Protein 9GAR (pdb70)

Organism: NCBI:txid880074

Sequence (458 aa):
ATPTEVSNLTEVSKGNYVIAATVGTGNNETNVLLTADRLDDPNYKVTPTVQGTQNDGATYWVFYNQRSLFALNYNQTASYSLNPAFEMTKDPRTYKLSRFTTYGFYNDYIMTTSSGSGTIDAQSYTYTDKSGQSLTETYYPRHFLPAYIDARNQTAKDGTGAGDIRLRAENFLGNGEYVTLAGLEQVGNYLYSAAVPMGLSQWGYIQTVDGREHGYVREGYEDLVKTESGGSGSGSYKANELQWTQYPDECWVAIFKDETLTEHKVIKSDRISYACGRRNRSQYYQMVWQADDGYLYVFSPSYAKTMSDARQQTRLPAGVVRIDTRASWEALDFDPSYYQALKNPDGSEAAFLRSWYTSGNYFLLLAYDAQGFKGTANRLLIFDTQGDGTLREVSGLPTDISALSNTPYIDDEGHAYVVVSTSTGYPTVYKIDPAAATASKGLTIVATSVAGVGKLQAN

Nearest PDB structures (foldseek):
  8gex-assembly4_D  TM=8.924E-01  e=1.253E-24  Bacteroides thetaiotaomicron
  8gex-assembly1_A  TM=8.827E-01  e=2.272E-24  Bacteroides thetaiotaomicron
  8gex-assembly2_B  TM=8.797E-01  e=2.509E-24  Bacteroides thetaiotaomicron
  8gex-assembly6_F  TM=8.845E-01  e=5.829E-24  Bacteroides thetaiotaomicron
  8gex-assembly3_C  TM=8.751E-01  e=1.111E-23  Bacteroides thetaiotaomicron

Radius of gyration: 23.17 Å; Cα contacts (8 Å, |Δi|>4): 1253; chains: 1; bounding box: 42×76×50 Å

B-factor: mean 64.54, std 16.54, range [29.3, 122.21]

Structure (mmCIF, N/CA/C/O backbone):
data_9GAR
#
_entry.id   9GAR
#
_cell.length_a   184.869
_cell.length_b   184.869
_cell.length_c   82.309
_cell.angle_alpha   90.000
_cell.angle_beta   90.000
_cell.angle_gamma   90.000
#
_symmetry.space_group_name_H-M   'I 41 2 2'
#
loop_
_entity.id
_entity.type
_entity.pdbx_description
1 polymer 'DUF4374 domain-containing protein'
2 non-polymer 'SULFATE ION'
3 non-polymer 'ACETATE ION'
#
loop_
_atom_site.group_PDB
_atom_site.id
_atom_site.type_symbol
_atom_site.label_atom_id
_atom_site.label_alt_id
_atom_site.label_comp_id
_atom_site.label_asym_id
_atom_site.label_entity_id
_atom_site.label_seq_id
_atom_site.pdbx_PDB_ins_code
_atom_site.Cartn_x
_atom_site.Cartn_y
_atom_site.Cartn_z
_atom_site.occupancy
_atom_site.B_iso_or_equiv
_atom_site.auth_seq_id
_atom_site.auth_comp_id
_atom_site.auth_asym_id
_atom_site.auth_atom_id
_atom_site.pdbx_PDB_model_num
ATOM 1 N N . ALA A 1 2 ? -5.60934 14.02871 -11.41512 1.000 97.25392 29 ALA A N 1
ATOM 2 C CA . ALA A 1 2 ? -6.23834 15.27807 -11.00410 1.000 91.85351 29 ALA A CA 1
ATOM 3 C C . ALA A 1 2 ? -5.85317 15.63763 -9.57335 1.000 109.37538 29 ALA A C 1
ATOM 4 O O . ALA A 1 2 ? -4.76477 15.29703 -9.10993 1.000 114.00756 29 ALA A O 1
ATOM 6 N N . THR A 1 3 ? -6.75497 16.32697 -8.87645 1.000 106.53367 30 THR A N 1
ATOM 7 C CA . THR A 1 3 ? -6.51316 16.75153 -7.50468 1.000 93.80929 30 THR A CA 1
ATOM 8 C C . THR A 1 3 ? -7.85484 16.94140 -6.81545 1.000 98.83270 30 THR A C 1
ATOM 9 O O . THR A 1 3 ? -8.83137 17.32640 -7.46897 1.000 103.11655 30 THR A O 1
ATOM 13 N N . PRO A 1 4 ? -7.94295 16.66813 -5.51035 1.000 103.29773 31 PRO A N 1
ATOM 14 C CA . PRO A 1 4 ? -9.22574 16.84684 -4.80801 1.000 106.02906 31 PRO A CA 1
ATOM 15 C C . PRO A 1 4 ? -9.71598 18.28459 -4.77410 1.000 95.70736 31 PRO A C 1
ATOM 16 O O . PRO A 1 4 ? -10.89822 18.51028 -4.48677 1.000 91.54576 31 PRO A O 1
ATOM 20 N N . THR A 1 5 ? -8.85543 19.26176 -5.04814 1.000 95.50655 32 THR A N 1
ATOM 21 C CA . THR A 1 5 ? -9.26172 20.65984 -5.08732 1.000 92.48618 32 THR A CA 1
ATOM 22 C C . THR A 1 5 ? -9.66610 21.11960 -6.48215 1.000 92.40725 32 THR A C 1
ATOM 23 O O . THR A 1 5 ? -9.97770 22.30147 -6.66257 1.000 97.72737 32 THR A O 1
ATOM 27 N N . GLU A 1 6 ? -9.66752 20.21956 -7.46907 1.000 86.94368 33 GLU A N 1
ATOM 28 C CA . GLU A 1 6 ? -10.07568 20.59918 -8.81734 1.000 87.75230 33 GLU A CA 1
ATOM 29 C C . GLU A 1 6 ? -11.58138 20.80769 -8.91197 1.000 86.01191 33 GLU A C 1
ATOM 30 O O . GLU A 1 6 ? -12.04069 21.66811 -9.67203 1.000 75.59284 33 GLU A O 1
ATOM 36 N N . VAL A 1 7 ? -12.36060 20.04529 -8.14599 1.000 85.48257 34 VAL A N 1
ATOM 37 C CA . VAL A 1 7 ? -13.81639 20.08951 -8.23047 1.000 76.03681 34 VAL A CA 1
ATOM 38 C C . VAL A 1 7 ? -14.35904 21.24241 -7.39586 1.000 77.90143 34 VAL A C 1
ATOM 39 O O . VAL A 1 7 ? -15.57007 21.33934 -7.16733 1.000 77.77194 34 VAL A O 1
ATOM 43 N N . SER A 1 8 ? -13.46922 22.12571 -6.93627 1.000 81.31975 35 SER A N 1
ATOM 44 C CA . SER A 1 8 ? -13.90066 23.27734 -6.15312 1.000 75.30104 35 SER A CA 1
ATOM 45 C C . SER A 1 8 ? -14.72666 24.25935 -6.97345 1.000 79.65906 35 SER A C 1
ATOM 46 O O . SER A 1 8 ? -15.50335 25.02813 -6.39695 1.000 80.78482 35 SER A O 1
ATOM 49 N N . ASN A 1 9 ? -14.57964 24.25183 -8.29771 1.000 81.83915 36 ASN A N 1
ATOM 50 C CA . ASN A 1 9 ? -15.35039 25.12980 -9.16688 1.000 79.02530 36 ASN A CA 1
ATOM 51 C C . ASN A 1 9 ? -16.65430 24.50388 -9.64186 1.000 73.58096 36 ASN A C 1
ATOM 52 O O . ASN A 1 9 ? -17.47592 25.20403 -10.24329 1.000 79.97502 36 ASN A O 1
ATOM 57 N N . LEU A 1 10 ? -16.86326 23.21543 -9.39131 1.000 75.54886 37 LEU A N 1
ATOM 58 C CA . LEU A 1 10 ? -18.08925 22.55497 -9.80438 1.000 66.96650 37 LEU A CA 1
ATOM 59 C C . LEU A 1 10 ? -19.19745 22.79261 -8.78156 1.000 69.12999 37 LEU A C 1
ATOM 60 O O . LEU A 1 10 ? -18.95258 23.16789 -7.63163 1.000 72.56085 37 LEU A O 1
ATOM 65 N N . THR A 1 11 ? -20.43212 22.56640 -9.21872 1.000 64.60215 38 THR A N 1
ATOM 66 C CA . THR A 1 11 ? -21.61151 22.75927 -8.38607 1.000 67.95241 38 THR A CA 1
ATOM 67 C C . THR A 1 11 ? -22.03245 21.42655 -7.78108 1.000 67.74690 38 THR A C 1
ATOM 68 O O . THR A 1 11 ? -22.06562 20.40726 -8.47721 1.000 70.12636 38 THR A O 1
ATOM 72 N N . GLU A 1 12 ? -22.34216 21.43463 -6.48694 1.000 70.42995 39 GLU A N 1
ATOM 73 C CA . GLU A 1 12 ? -22.82772 20.22996 -5.82677 1.000 67.19728 39 GLU A CA 1
ATOM 74 C C . GLU A 1 12 ? -24.23700 19.91791 -6.31547 1.000 72.51141 39 GLU A C 1
ATOM 75 O O . GLU A 1 12 ? -25.15209 20.73343 -6.16064 1.000 70.53590 39 GLU A O 1
ATOM 81 N N . VAL A 1 13 ? -24.40777 18.73869 -6.91602 1.000 75.99470 40 VAL A N 1
ATOM 82 C CA . VAL A 1 13 ? -25.70104 18.37019 -7.48122 1.000 69.12476 40 VAL A CA 1
ATOM 83 C C . VAL A 1 13 ? -26.71262 18.12423 -6.36358 1.000 75.43571 40 VAL A C 1
ATOM 84 O O . VAL A 1 13 ? -26.36595 17.80086 -5.22000 1.000 82.57471 40 VAL A O 1
ATOM 88 N N . SER A 1 14 ? -27.98627 18.29578 -6.70173 1.000 71.81694 41 SER A N 1
ATOM 89 C CA . SER A 1 14 ? -29.07008 18.07758 -5.75765 1.000 71.37755 41 SER A CA 1
ATOM 90 C C . SER A 1 14 ? -29.59192 16.64742 -5.86050 1.000 70.26720 41 SER A C 1
ATOM 91 O O . SER A 1 14 ? -29.39236 15.95490 -6.86152 1.000 72.87849 41 SER A O 1
ATOM 94 N N . LYS A 1 15 ? -30.26925 16.21192 -4.80040 1.000 69.28938 42 LYS A N 1
ATOM 95 C CA . LYS A 1 15 ? -30.82962 14.86776 -4.76328 1.000 67.07331 42 LYS A CA 1
ATOM 96 C C . LYS A 1 15 ? -31.91969 14.72110 -5.81789 1.000 72.38988 42 LYS A C 1
ATOM 97 O O . LYS A 1 15 ? -32.80332 15.57550 -5.93660 1.000 71.38868 42 LYS A O 1
ATOM 103 N N . GLY A 1 16 ? -31.85624 13.63540 -6.58452 1.000 72.57621 43 GLY A N 1
ATOM 104 C CA . GLY A 1 16 ? -32.82504 13.40400 -7.63713 1.000 66.31747 43 GLY A CA 1
ATOM 105 C C . GLY A 1 16 ? -33.24154 11.95485 -7.77705 1.000 62.90363 43 GLY A C 1
ATOM 106 O O . GLY A 1 16 ? -33.28297 11.21350 -6.79064 1.000 63.63652 43 GLY A O 1
ATOM 107 N N . ASN A 1 17 ? -33.54948 11.53952 -9.00409 1.000 58.88941 44 ASN A N 1
ATOM 108 C CA . ASN A 1 17 ? -34.03141 10.19385 -9.28141 1.000 53.15446 44 ASN A CA 1
ATOM 109 C C . ASN A 1 17 ? -32.95265 9.27071 -9.83201 1.000 55.21838 44 ASN A C 1
ATOM 110 O O . ASN A 1 17 ? -33.23218 8.09273 -10.07504 1.000 55.99748 44 ASN A O 1
ATOM 115 N N . TYR A 1 18 ? -31.73689 9.76847 -10.03664 1.000 54.63354 45 TYR A N 1
ATOM 116 C CA . TYR A 1 18 ? -30.63518 8.96254 -10.54548 1.000 56.81488 45 TYR A CA 1
ATOM 117 C C . TYR A 1 18 ? -29.80487 8.44096 -9.38048 1.000 62.02326 45 TYR A C 1
ATOM 118 O O . TYR A 1 18 ? -29.39170 9.21443 -8.51126 1.000 61.52978 45 TYR A O 1
ATOM 127 N N . VAL A 1 19 ? -29.56008 7.13336 -9.37408 1.000 62.99976 46 VAL A N 1
ATOM 128 C CA . VAL A 1 19 ? -28.85985 6.44981 -8.29366 1.000 49.76340 46 VAL A CA 1
ATOM 129 C C . VAL A 1 19 ? -27.48599 6.01925 -8.78733 1.000 48.75153 46 VAL A C 1
ATOM 130 O O . VAL A 1 19 ? -27.34328 5.51965 -9.91098 1.000 56.18273 46 VAL A O 1
ATOM 134 N N . ILE A 1 20 ? -26.47722 6.21122 -7.93885 1.000 49.31279 47 ILE A N 1
ATOM 135 C CA . ILE A 1 20 ? -25.09123 5.87660 -8.24313 1.000 53.79936 47 ILE A CA 1
ATOM 136 C C . ILE A 1 20 ? -24.52857 5.07156 -7.08067 1.000 51.88530 47 ILE A C 1
ATOM 137 O O . ILE A 1 20 ? -24.59125 5.51447 -5.92880 1.000 59.84307 47 ILE A O 1
ATOM 142 N N . ALA A 1 21 ? -23.97822 3.89551 -7.37715 1.000 53.94006 48 ALA A N 1
ATOM 143 C CA . ALA A 1 21 ? -23.38393 3.02949 -6.36043 1.000 60.40031 48 ALA A CA 1
ATOM 144 C C . ALA A 1 21 ? -21.86942 3.18597 -6.43618 1.000 63.07754 48 ALA A C 1
ATOM 145 O O . ALA A 1 21 ? -21.21500 2.58535 -7.29230 1.000 58.20427 48 ALA A O 1
ATOM 147 N N . ALA A 1 22 ? -21.31234 3.99204 -5.53710 1.000 71.28467 49 ALA A N 1
ATOM 148 C CA . ALA A 1 22 ? -19.89125 4.30220 -5.54157 1.000 70.89657 49 ALA A CA 1
ATOM 149 C C . ALA A 1 22 ? -19.20039 3.64999 -4.35082 1.000 71.31488 49 ALA A C 1
ATOM 150 O O . ALA A 1 22 ? -19.83813 3.16979 -3.41097 1.000 65.54568 49 ALA A O 1
ATOM 152 N N . THR A 1 23 ? -17.87010 3.63521 -4.40791 1.000 75.50924 50 THR A N 1
ATOM 153 C CA . THR A 1 23 ? -17.03454 3.10508 -3.33668 1.000 75.96876 50 THR A CA 1
ATOM 154 C C . THR A 1 23 ? -15.97420 4.14164 -2.99967 1.000 76.50828 50 THR A C 1
ATOM 155 O O . THR A 1 23 ? -15.23480 4.58321 -3.88488 1.000 72.32648 50 THR A O 1
ATOM 159 N N . VAL A 1 24 ? -15.90644 4.53283 -1.73039 1.000 81.68363 51 VAL A N 1
ATOM 160 C CA . VAL A 1 24 ? -14.91319 5.47769 -1.23334 1.000 83.90080 51 VAL A CA 1
ATOM 161 C C . VAL A 1 24 ? -13.90205 4.68150 -0.41936 1.000 84.87774 51 VAL A C 1
ATOM 162 O O . VAL A 1 24 ? -14.23298 4.14746 0.64619 1.000 92.44451 51 VAL A O 1
ATOM 166 N N . GLY A 1 25 ? -12.67628 4.59975 -0.91265 1.000 79.00365 52 GLY A N 1
ATOM 167 C CA . GLY A 1 25 ? -11.64076 3.80264 -0.29225 1.000 83.56355 52 GLY A CA 1
ATOM 168 C C . GLY A 1 25 ? -11.36500 2.52616 -1.07511 1.000 93.31514 52 GLY A C 1
ATOM 169 O O . GLY A 1 25 ? -12.21515 2.00395 -1.80543 1.000 92.83467 52 GLY A O 1
ATOM 170 N N . THR A 1 26 ? -10.14267 2.01704 -0.90839 1.000 102.83380 53 THR A N 1
ATOM 171 C CA . THR A 1 26 ? -9.68759 0.81492 -1.60341 1.000 107.07017 53 THR A CA 1
ATOM 172 C C . THR A 1 26 ? -9.03052 -0.12311 -0.59681 1.000 102.04693 53 THR A C 1
ATOM 173 O O . THR A 1 26 ? -7.95096 0.17276 -0.07456 1.000 105.71783 53 THR A O 1
ATOM 177 N N . GLY A 1 27 ? -9.67891 -1.25274 -0.32381 1.000 100.10216 54 GLY A N 1
ATOM 178 C CA . GLY A 1 27 ? -9.14244 -2.22036 0.61507 1.000 101.26462 54 GLY A CA 1
ATOM 179 C C . GLY A 1 27 ? -9.94103 -2.31951 1.89874 1.000 96.50017 54 GLY A C 1
ATOM 180 O O . GLY A 1 27 ? -11.10958 -2.71567 1.87661 1.000 95.66070 54 GLY A O 1
ATOM 181 N N . ASN A 1 28 ? -9.32192 -1.97228 3.02850 1.000 99.16236 55 ASN A N 1
ATOM 182 C CA . ASN A 1 28 ? -10.02426 -1.96306 4.30581 1.000 108.95747 55 ASN A CA 1
ATOM 183 C C . ASN A 1 28 ? -10.73372 -0.64522 4.57998 1.000 112.90871 55 ASN A C 1
ATOM 184 O O . ASN A 1 28 ? -11.60826 -0.59664 5.45311 1.000 115.26193 55 ASN A O 1
ATOM 189 N N . ASN A 1 29 ? -10.37291 0.42015 3.86760 1.000 111.62680 56 ASN A N 1
ATOM 190 C CA . ASN A 1 29 ? -11.12169 1.66766 3.91874 1.000 117.19315 56 ASN A CA 1
ATOM 191 C C . ASN A 1 29 ? -12.28444 1.67357 2.93799 1.000 107.21276 56 ASN A C 1
ATOM 192 O O . ASN A 1 29 ? -12.96997 2.69424 2.81134 1.000 110.78399 56 ASN A O 1
ATOM 197 N N . GLU A 1 30 ? -12.51447 0.55394 2.25235 1.000 97.48183 57 GLU A N 1
ATOM 198 C CA . GLU A 1 30 ? -13.58466 0.41594 1.27471 1.000 95.51201 57 GLU A CA 1
ATOM 199 C C . GLU A 1 30 ? -14.94250 0.64769 1.92284 1.000 90.62732 57 GLU A C 1
ATOM 200 O O . GLU A 1 30 ? -15.40768 -0.17656 2.71542 1.000 92.97527 57 GLU A O 1
ATOM 206 N N . THR A 1 31 ? -15.58073 1.76869 1.60102 1.000 82.90407 58 THR A N 1
ATOM 207 C CA . THR A 1 31 ? -16.90850 2.09554 2.10539 1.000 82.99939 58 THR A CA 1
ATOM 208 C C . THR A 1 31 ? -17.84131 2.27692 0.91786 1.000 82.88453 58 THR A C 1
ATOM 209 O O . THR A 1 31 ? -17.65582 3.19416 0.11204 1.000 79.24502 58 THR A O 1
ATOM 213 N N . ASN A 1 32 ? -18.83141 1.39941 0.80487 1.000 75.57916 59 ASN A N 1
ATOM 214 C CA . ASN A 1 32 ? -19.78207 1.44325 -0.29722 1.000 70.61449 59 ASN A CA 1
ATOM 215 C C . ASN A 1 32 ? -20.89751 2.42396 0.03999 1.000 66.31040 59 ASN A C 1
ATOM 216 O O . ASN A 1 32 ? -21.56556 2.28259 1.07070 1.000 66.53962 59 ASN A O 1
ATOM 221 N N . VAL A 1 33 ? -21.09687 3.41380 -0.82688 1.000 65.19956 60 VAL A N 1
ATOM 222 C CA . VAL A 1 33 ? -22.10439 4.44343 -0.62330 1.000 59.23910 60 VAL A CA 1
ATOM 223 C C . VAL A 1 33 ? -23.03165 4.48487 -1.82960 1.000 65.79835 60 VAL A C 1
ATOM 224 O O . VAL A 1 33 ? -22.66654 4.09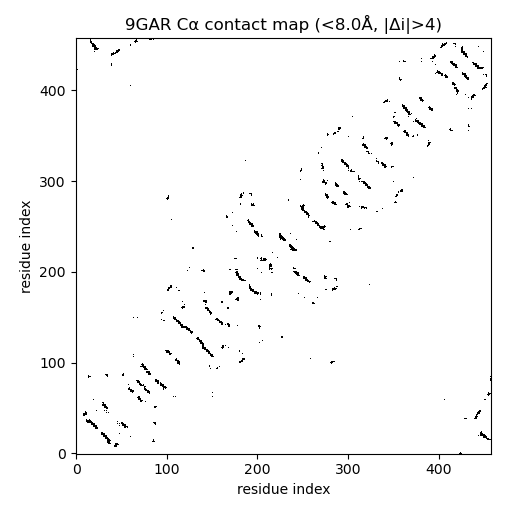714 -2.94591 1.000 64.33984 60 VAL A O 1
ATOM 228 N N . LEU A 1 34 ? -24.25306 4.94780 -1.58226 1.000 59.60009 61 LEU A N 1
ATOM 229 C CA . LEU A 1 34 ? -25.26014 5.16215 -2.61101 1.000 54.58531 61 LEU A CA 1
ATOM 230 C C . LEU A 1 34 ? -25.62218 6.63945 -2.63514 1.000 53.21536 61 LEU A C 1
ATOM 231 O O . LEU A 1 34 ? -25.95809 7.21719 -1.59497 1.000 62.45584 61 LEU A O 1
ATOM 236 N N . LEU A 1 35 ? -25.54858 7.24389 -3.81789 1.000 50.38296 62 LEU A N 1
ATOM 237 C CA . LEU A 1 35 ? -25.77349 8.66873 -3.99960 1.000 53.30041 62 LEU A CA 1
ATOM 238 C C . LEU A 1 35 ? -26.93177 8.89245 -4.96192 1.000 56.75504 62 LEU A C 1
ATOM 239 O O . LEU A 1 35 ? -27.20722 8.06019 -5.83108 1.000 54.34758 62 LEU A O 1
ATOM 244 N N . THR A 1 36 ? -27.60723 10.02746 -4.80233 1.000 62.69131 63 THR A N 1
ATOM 245 C CA . THR A 1 36 ? -28.72291 10.40448 -5.65752 1.000 57.73032 63 THR A CA 1
ATOM 246 C C . THR A 1 36 ? -28.45243 11.76093 -6.29255 1.000 62.68897 63 THR A C 1
ATOM 247 O O . THR A 1 36 ? -27.91529 12.66711 -5.64745 1.000 66.85039 63 THR A O 1
ATOM 251 N N . ALA A 1 37 ? -28.82805 11.88753 -7.56245 1.000 66.66661 64 ALA A N 1
ATOM 252 C CA . ALA A 1 37 ? -28.63146 13.11648 -8.31608 1.000 66.22900 64 ALA A CA 1
ATOM 253 C C . ALA A 1 37 ? -29.79195 13.29759 -9.28215 1.000 69.58066 64 ALA A C 1
ATOM 254 O O . ALA A 1 37 ? -30.42195 12.32505 -9.70560 1.000 72.68632 64 ALA A O 1
ATOM 256 N N . ASP A 1 38 ? -30.06893 14.55378 -9.62743 1.000 68.77496 65 ASP A N 1
ATOM 257 C CA . ASP A 1 38 ? -31.14578 14.88439 -10.55068 1.000 68.85427 65 ASP A CA 1
ATOM 258 C C . ASP A 1 38 ? -30.66930 15.04421 -11.98825 1.000 64.29928 65 ASP A C 1
ATOM 259 O O . ASP A 1 38 ? -31.49104 15.31106 -12.87030 1.000 67.86158 65 ASP A O 1
ATOM 264 N N . ARG A 1 39 ? -29.37188 14.89069 -12.24603 1.000 62.22110 66 ARG A N 1
ATOM 265 C CA . ARG A 1 39 ? -28.84099 15.01174 -13.59673 1.000 63.10633 66 ARG A CA 1
ATOM 266 C C . ARG A 1 39 ? -27.48250 14.32942 -13.65897 1.000 65.02580 66 ARG A C 1
ATOM 267 O O . ARG A 1 39 ? -26.72481 14.33558 -12.68490 1.000 72.27785 66 ARG A O 1
ATOM 275 N N . LEU A 1 40 ? -27.18690 13.73836 -14.81745 1.000 55.35145 67 LEU A N 1
ATOM 276 C CA . LEU A 1 40 ? -25.92921 13.03135 -15.02697 1.000 53.67951 67 LEU A CA 1
ATOM 277 C C . LEU A 1 40 ? -25.12175 13.52813 -16.21540 1.000 63.69749 67 LEU A C 1
ATOM 278 O O . LEU A 1 40 ? -23.94136 13.17398 -16.31754 1.000 66.84693 67 LEU A O 1
ATOM 283 N N . ASP A 1 41 ? -25.70076 14.32634 -17.11073 1.000 66.21375 68 ASP A N 1
ATOM 284 C CA . ASP A 1 41 ? -25.00381 14.74362 -18.31981 1.000 67.44787 68 ASP A CA 1
ATOM 285 C C . ASP A 1 41 ? -24.31986 16.09551 -18.18805 1.000 69.87530 68 ASP A C 1
ATOM 286 O O . ASP A 1 41 ? -23.47046 16.42477 -19.02350 1.000 70.32029 68 ASP A O 1
ATOM 291 N N . ASP A 1 42 ? -24.66724 16.88000 -17.17580 1.000 76.15893 69 ASP A N 1
ATOM 292 C CA . ASP A 1 42 ? -24.08184 18.20447 -17.01419 1.000 74.17684 69 ASP A CA 1
ATOM 293 C C . ASP A 1 42 ? -22.69521 18.08279 -16.39899 1.000 70.22405 69 ASP A C 1
ATOM 294 O O . ASP A 1 42 ? -22.57355 17.64194 -15.24944 1.000 67.53582 69 ASP A O 1
ATOM 299 N N . PRO A 1 43 ? -21.62783 18.45766 -17.11328 1.000 61.44388 70 PRO A N 1
ATOM 300 C CA . PRO A 1 43 ? -20.27982 18.35482 -16.53715 1.000 65.90906 70 PRO A CA 1
ATOM 301 C C . PRO A 1 43 ? -19.98171 19.41197 -15.48913 1.000 75.23589 70 PRO A C 1
ATOM 302 O O . PRO A 1 43 ? -18.96004 19.29986 -14.79881 1.000 71.35370 70 PRO A O 1
ATOM 306 N N . ASN A 1 44 ? -20.83205 20.42919 -15.34867 1.000 77.32905 71 ASN A N 1
ATOM 307 C CA . ASN A 1 44 ? -20.62084 21.47427 -14.35672 1.000 68.26577 71 ASN A CA 1
ATOM 308 C C . ASN A 1 44 ? -21.02589 21.05043 -12.95228 1.000 70.09124 71 ASN A C 1
ATOM 309 O O . ASN A 1 44 ? -20.77905 21.80171 -12.00278 1.000 77.08898 71 ASN A O 1
ATOM 314 N N . TYR A 1 45 ? -21.63427 19.87955 -12.79557 1.000 67.83197 72 TYR A N 1
ATOM 315 C CA . TYR A 1 45 ? -22.11904 19.41343 -11.50712 1.000 67.88627 72 TYR A CA 1
ATOM 316 C C . TYR A 1 45 ? -21.24589 18.28385 -10.97610 1.000 67.77289 72 TYR A C 1
ATOM 317 O O . TYR A 1 45 ? -20.54545 17.59743 -11.72544 1.000 66.82972 72 TYR A O 1
ATOM 326 N N . LYS A 1 46 ? -21.30206 18.10324 -9.65822 1.000 67.56289 73 LYS A N 1
ATOM 327 C CA . LYS A 1 46 ? -20.53960 17.07519 -8.96773 1.000 63.33676 73 LYS A CA 1
ATOM 328 C C . LYS A 1 46 ? -21.38929 16.50159 -7.84369 1.000 68.42813 73 LYS A C 1
ATOM 329 O O . LYS A 1 46 ? -22.38888 17.09353 -7.42971 1.000 75.78162 73 LYS A O 1
ATOM 335 N N . VAL A 1 47 ? -20.97747 15.33735 -7.34838 1.000 64.82404 74 VAL A N 1
ATOM 336 C CA . VAL A 1 47 ? -21.62681 14.68691 -6.21675 1.000 65.42335 74 VAL A CA 1
ATOM 337 C C . VAL A 1 47 ? -20.54564 14.24568 -5.23918 1.000 66.47089 74 VAL A C 1
ATOM 338 O O . VAL A 1 47 ? -19.54210 13.64707 -5.64306 1.000 70.85646 74 VAL A O 1
ATOM 342 N N . THR A 1 48 ? -20.74130 14.55598 -3.95947 1.000 58.23723 75 THR A N 1
ATOM 343 C CA . THR A 1 48 ? -19.74114 14.30468 -2.93903 1.000 59.71916 75 THR A CA 1
ATOM 344 C C . THR A 1 48 ? -20.30224 13.37874 -1.86764 1.000 66.76886 75 THR A C 1
ATOM 345 O O . THR A 1 48 ? -21.40287 13.62693 -1.35409 1.000 65.31046 75 THR A O 1
ATOM 349 N N . PRO A 1 49 ? -19.58881 12.30741 -1.50546 1.000 67.65662 76 PRO A N 1
ATOM 350 C CA . PRO A 1 49 ? -20.09383 11.39566 -0.46578 1.000 61.33604 76 PRO A CA 1
ATOM 351 C C . PRO A 1 49 ? -20.10591 11.99676 0.93036 1.000 69.90203 76 PRO A C 1
ATOM 352 O O . PRO A 1 49 ? -20.73566 11.41668 1.82442 1.000 80.18494 76 PRO A O 1
ATOM 356 N N . THR A 1 50 ? -19.42701 13.12303 1.15470 1.000 71.25704 77 THR A N 1
ATOM 357 C CA . THR A 1 50 ? -19.46870 13.77041 2.45950 1.000 68.38144 77 THR A CA 1
ATOM 358 C C . THR A 1 50 ? -20.72974 14.59963 2.65530 1.000 65.70850 77 THR A C 1
ATOM 359 O O . THR A 1 50 ? -21.13466 14.82805 3.80018 1.000 65.04310 77 THR A O 1
ATOM 363 N N . VAL A 1 51 ? -21.35553 15.05097 1.56884 1.000 63.80772 78 VAL A N 1
ATOM 364 C CA . VAL A 1 51 ? -22.58285 15.83125 1.67912 1.000 67.30357 78 VAL A CA 1
ATOM 365 C C . VAL A 1 51 ? -23.79340 14.91459 1.79377 1.000 69.84930 78 VAL A C 1
ATOM 366 O O . VAL A 1 51 ? -24.66227 15.11121 2.65102 1.000 74.42030 78 VAL A O 1
ATOM 370 N N . GLN A 1 52 ? -23.86716 13.89968 0.93426 1.000 66.56830 79 GLN A N 1
ATOM 371 C CA . GLN A 1 52 ? -24.99429 12.98015 0.89540 1.000 62.96218 79 GLN A CA 1
ATOM 372 C C . GLN A 1 52 ? -24.46681 11.55746 0.77230 1.000 63.98440 79 GLN A C 1
ATOM 373 O O . GLN A 1 52 ? -23.25703 11.32414 0.69563 1.000 67.01151 79 GLN A O 1
ATOM 379 N N . GLY A 1 53 ? -25.38807 10.59829 0.74547 1.000 64.67984 80 GLY A N 1
ATOM 380 C CA . GLY A 1 53 ? -25.01699 9.21044 0.55798 1.000 68.04346 80 GLY A CA 1
ATOM 381 C C . GLY A 1 53 ? -25.49462 8.29035 1.66047 1.000 61.56161 80 GLY A C 1
ATOM 382 O O . GLY A 1 53 ? -25.63007 8.70629 2.81516 1.000 65.59116 80 GLY A O 1
ATOM 383 N N . THR A 1 54 ? -25.75480 7.03312 1.31177 1.000 53.92763 81 THR A N 1
ATOM 384 C CA . THR A 1 54 ? -26.17225 6.01493 2.26574 1.000 53.73850 81 THR A CA 1
ATOM 385 C C . THR A 1 54 ? -25.16991 4.87179 2.23624 1.000 57.37669 81 THR A C 1
ATOM 386 O O . THR A 1 54 ? -24.87108 4.33533 1.16538 1.000 65.51065 81 THR A O 1
ATOM 390 N N . GLN A 1 55 ? -24.64536 4.51302 3.40451 1.000 61.35839 82 GLN A N 1
ATOM 391 C CA . GLN A 1 55 ? -23.68088 3.42749 3.49931 1.000 63.48350 82 GLN A CA 1
ATOM 392 C C . GLN A 1 55 ? -24.38413 2.08223 3.37297 1.000 64.31620 82 GLN A C 1
ATOM 393 O O . GLN A 1 55 ? -25.43955 1.85722 3.97233 1.000 67.99416 82 GLN A O 1
ATOM 399 N N . ASN A 1 56 ? -23.79473 1.18806 2.58258 1.000 60.20788 83 ASN A N 1
ATOM 400 C CA . ASN A 1 56 ? -24.34711 -0.13746 2.34920 1.000 60.51862 83 ASN A CA 1
ATOM 401 C C . ASN A 1 56 ? -23.24730 -1.17993 2.49837 1.000 61.89501 83 ASN A C 1
ATOM 402 O O . ASN A 1 56 ? -22.05960 -0.85804 2.58795 1.000 62.62604 83 ASN A O 1
ATOM 407 N N . ASP A 1 57 ? -23.65893 -2.44632 2.51627 1.000 70.10335 84 ASP A N 1
ATOM 408 C CA . ASP A 1 57 ? -22.74836 -3.56668 2.71791 1.000 74.71080 84 ASP A CA 1
ATOM 409 C C . ASP A 1 57 ? -22.05825 -4.01743 1.43530 1.000 77.33288 84 ASP A C 1
ATOM 410 O O . ASP A 1 57 ? -21.47664 -5.10774 1.41550 1.000 79.15732 84 ASP A O 1
ATOM 415 N N . GLY A 1 58 ? -22.10398 -3.21625 0.37400 1.000 74.96594 85 GLY A N 1
ATOM 416 C CA . GLY A 1 58 ? -21.49959 -3.60032 -0.88392 1.000 76.77420 85 GLY A CA 1
ATOM 417 C C . GLY A 1 58 ? -22.35212 -4.59306 -1.64937 1.000 71.24492 85 GLY A C 1
ATOM 418 O O . GLY A 1 58 ? -23.43045 -5.00948 -1.22152 1.000 68.70190 85 GLY A O 1
ATOM 419 N N . ALA A 1 59 ? -21.84457 -4.98204 -2.81682 1.000 64.46617 86 ALA A N 1
ATOM 420 C CA . ALA A 1 59 ? -22.56345 -5.91189 -3.67382 1.000 59.45791 86 ALA A CA 1
ATOM 421 C C . ALA A 1 59 ? -21.60236 -6.53168 -4.67405 1.000 64.38007 86 ALA A C 1
ATOM 422 O O . ALA A 1 59 ? -20.68049 -5.86635 -5.15260 1.000 74.14527 86 ALA A O 1
ATOM 424 N N . THR A 1 60 ? -21.82813 -7.80953 -4.98294 1.000 68.39062 87 THR A N 1
ATOM 425 C CA . THR A 1 60 ? -21.13072 -8.43178 -6.10021 1.000 69.30261 87 THR A CA 1
ATOM 426 C C . THR A 1 60 ? -21.72136 -7.99008 -7.43253 1.000 64.55762 87 THR A C 1
ATOM 427 O O . THR A 1 60 ? -20.98252 -7.82763 -8.41044 1.000 57.33338 87 THR A O 1
ATOM 431 N N . TYR A 1 61 ? -23.03598 -7.77437 -7.48764 1.000 70.08071 88 TYR A N 1
ATOM 432 C CA . TYR A 1 61 ? -23.67675 -7.24049 -8.68358 1.000 59.93160 88 TYR A CA 1
ATOM 433 C C . TYR A 1 61 ? -24.79961 -6.29355 -8.28848 1.000 58.80475 88 TYR A C 1
ATOM 434 O O . TYR A 1 61 ? -25.62926 -6.62818 -7.43811 1.000 65.68466 88 TYR A O 1
ATOM 443 N N . TRP A 1 62 ? -24.81938 -5.11298 -8.90228 1.000 54.38918 89 TRP A N 1
ATOM 444 C CA . TRP A 1 62 ? -25.88151 -4.13620 -8.69646 1.000 54.02597 89 TRP A CA 1
ATOM 445 C C . TRP A 1 62 ? -26.89239 -4.26483 -9.82927 1.000 55.74251 89 TRP A C 1
ATOM 446 O O . TRP A 1 62 ? -26.56095 -4.01539 -10.99352 1.000 60.39421 89 TRP A O 1
ATOM 457 N N . VAL A 1 63 ? -28.11834 -4.65194 -9.48769 1.000 56.56332 90 VAL A N 1
ATOM 458 C CA . VAL A 1 63 ? -29.18048 -4.86860 -10.46021 1.000 47.68093 90 VAL A CA 1
ATOM 459 C C . VAL A 1 63 ? -30.28666 -3.85771 -10.19478 1.000 50.88143 90 VAL A C 1
ATOM 460 O O . VAL A 1 63 ? -30.52534 -3.46511 -9.05059 1.000 55.65567 90 VAL A O 1
ATOM 464 N N . PHE A 1 64 ? -30.95432 -3.41925 -11.25733 1.000 39.51832 91 PHE A N 1
ATOM 465 C CA . PHE A 1 64 ? -32.04009 -2.44976 -11.14970 1.000 41.23168 91 PHE A CA 1
ATOM 466 C C . PHE A 1 64 ? -33.35452 -3.13263 -11.50626 1.000 39.85720 91 PHE A C 1
ATOM 467 O O . PHE A 1 64 ? -33.60121 -3.44230 -12.67667 1.000 47.50720 91 PHE A O 1
ATOM 475 N N . TYR A 1 65 ? -34.19407 -3.37052 -10.49987 1.000 39.81355 92 TYR A N 1
ATOM 476 C CA . TYR A 1 65 ? -35.54374 -3.87489 -10.73580 1.000 47.00481 92 TYR A CA 1
ATOM 477 C C . TYR A 1 65 ? -36.40343 -2.69740 -11.17203 1.000 51.45433 92 TYR A C 1
ATOM 478 O O . TYR A 1 65 ? -36.83201 -1.88222 -10.34481 1.000 52.90191 92 TYR A O 1
ATOM 487 N N . ASN A 1 66 ? -36.64543 -2.61537 -12.48467 1.000 45.96437 93 ASN A N 1
ATOM 488 C CA . ASN A 1 66 ? -37.35145 -1.50891 -13.12071 1.000 44.01584 93 ASN A CA 1
ATOM 489 C C . ASN A 1 66 ? -36.81633 -0.17243 -12.62863 1.000 47.70034 93 ASN A C 1
ATOM 490 O O . ASN A 1 66 ? -35.60690 -0.01083 -12.43569 1.000 54.06825 93 ASN A O 1
ATOM 495 N N . GLN A 1 67 ? -37.70985 0.79256 -12.43175 1.000 41.14793 94 GLN A N 1
ATOM 496 C CA . GLN A 1 67 ? -37.38253 2.03181 -11.74287 1.000 44.34944 94 GLN A CA 1
ATOM 497 C C . GLN A 1 67 ? -37.96090 2.03674 -10.33264 1.000 53.93544 94 GLN A C 1
ATOM 498 O O . GLN A 1 67 ? -38.35667 3.08358 -9.81441 1.000 57.82025 94 GLN A O 1
ATOM 504 N N . ARG A 1 68 ? -38.01096 0.86424 -9.70655 1.000 57.40317 95 ARG A N 1
ATOM 505 C CA . ARG A 1 68 ? -38.60661 0.68722 -8.38975 1.000 53.42825 95 ARG A CA 1
ATOM 506 C C . ARG A 1 68 ? -37.61379 0.25248 -7.32430 1.000 52.66630 95 ARG A C 1
ATOM 507 O O . ARG A 1 68 ? -37.68007 0.75108 -6.19777 1.000 54.17487 95 ARG A O 1
ATOM 515 N N . SER A 1 69 ? -36.69128 -0.66055 -7.63215 1.000 52.00561 96 SER A N 1
ATOM 516 C CA . SER A 1 69 ? -35.80157 -1.17529 -6.59787 1.000 45.04138 96 SER A CA 1
ATOM 517 C C . SER A 1 69 ? -34.38436 -1.33299 -7.13138 1.000 50.02764 96 SER A C 1
ATOM 518 O O . SER A 1 69 ? -34.15908 -1.45857 -8.33714 1.000 58.62397 96 SER A O 1
ATOM 521 N N . LEU A 1 70 ? -33.42553 -1.34278 -6.20340 1.000 44.83384 97 LEU A N 1
ATOM 522 C CA . LEU A 1 70 ? -32.01379 -1.55989 -6.51093 1.000 50.58764 97 LEU A CA 1
ATOM 523 C C . LEU A 1 70 ? -31.52547 -2.74921 -5.69271 1.000 52.92024 97 LEU A C 1
ATOM 524 O O . LEU A 1 70 ? -31.34619 -2.63788 -4.47654 1.000 49.93970 97 LEU A O 1
ATOM 529 N N . PHE A 1 71 ? -31.32072 -3.88349 -6.35346 1.000 56.18325 98 PHE A N 1
ATOM 530 C CA . PHE A 1 71 ? -30.91296 -5.10854 -5.68517 1.000 56.26352 98 PHE A CA 1
ATOM 531 C C . PHE A 1 71 ? -29.39739 -5.26671 -5.68986 1.000 56.35090 98 PHE A C 1
ATOM 532 O O . PHE A 1 71 ? -28.70640 -4.87649 -6.63678 1.000 51.30685 98 PHE A O 1
ATOM 540 N N . ALA A 1 72 ? -28.89357 -5.86046 -4.61244 1.000 62.05450 99 ALA A N 1
ATOM 541 C CA . ALA A 1 72 ? -27.47555 -6.13419 -4.40656 1.000 59.33844 99 ALA A CA 1
ATOM 542 C C . ALA A 1 72 ? -27.32112 -7.64802 -4.30751 1.000 59.16414 99 ALA A C 1
ATOM 543 O O . ALA A 1 72 ? -27.64392 -8.24379 -3.27255 1.000 59.01709 99 ALA A O 1
ATOM 545 N N . LEU A 1 73 ? -26.84419 -8.26448 -5.38889 1.000 60.90180 100 LEU A N 1
ATOM 546 C CA . LEU A 1 73 ? -26.67113 -9.70819 -5.45887 1.000 68.47195 100 LEU A CA 1
ATOM 547 C C . LEU A 1 73 ? -25.26893 -10.08411 -4.99988 1.000 76.68101 100 LEU A C 1
ATOM 548 O O . LEU A 1 73 ? -24.28443 -9.45696 -5.41043 1.000 75.55646 100 LEU A O 1
ATOM 553 N N . ASN A 1 74 ? -25.18721 -11.11666 -4.16100 1.000 82.12094 101 ASN A N 1
ATOM 554 C CA . ASN A 1 74 ? -23.92745 -11.60142 -3.61822 1.000 81.48222 101 ASN A CA 1
ATOM 555 C C . ASN A 1 74 ? -23.95830 -13.12182 -3.55245 1.000 91.76075 101 ASN A C 1
ATOM 556 O O . ASN A 1 74 ? -25.02043 -13.74660 -3.61273 1.000 90.98576 101 ASN A O 1
ATOM 561 N N . TYR A 1 75 ? -22.76910 -13.71326 -3.42137 1.000 93.70547 102 TYR A N 1
ATOM 562 C CA . TYR A 1 75 ? -22.62444 -15.16687 -3.33053 1.000 92.53197 102 TYR A CA 1
ATOM 563 C C . TYR A 1 75 ? -22.62500 -15.56575 -1.85732 1.000 93.19758 102 TYR A C 1
ATOM 564 O O . TYR A 1 75 ? -21.58340 -15.74375 -1.22222 1.000 96.81430 102 TYR A O 1
ATOM 573 N N . ASN A 1 76 ? -23.82705 -15.70781 -1.30839 1.000 86.92798 103 ASN A N 1
ATOM 574 C CA . ASN A 1 76 ? -23.98445 -16.09238 0.09019 1.000 87.17090 103 ASN A CA 1
ATOM 575 C C . ASN A 1 76 ? -25.14934 -17.06037 0.27082 1.000 81.53465 103 ASN A C 1
ATOM 576 O O . ASN A 1 76 ? -26.03343 -16.83619 1.09754 1.000 63.66886 103 ASN A O 1
ATOM 581 N N . GLN A 1 82 ? -27.01530 -13.14955 1.28740 1.000 83.35631 109 GLN A N 1
ATOM 582 C CA . GLN A 1 82 ? -26.93745 -11.78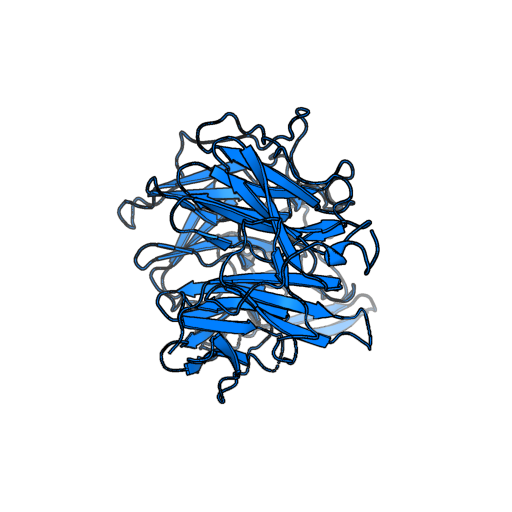355 1.79197 1.000 85.34213 109 GLN A CA 1
ATOM 583 C C . GLN A 1 82 ? -27.34955 -10.78203 0.71831 1.000 80.61312 109 GLN A C 1
ATOM 584 O O . GLN A 1 82 ? -26.89015 -9.63998 0.71034 1.000 75.44295 109 GLN A O 1
ATOM 590 N N . THR A 1 83 ? -28.21587 -11.22333 -0.19005 1.000 75.13577 110 THR A N 1
ATOM 591 C CA . THR A 1 83 ? -28.73603 -10.34109 -1.22544 1.000 67.07824 110 THR A CA 1
ATOM 592 C C . THR A 1 83 ? -29.65910 -9.29941 -0.60579 1.000 69.79260 110 THR A C 1
ATOM 593 O O . THR A 1 83 ? -30.57477 -9.63813 0.15068 1.000 67.27673 110 THR A O 1
ATOM 597 N N . ALA A 1 84 ? -29.41882 -8.03080 -0.92397 1.000 68.76488 111 ALA A N 1
ATOM 598 C CA . ALA A 1 84 ? -30.15963 -6.93063 -0.32357 1.000 58.91233 111 ALA A CA 1
ATOM 599 C C . ALA A 1 84 ? -30.96284 -6.19064 -1.38545 1.000 60.08057 111 ALA A C 1
ATOM 600 O O . ALA A 1 84 ? -30.82512 -6.43310 -2.58478 1.000 66.70537 111 ALA A O 1
ATOM 602 N N . SER A 1 85 ? -31.80488 -5.26632 -0.92840 1.000 59.33142 112 SER A N 1
ATOM 603 C CA . SER A 1 85 ? -32.58340 -4.43046 -1.83027 1.000 55.41671 112 SER A CA 1
ATOM 604 C C . SER A 1 85 ? -32.75030 -3.05172 -1.20884 1.000 59.88650 112 SER A C 1
ATOM 605 O O . SER A 1 85 ? -32.85085 -2.91269 0.01319 1.000 64.12706 112 SER A O 1
ATOM 608 N N . TYR A 1 86 ? -32.77577 -2.03358 -2.06645 1.000 56.33691 113 TYR A N 1
ATOM 609 C CA . TYR A 1 86 ? -32.84485 -0.64544 -1.64015 1.000 58.81253 113 TYR A CA 1
ATOM 610 C C . TYR A 1 86 ? -33.91067 0.09163 -2.43839 1.000 61.12528 113 TYR A C 1
ATOM 611 O O . TYR A 1 86 ? -34.17255 -0.22532 -3.60367 1.000 72.40089 113 TYR A O 1
ATOM 620 N N . SER A 1 87 ? -34.51062 1.09056 -1.79484 1.000 56.04937 114 SER A N 1
ATOM 621 C CA . SER A 1 87 ? -35.57223 1.89919 -2.37454 1.000 63.17428 114 SER A CA 1
ATOM 622 C C . SER A 1 87 ? -35.22457 3.37682 -2.23895 1.000 67.11100 114 SER A C 1
ATOM 623 O O . SER A 1 87 ? -34.23554 3.75334 -1.60318 1.000 74.73084 114 SER A O 1
ATOM 626 N N . LEU A 1 88 ? -36.06463 4.21844 -2.84128 1.000 64.52434 115 LEU A N 1
ATOM 627 C CA . LEU A 1 88 ? -35.87820 5.66673 -2.85832 1.000 61.59957 115 LEU A CA 1
ATOM 628 C C . LEU A 1 88 ? -36.99470 6.30943 -2.04208 1.000 64.50866 115 LEU A C 1
ATOM 629 O O . LEU A 1 88 ? -38.16958 6.22933 -2.41587 1.000 64.37696 115 LEU A O 1
ATOM 634 N N . ASN A 1 89 ? -36.62764 6.94684 -0.93565 1.000 70.25159 116 ASN A N 1
ATOM 635 C CA . ASN A 1 89 ? -37.59442 7.58389 -0.05352 1.000 67.31950 116 ASN A CA 1
ATOM 636 C C . ASN A 1 89 ? -38.02238 8.92870 -0.63308 1.000 68.54192 116 ASN A C 1
ATOM 637 O O . ASN A 1 89 ? -37.39759 9.44536 -1.56219 1.000 63.79839 116 ASN A O 1
ATOM 642 N N . PRO A 1 90 ? -39.10579 9.51925 -0.11453 1.000 69.88620 117 PRO A N 1
ATOM 643 C CA . PRO A 1 90 ? -39.54226 10.82984 -0.62973 1.000 60.22855 117 PRO A CA 1
ATOM 644 C C . PRO A 1 90 ? -38.49237 11.92489 -0.52294 1.000 62.43514 117 PRO A C 1
ATOM 645 O O . PRO A 1 90 ? -38.60744 12.93736 -1.22474 1.000 62.81071 117 PRO A O 1
ATOM 649 N N . ALA A 1 91 ? -37.47904 11.76390 0.32553 1.000 64.10089 118 ALA A N 1
ATOM 650 C CA . ALA A 1 91 ? -36.39413 12.73204 0.42319 1.000 65.55132 118 ALA A CA 1
ATOM 651 C C . ALA A 1 91 ? -35.30447 12.50611 -0.61768 1.000 66.25816 118 ALA A C 1
ATOM 652 O O . ALA A 1 91 ? -34.23946 13.12627 -0.51778 1.000 69.25150 118 ALA A O 1
ATOM 654 N N . PHE A 1 92 ? -35.55062 11.63747 -1.60147 1.000 61.01242 119 PHE A N 1
ATOM 655 C CA . PHE A 1 92 ? -34.58514 11.32397 -2.65647 1.000 63.87011 119 PHE A CA 1
ATOM 656 C C . PHE A 1 92 ? -33.27740 10.79259 -2.06935 1.000 68.60033 119 PHE A C 1
ATOM 657 O O . PHE A 1 92 ? -32.18011 11.19563 -2.46088 1.000 70.90801 119 PHE A O 1
ATOM 665 N N . GLU A 1 93 ? -33.40661 9.87245 -1.11590 1.000 65.93312 120 GLU A N 1
ATOM 666 C CA . GLU A 1 93 ? -32.26907 9.22229 -0.48428 1.000 63.65198 120 GLU A CA 1
ATOM 667 C C . GLU A 1 93 ? -32.46878 7.71445 -0.52119 1.000 65.94373 120 GLU A C 1
ATOM 668 O O . GLU A 1 93 ? -33.59838 7.21982 -0.47601 1.000 67.74629 120 GLU A O 1
ATOM 674 N N . MET A 1 94 ? -31.35923 6.98667 -0.60268 1.000 64.19162 121 MET A N 1
ATOM 675 C CA . MET A 1 94 ? -31.41082 5.53313 -0.66936 1.000 68.87290 121 MET A CA 1
ATOM 676 C C . MET A 1 94 ? -31.64942 4.94441 0.71523 1.000 58.55039 121 MET A C 1
ATOM 677 O O . MET A 1 94 ? -30.91073 5.23665 1.66069 1.000 54.68229 121 MET A O 1
ATOM 682 N N . THR A 1 95 ? -32.68355 4.11502 0.83087 1.000 54.42795 122 THR A N 1
ATOM 683 C CA . THR A 1 95 ? -33.00592 3.41885 2.06616 1.000 58.48554 122 THR A CA 1
ATOM 684 C C . THR A 1 95 ? -32.92691 1.91602 1.83649 1.000 58.53323 122 THR A C 1
ATOM 685 O O . THR A 1 95 ? -33.14537 1.43186 0.72342 1.000 65.52938 122 THR A O 1
ATOM 689 N N . LYS A 1 96 ? -32.61329 1.17983 2.89899 1.000 63.51736 123 LYS A N 1
ATOM 690 C CA . LYS A 1 96 ? -32.45675 -0.26656 2.81842 1.000 59.46312 123 LYS A CA 1
ATOM 691 C C . LYS A 1 96 ? -33.77720 -0.95762 3.13481 1.000 62.26837 123 LYS A C 1
ATOM 692 O O . LYS A 1 96 ? -34.40784 -0.66834 4.15678 1.000 65.32033 123 LYS A O 1
ATOM 698 N N . ASP A 1 97 ? -34.19016 -1.86729 2.25707 1.000 58.79016 124 ASP A N 1
ATOM 699 C CA . ASP A 1 97 ? -35.40411 -2.62971 2.50278 1.000 57.70386 124 ASP A CA 1
ATOM 700 C C . ASP A 1 97 ? -35.16593 -3.63424 3.62871 1.000 64.36974 124 ASP A C 1
ATOM 701 O O . ASP A 1 97 ? -34.07136 -4.19586 3.74001 1.000 63.96269 124 ASP A O 1
ATOM 706 N N . PRO A 1 98 ? -36.16727 -3.88283 4.47787 1.000 75.76359 125 PRO A N 1
ATOM 707 C CA . PRO A 1 98 ? -35.93440 -4.73784 5.65295 1.000 81.07943 125 PRO A CA 1
ATOM 708 C C . PRO A 1 98 ? -35.75453 -6.20841 5.32356 1.000 71.43531 125 PRO A C 1
ATOM 709 O O . PRO A 1 98 ? -35.23010 -6.94907 6.16417 1.000 78.86595 125 PRO A O 1
ATOM 713 N N . ARG A 1 99 ? -36.16452 -6.65723 4.14220 1.000 63.03527 126 ARG A N 1
ATOM 714 C CA . ARG A 1 99 ? -36.13082 -8.06971 3.78921 1.000 65.50486 126 ARG A CA 1
ATOM 715 C C . ARG A 1 99 ? -34.85918 -8.38879 3.01494 1.000 62.66931 126 ARG A C 1
ATOM 716 O O . ARG A 1 99 ? -34.54149 -7.71866 2.02672 1.000 64.15388 126 ARG A O 1
ATOM 724 N N . THR A 1 100 ? -34.13748 -9.40735 3.47020 1.000 57.39550 127 THR A N 1
ATOM 725 C CA . THR A 1 100 ? -32.94502 -9.90819 2.80406 1.000 61.48791 127 THR A CA 1
ATOM 726 C C . THR A 1 100 ? -33.24269 -11.25787 2.16233 1.000 63.00294 127 THR A C 1
ATOM 727 O O . THR A 1 100 ? -34.28739 -11.87051 2.39851 1.000 68.29322 127 THR A O 1
ATOM 731 N N . TYR A 1 101 ? -32.30460 -11.72219 1.33907 1.000 57.52639 128 TYR A N 1
ATOM 732 C CA . TYR A 1 101 ? -32.49275 -12.94930 0.57939 1.000 56.64192 128 TYR A CA 1
ATOM 733 C C . TYR A 1 101 ? -31.20122 -13.75195 0.56886 1.000 61.89573 128 TYR A C 1
ATOM 734 O O . TYR A 1 101 ? -30.10734 -13.18385 0.50735 1.000 70.04097 128 TYR A O 1
ATOM 743 N N . LYS A 1 102 ? -31.33681 -15.07391 0.62918 1.000 64.43772 129 LYS A N 1
ATOM 744 C CA . LYS A 1 102 ? -30.20434 -15.98904 0.56852 1.000 77.60096 129 LYS A CA 1
ATOM 745 C C . LYS A 1 102 ? -30.11427 -16.55232 -0.84459 1.000 82.01496 129 LYS A C 1
ATOM 746 O O . LYS A 1 102 ? -31.04666 -17.21460 -1.31374 1.000 68.42255 129 LYS A O 1
ATOM 752 N N . LEU A 1 103 ? -28.99541 -16.29076 -1.51640 1.000 86.52029 130 LEU A N 1
ATOM 753 C CA . LEU A 1 103 ? -28.77476 -16.72939 -2.88925 1.000 79.69264 130 LEU A CA 1
ATOM 754 C C . LEU A 1 103 ? -27.53251 -17.60371 -2.94473 1.000 75.83275 130 LEU A C 1
ATOM 755 O O . LEU A 1 103 ? -26.45089 -17.17848 -2.52463 1.000 79.51396 130 LEU A O 1
ATOM 760 N N . SER A 1 104 ? -27.68738 -18.81691 -3.46713 1.000 65.57198 131 SER A N 1
ATOM 761 C CA . SER A 1 104 ? -26.53811 -19.66845 -3.71462 1.000 61.42524 131 SER A CA 1
ATOM 762 C C . SER A 1 104 ? -25.69384 -19.08878 -4.84838 1.000 63.17986 131 SER A C 1
ATOM 763 O O . SER A 1 104 ? -26.11746 -18.19233 -5.58389 1.000 71.31140 131 SER A O 1
ATOM 766 N N . ARG A 1 105 ? -24.47870 -19.61159 -4.98352 1.000 59.74998 132 ARG A N 1
ATOM 767 C CA . ARG A 1 105 ? -23.56847 -19.12005 -6.00832 1.000 64.31703 132 ARG A CA 1
ATOM 768 C C . ARG A 1 105 ? -24.09385 -19.48021 -7.39303 1.000 64.29775 132 ARG A C 1
ATOM 769 O O . ARG A 1 105 ? -24.39984 -20.64363 -7.67176 1.000 59.74557 132 ARG A O 1
ATOM 777 N N . PHE A 1 106 ? -24.20455 -18.47528 -8.25774 1.000 62.69968 133 PHE A N 1
ATOM 778 C CA . PHE A 1 106 ? -24.77726 -18.63227 -9.58507 1.000 58.12941 133 PHE A CA 1
ATOM 779 C C . PHE A 1 106 ? -23.75821 -18.24541 -10.64776 1.000 61.37082 133 PHE A C 1
ATOM 780 O O . PHE A 1 106 ? -22.85094 -17.44483 -10.40067 1.000 59.52223 133 PHE A O 1
ATOM 788 N N . THR A 1 107 ? -23.91912 -18.82117 -11.84012 1.000 56.23991 134 THR A N 1
ATOM 789 C CA . THR A 1 107 ? -23.04813 -18.50369 -12.96276 1.000 49.75594 134 THR A CA 1
ATOM 790 C C . THR A 1 107 ? -23.61576 -17.43056 -13.88082 1.000 51.90000 134 THR A C 1
ATOM 791 O O . THR A 1 107 ? -22.84047 -16.76814 -14.57915 1.000 52.30591 134 THR A O 1
ATOM 795 N N . THR A 1 108 ? -24.93437 -17.23915 -13.90311 1.000 51.74725 135 THR A N 1
ATOM 796 C CA . THR A 1 108 ? -25.51568 -16.17269 -14.70779 1.000 53.31775 135 THR A CA 1
ATOM 797 C C . THR A 1 108 ? -26.82131 -15.71942 -14.06981 1.000 47.66858 135 THR A C 1
ATOM 798 O O . THR A 1 108 ? -27.37127 -16.38483 -13.18930 1.000 44.79353 135 THR A O 1
ATOM 802 N N . TYR A 1 109 ? -27.31512 -14.56941 -14.52647 1.000 47.05872 136 TYR A N 1
ATOM 803 C CA . TYR A 1 109 ? -28.54822 -14.00804 -13.99493 1.000 41.79168 136 TYR A CA 1
ATOM 804 C C . TYR A 1 109 ? -29.27895 -13.25129 -15.09634 1.000 39.00643 136 TYR A C 1
ATOM 805 O O . TYR A 1 109 ? -28.73690 -12.99330 -16.17384 1.000 40.10743 136 TYR A O 1
ATOM 814 N N . GLY A 1 110 ? -30.52467 -12.89946 -14.80374 1.000 35.33669 137 GLY A N 1
ATOM 815 C CA . GLY A 1 110 ? -31.34970 -12.19163 -15.76376 1.000 40.27265 137 GLY A CA 1
ATOM 816 C C . GLY A 1 110 ? -32.69325 -11.83724 -15.16421 1.000 40.93974 137 GLY A C 1
ATOM 817 O O . GLY A 1 110 ? -32.93322 -12.02928 -13.97038 1.000 42.77079 137 GLY A O 1
ATOM 818 N N . PHE A 1 111 ? -33.57338 -11.31577 -16.01528 1.000 46.22861 138 PHE A N 1
ATOM 819 C CA . PHE A 1 111 ? -34.91873 -10.92727 -15.61919 1.000 36.92248 138 PHE A CA 1
ATOM 820 C C . PHE A 1 111 ? -35.95297 -11.82981 -16.28006 1.000 44.67847 138 PHE A C 1
ATOM 821 O O . PHE A 1 111 ? -35.73327 -12.36233 -17.37200 1.000 50.81949 138 PHE A O 1
ATOM 829 N N . TYR A 1 112 ? -37.09051 -11.98893 -15.60501 1.000 38.33175 139 TYR A N 1
ATOM 830 C CA . TYR A 1 112 ? -38.24702 -12.65775 -16.19830 1.000 42.41619 139 TYR A CA 1
ATOM 831 C C . TYR A 1 112 ? -39.48545 -12.15245 -15.47239 1.000 41.42447 139 TYR A C 1
ATOM 832 O O . TYR A 1 112 ? -39.73251 -12.54994 -14.32953 1.000 45.32778 139 TYR A O 1
ATOM 841 N N . ASN A 1 113 ? -40.25505 -11.28857 -16.13680 1.000 42.61809 140 ASN A N 1
ATOM 842 C CA . ASN A 1 113 ? -41.41337 -10.61171 -15.54420 1.000 44.52882 140 ASN A CA 1
ATOM 843 C C . ASN A 1 113 ? -40.91073 -9.82229 -14.34210 1.000 41.23179 140 ASN A C 1
ATOM 844 O O . ASN A 1 113 ? -40.05680 -8.93647 -14.52456 1.000 46.09432 140 ASN A O 1
ATOM 849 N N . ASP A 1 114 ? -41.38502 -10.08615 -13.12489 1.000 36.12725 141 ASP A N 1
ATOM 850 C CA . ASP A 1 114 ? -40.89359 -9.41752 -11.92757 1.000 39.30617 141 ASP A CA 1
ATOM 851 C C . ASP A 1 114 ? -39.95681 -10.30602 -11.11809 1.000 46.35400 141 ASP A C 1
ATOM 852 O O . ASP A 1 114 ? -39.82091 -10.12518 -9.90293 1.000 49.33484 141 ASP A O 1
ATOM 857 N N . TYR A 1 115 ? -39.30726 -11.26412 -11.77161 1.000 42.28620 142 TYR A N 1
ATOM 858 C CA . TYR A 1 115 ? -38.38304 -12.18124 -11.12177 1.000 40.63554 142 TYR A CA 1
ATOM 859 C C . TYR A 1 115 ? -36.95869 -11.86405 -11.54968 1.000 38.96334 142 TYR A C 1
ATOM 860 O O . TYR A 1 115 ? -36.68353 -11.70867 -12.74430 1.000 48.30899 142 TYR A O 1
ATOM 869 N N . ILE A 1 116 ? -36.06329 -11.76453 -10.57411 1.000 38.69246 143 ILE A N 1
ATOM 870 C CA . ILE A 1 116 ? -34.62862 -11.75524 -10.83059 1.000 37.93739 143 ILE A CA 1
ATOM 871 C C . ILE A 1 116 ? -34.15240 -13.19753 -10.70817 1.000 40.93978 143 ILE A C 1
ATOM 872 O O . ILE A 1 116 ? -34.16279 -13.77282 -9.61694 1.000 42.45577 143 ILE A O 1
ATOM 877 N N . MET A 1 117 ? -33.76718 -13.79343 -11.83143 1.000 40.29201 144 MET A N 1
ATOM 878 C CA . MET A 1 117 ? -33.40542 -15.20118 -11.88352 1.000 43.15872 144 MET A CA 1
ATOM 879 C C . MET A 1 117 ? -31.89132 -15.35305 -11.89123 1.000 42.52623 144 MET A C 1
ATOM 880 O O . MET A 1 117 ? -31.18619 -14.61503 -12.58338 1.000 40.58899 144 MET A O 1
ATOM 885 N N . THR A 1 118 ? -31.39899 -16.30879 -11.10665 1.000 46.43535 145 THR A N 1
ATOM 886 C CA . THR A 1 118 ? -29.97829 -16.62957 -11.03440 1.000 50.05475 145 THR A CA 1
ATOM 887 C C . THR A 1 118 ? -29.82707 -18.12933 -11.22640 1.000 55.00121 145 THR A C 1
ATOM 888 O O . THR A 1 118 ? -30.40081 -18.91261 -10.46317 1.000 63.07389 145 THR A O 1
ATOM 892 N N . THR A 1 119 ? -29.06198 -18.52971 -12.23906 1.000 56.13314 146 THR A N 1
ATOM 893 C CA . THR A 1 119 ? -28.93415 -19.93518 -12.59045 1.000 48.05075 146 THR A CA 1
ATOM 894 C C . THR A 1 119 ? -27.46983 -20.33624 -12.70551 1.000 45.88736 146 THR A C 1
ATOM 895 O O . THR A 1 119 ? -26.58210 -19.51056 -12.95338 1.000 51.48902 146 THR A O 1
ATOM 899 N N . SER A 1 120 ? -27.24668 -21.63647 -12.52225 1.000 47.09442 147 SER A N 1
ATOM 900 C CA . SER A 1 120 ? -25.94262 -22.26725 -12.65786 1.000 47.46094 147 SER A CA 1
ATOM 901 C C . SER A 1 120 ? -26.16303 -23.75699 -12.87561 1.000 51.37095 147 SER A C 1
ATOM 902 O O . SER A 1 120 ? -27.21636 -24.30172 -12.53464 1.000 46.70078 147 SER A O 1
ATOM 905 N N . SER A 1 121 ? -25.15681 -24.40983 -13.45218 1.000 53.66624 148 SER A N 1
ATOM 906 C CA . SER A 1 121 ? -25.20680 -25.84099 -13.73560 1.000 43.47865 148 SER A CA 1
ATOM 907 C C . SER A 1 121 ? -24.40918 -26.57437 -12.66322 1.000 46.04499 148 SER A C 1
ATOM 908 O O . SER A 1 121 ? -23.17978 -26.46529 -12.61246 1.000 53.29710 148 SER A O 1
ATOM 911 N N . GLY A 1 122 ? -25.10643 -27.32389 -11.81165 1.000 50.94094 149 GLY A N 1
ATOM 912 C CA . GLY A 1 122 ? -24.45382 -28.00359 -10.70895 1.000 53.72276 149 GLY A CA 1
ATOM 913 C C . GLY A 1 122 ? -24.81281 -29.47018 -10.59103 1.000 55.23684 149 GLY A C 1
ATOM 914 O O . GLY A 1 122 ? -25.32944 -30.06676 -11.53841 1.000 55.02662 149 GLY A O 1
ATOM 915 N N . SER A 1 123 ? -24.54464 -30.06227 -9.43022 1.000 64.63848 150 SER A N 1
ATOM 916 C CA . SER A 1 123 ? -24.81399 -31.47702 -9.21731 1.000 57.18053 150 SER A CA 1
ATOM 917 C C . SER A 1 123 ? -26.29004 -31.71067 -8.92206 1.000 53.28400 150 SER A C 1
ATOM 918 O O . SER A 1 123 ? -26.91901 -30.95320 -8.17804 1.000 56.31381 150 SER A O 1
ATOM 921 N N . GLY A 1 124 ? -26.84040 -32.76988 -9.51261 1.000 57.04718 151 GLY A N 1
ATOM 922 C CA . GLY A 1 124 ? -28.20702 -33.17117 -9.26157 1.000 44.43406 151 GLY A CA 1
ATOM 923 C C . GLY A 1 124 ? -28.30856 -34.14474 -8.10338 1.000 53.38846 151 GLY A C 1
ATOM 924 O O . GLY A 1 124 ? -27.34248 -34.41936 -7.38956 1.000 54.03946 151 GLY A O 1
ATOM 925 N N . THR A 1 125 ? -29.51751 -34.67813 -7.92077 1.000 60.80055 152 THR A N 1
ATOM 926 C CA . THR A 1 125 ? -29.79111 -35.62324 -6.84782 1.000 57.77574 152 THR A CA 1
ATOM 927 C C . THR A 1 125 ? -30.31293 -36.97190 -7.32234 1.000 58.03445 152 THR A C 1
ATOM 928 O O . THR A 1 125 ? -30.13942 -37.96271 -6.60464 1.000 71.29847 152 THR A O 1
ATOM 932 N N . ILE A 1 126 ? -30.93561 -37.04426 -8.49395 1.000 58.68221 153 ILE A N 1
ATOM 933 C CA . ILE A 1 126 ? -31.48937 -38.28693 -9.00287 1.000 60.03852 153 ILE A CA 1
ATOM 934 C C . ILE A 1 126 ? -30.48163 -38.93502 -9.94206 1.000 67.32105 153 ILE A C 1
ATOM 935 O O . ILE A 1 126 ? -29.55093 -38.29552 -10.44012 1.000 66.95594 153 ILE A O 1
ATOM 940 N N . ASP A 1 127 ? -30.67457 -40.23399 -10.18369 1.000 70.59315 154 ASP A N 1
ATOM 941 C CA . ASP A 1 127 ? -29.87179 -41.00283 -11.13791 1.000 58.94788 154 ASP A CA 1
ATOM 942 C C . ASP A 1 127 ? -28.38516 -40.96746 -10.78329 1.000 64.89150 154 ASP A C 1
ATOM 943 O O . ASP A 1 127 ? -27.52927 -40.66111 -11.61589 1.000 63.09752 154 ASP A O 1
ATOM 948 N N . ALA A 1 128 ? -28.08119 -41.28889 -9.52940 1.000 72.82592 155 ALA A N 1
ATOM 949 C CA . ALA A 1 128 ? -26.69433 -41.42212 -9.11163 1.000 69.46484 155 ALA A CA 1
ATOM 950 C C . ALA A 1 128 ? -26.09597 -42.70565 -9.67514 1.000 71.00160 155 ALA A C 1
ATOM 951 O O . ALA A 1 128 ? -26.78712 -43.71165 -9.85782 1.000 64.40307 155 ALA A O 1
ATOM 953 N N . GLN A 1 129 ? -24.79535 -42.66504 -9.95919 1.000 71.33576 156 GLN A N 1
ATOM 954 C CA . GLN A 1 129 ? -24.10621 -43.82550 -10.51037 1.000 69.86895 156 GLN A CA 1
ATOM 955 C C . GLN A 1 129 ? -22.77290 -44.01288 -9.80574 1.000 63.78187 156 GLN A C 1
ATOM 956 O O . GLN A 1 129 ? -21.98174 -43.07204 -9.70904 1.000 61.43296 156 GLN A O 1
ATOM 962 N N . SER A 1 130 ? -22.52589 -45.22607 -9.32174 1.000 64.64792 157 SER A N 1
ATOM 963 C CA . SER A 1 130 ? -21.27583 -45.55038 -8.64927 1.000 66.44052 157 SER A CA 1
ATOM 964 C C . SER A 1 130 ? -20.30147 -46.16079 -9.65042 1.000 61.21701 157 SER A C 1
ATOM 965 O O . SER A 1 130 ? -20.65724 -47.08530 -10.38850 1.000 60.02541 157 SER A O 1
ATOM 968 N N . TYR A 1 131 ? -19.07499 -45.64118 -9.67236 1.000 52.28488 158 TYR A N 1
ATOM 969 C CA . TYR A 1 131 ? -18.07106 -46.02038 -10.65691 1.000 55.79082 158 TYR A CA 1
ATOM 970 C C . TYR A 1 131 ? -16.75332 -46.30513 -9.95254 1.000 61.53841 158 TYR A C 1
ATOM 971 O O . TYR A 1 131 ? -16.31841 -45.52203 -9.10135 1.000 64.55545 158 TYR A O 1
ATOM 980 N N . THR A 1 132 ? -16.12458 -47.42221 -10.31089 1.000 64.86527 159 THR A N 1
ATOM 981 C CA . THR A 1 132 ? -14.86008 -47.85290 -9.73107 1.000 69.23662 159 THR A CA 1
ATOM 982 C C . THR A 1 132 ? -13.75931 -47.77073 -10.78059 1.000 66.84881 159 THR A C 1
ATOM 983 O O . THR A 1 132 ? -13.95674 -48.17079 -11.93236 1.000 53.32262 159 THR A O 1
ATOM 987 N N . TYR A 1 133 ? -12.59980 -47.25266 -10.38029 1.000 75.31050 160 TYR A N 1
ATOM 988 C CA . TYR A 1 133 ? -11.48249 -47.08516 -11.29852 1.000 65.71058 160 TYR A CA 1
ATOM 989 C C . TYR A 1 133 ? -10.17572 -47.16235 -10.51924 1.000 69.55105 160 TYR A C 1
ATOM 990 O O . TYR A 1 133 ? -10.15783 -47.42473 -9.31268 1.000 67.73927 160 TYR A O 1
ATOM 999 N N . THR A 1 134 ? -9.07448 -46.93782 -11.23029 1.000 70.70947 161 THR A N 1
ATOM 1000 C CA . THR A 1 134 ? -7.73812 -46.92332 -10.65354 1.000 79.48182 161 THR A CA 1
ATOM 1001 C C . THR A 1 134 ? -7.18261 -45.50858 -10.73446 1.000 80.65796 161 THR A C 1
ATOM 1002 O O . THR A 1 134 ? -7.13090 -44.91955 -11.81975 1.000 83.34054 161 THR A O 1
ATOM 1006 N N . ASP A 1 135 ? -6.77044 -44.96727 -9.59110 1.000 79.19280 162 ASP A N 1
ATOM 1007 C CA . ASP A 1 135 ? -6.26015 -43.60655 -9.54196 1.000 90.56621 162 ASP A CA 1
ATOM 1008 C C . ASP A 1 135 ? -4.82373 -43.55999 -10.06158 1.000 91.09653 162 ASP A C 1
ATOM 1009 O O . ASP A 1 135 ? -4.25828 -44.56389 -10.50509 1.000 83.54058 162 ASP A O 1
ATOM 1014 N N . LYS A 1 136 ? -4.22041 -42.37082 -10.00316 1.000 93.26768 163 LYS A N 1
ATOM 1015 C CA . LYS A 1 136 ? -2.85277 -42.20397 -10.47749 1.000 96.07223 163 LYS A CA 1
ATOM 1016 C C . LYS A 1 136 ? -1.82699 -42.84494 -9.55228 1.000 95.34837 163 LYS A C 1
ATOM 1017 O O . LYS A 1 136 ? -0.67711 -43.02894 -9.96590 1.000 95.14660 163 LYS A O 1
ATOM 1023 N N . SER A 1 137 ? -2.20806 -43.18797 -8.32119 1.000 91.83034 164 SER A N 1
ATOM 1024 C CA . SER A 1 137 ? -1.30770 -43.84532 -7.38495 1.000 81.46547 164 SER A CA 1
ATOM 1025 C C . SER A 1 137 ? -1.45024 -45.36102 -7.38324 1.000 81.78160 164 SER A C 1
ATOM 1026 O O . SER A 1 137 ? -0.61821 -46.04299 -6.77628 1.000 71.97887 164 SER A O 1
ATOM 1029 N N . GLY A 1 138 ? -2.47770 -45.90097 -8.03814 1.000 97.71298 165 GLY A N 1
ATOM 1030 C CA . GLY A 1 138 ? -2.69109 -47.32983 -8.11279 1.000 94.85231 165 GLY A CA 1
ATOM 1031 C C . GLY A 1 138 ? -3.77830 -47.86381 -7.20444 1.000 88.81347 165 GLY A C 1
ATOM 1032 O O . GLY A 1 138 ? -4.11470 -49.05047 -7.30304 1.000 87.06282 165 GLY A O 1
ATOM 1033 N N . GLN A 1 139 ? -4.33915 -47.03019 -6.33240 1.000 84.37644 166 GLN A N 1
ATOM 1034 C CA . GLN A 1 139 ? -5.35217 -47.48278 -5.38935 1.000 85.50117 166 GLN A CA 1
ATOM 1035 C C . GLN A 1 139 ? -6.72045 -47.51909 -6.05918 1.000 87.89674 166 GLN A C 1
ATOM 1036 O O . GLN A 1 139 ? -7.16109 -46.52596 -6.64656 1.000 94.94773 166 GLN A O 1
ATOM 1042 N N . SER A 1 140 ? -7.39061 -48.66579 -5.97030 1.000 81.90330 167 SER A N 1
ATOM 1043 C CA . SER A 1 140 ? -8.73764 -48.79581 -6.51168 1.000 66.58536 167 SER A CA 1
ATOM 1044 C C . SER A 1 140 ? -9.68958 -47.89231 -5.73694 1.000 77.07243 167 SER A C 1
ATOM 1045 O O . SER A 1 140 ? -9.79743 -47.99840 -4.51064 1.000 83.92245 167 SER A O 1
ATOM 1048 N N . LEU A 1 141 ? -10.37532 -47.00059 -6.44887 1.000 76.27550 168 LEU A N 1
ATOM 1049 C CA . LEU A 1 141 ? -11.26051 -46.02411 -5.83189 1.000 71.18614 168 LEU A CA 1
ATOM 1050 C C . LEU A 1 141 ? -12.64176 -46.10132 -6.46406 1.000 70.22516 168 LEU A C 1
ATOM 1051 O O . LEU A 1 141 ? -12.77159 -46.17854 -7.68971 1.000 66.69917 168 LEU A O 1
ATOM 1056 N N . THR A 1 142 ? -13.66975 -46.07414 -5.61859 1.000 65.05359 169 THR A N 1
ATOM 1057 C CA . THR A 1 142 ? -15.06082 -46.09172 -6.05010 1.000 64.08950 169 THR A CA 1
ATOM 1058 C C . THR A 1 142 ? -15.72900 -44.79613 -5.61406 1.000 63.60700 169 THR A C 1
ATOM 1059 O O . THR A 1 142 ? -15.70111 -44.44910 -4.42856 1.000 72.13448 169 THR A O 1
ATOM 1063 N N . GLU A 1 143 ? -16.32797 -44.08620 -6.56885 1.000 64.58402 170 GLU A N 1
ATOM 1064 C CA . GLU A 1 143 ? -16.95376 -42.79847 -6.30467 1.000 58.91820 170 GLU A CA 1
ATOM 1065 C C . GLU A 1 143 ? -18.34773 -42.75470 -6.91359 1.000 54.76845 170 GLU A C 1
ATOM 1066 O O . GLU A 1 143 ? -18.61635 -43.38374 -7.93963 1.000 59.20511 170 GLU A O 1
ATOM 1072 N N . THR A 1 144 ? -19.23234 -41.99505 -6.27320 1.000 50.51497 171 THR A N 1
ATOM 1073 C CA . THR A 1 144 ? -20.60310 -41.82239 -6.73724 1.000 54.13278 171 THR A CA 1
ATOM 1074 C C . THR A 1 144 ? -20.72251 -40.47976 -7.44796 1.000 62.77732 171 THR A C 1
ATOM 1075 O O . THR A 1 144 ? -20.41326 -39.43459 -6.86527 1.000 62.89897 171 THR A O 1
ATOM 1079 N N . TYR A 1 145 ? -21.16843 -40.51292 -8.70045 1.000 67.08903 172 TYR A N 1
ATOM 1080 C CA . TYR A 1 145 ? -21.33605 -39.32704 -9.52327 1.000 61.32514 172 TYR A CA 1
ATOM 1081 C C . TYR A 1 145 ? -22.81696 -39.05007 -9.75143 1.000 64.33952 172 TYR A C 1
ATOM 1082 O O . TYR A 1 145 ? -23.63931 -39.97110 -9.81849 1.000 60.06558 172 TYR A O 1
ATOM 1091 N N . TYR A 1 146 ? -23.14412 -37.76456 -9.87371 1.000 59.57167 173 TYR A N 1
ATOM 1092 C CA . TYR A 1 146 ? -24.49513 -37.28528 -10.10342 1.000 62.27659 173 TYR A CA 1
ATOM 1093 C C . TYR A 1 146 ? -24.56057 -36.48037 -11.39591 1.000 61.41349 173 TYR A C 1
ATOM 1094 O O . TYR A 1 146 ? -23.60025 -35.78918 -11.75125 1.000 58.62796 173 TYR A O 1
ATOM 1103 N N . PRO A 1 147 ? -25.67563 -36.55139 -12.11883 1.000 61.66286 174 PRO A N 1
ATOM 1104 C CA . PRO A 1 147 ? -25.80272 -35.78058 -13.35937 1.000 64.70973 174 PRO A CA 1
ATOM 1105 C C . PRO A 1 147 ? -25.80058 -34.28489 -13.08737 1.000 66.61079 174 PRO A C 1
ATOM 1106 O O . PRO A 1 147 ? -26.10123 -33.81946 -11.98587 1.000 63.01536 174 PRO A O 1
ATOM 1110 N N . ARG A 1 148 ? -25.45231 -33.52702 -14.12303 1.000 68.53242 175 ARG A N 1
ATOM 1111 C CA . ARG A 1 148 ? -25.42165 -32.07333 -14.03872 1.000 60.06074 175 ARG A CA 1
ATOM 1112 C C . ARG A 1 148 ? -26.80312 -31.52684 -14.37773 1.000 57.58896 175 ARG A C 1
ATOM 1113 O O . ARG A 1 148 ? -27.35196 -31.82421 -15.44445 1.000 60.08389 175 ARG A O 1
ATOM 1121 N N . HIS A 1 149 ? -27.36021 -30.73604 -13.46685 1.000 50.65521 176 HIS A N 1
ATOM 1122 C CA . HIS A 1 149 ? -28.68458 -30.15706 -13.61885 1.000 47.49610 176 HIS A CA 1
ATOM 1123 C C . HIS A 1 149 ? -28.61840 -28.64347 -13.47121 1.000 46.45819 176 HIS A C 1
ATOM 1124 O O . HIS A 1 149 ? -27.74052 -28.10357 -12.78937 1.000 44.70912 176 HIS A O 1
ATOM 1131 N N . PHE A 1 150 ? -29.55982 -27.96398 -14.12067 1.000 49.81191 177 PHE A N 1
ATOM 1132 C CA . PHE A 1 150 ? -29.71113 -26.52833 -13.93390 1.000 48.69048 177 PHE A CA 1
ATOM 1133 C C . PHE A 1 150 ? -30.31516 -26.25397 -12.56299 1.000 44.50094 177 PHE A C 1
ATOM 1134 O O . PHE A 1 150 ? -31.28157 -26.90718 -12.15809 1.000 50.66922 177 PHE A O 1
ATOM 1142 N N . LEU A 1 151 ? -29.74060 -25.28744 -11.84354 1.000 46.27933 178 LEU A N 1
ATOM 1143 C CA . LEU A 1 151 ? -30.14970 -24.94790 -10.48174 1.000 47.67255 178 LEU A CA 1
ATOM 1144 C C . LEU A 1 151 ? -30.68449 -23.52011 -10.47586 1.000 48.81330 178 LEU A C 1
ATOM 1145 O O . LEU A 1 151 ? -29.94860 -22.57085 -10.16529 1.000 46.99505 178 LEU A O 1
ATOM 1150 N N . PRO A 1 152 ? -31.96109 -23.32804 -10.80925 1.000 47.77200 179 PRO A N 1
ATOM 1151 C CA . PRO A 1 152 ? -32.51254 -21.97127 -10.88553 1.000 54.80123 179 PRO A CA 1
ATOM 1152 C C . PRO A 1 152 ? -33.01800 -21.45756 -9.54596 1.000 65.45767 179 PRO A C 1
ATOM 1153 O O . PRO A 1 152 ? -33.66900 -22.16610 -8.77516 1.000 60.32789 179 PRO A O 1
ATOM 1157 N N . ALA A 1 153 ? -32.70211 -20.19455 -9.27366 1.000 65.39820 180 ALA A N 1
ATOM 1158 C CA . ALA A 1 153 ? -33.18619 -19.48100 -8.10158 1.000 57.27686 180 ALA A CA 1
ATOM 1159 C C . ALA A 1 153 ? -33.88494 -18.20854 -8.55514 1.000 52.63065 180 ALA A C 1
ATOM 1160 O O . ALA A 1 153 ? -33.47154 -17.58096 -9.53466 1.000 55.01936 180 ALA A O 1
ATOM 1162 N N . TYR A 1 154 ? -34.94150 -17.82795 -7.84246 1.000 45.55797 181 TYR A N 1
ATOM 1163 C CA . TYR A 1 154 ? -35.77692 -16.70535 -8.24041 1.000 43.54407 181 TYR A CA 1
ATOM 1164 C C . TYR A 1 154 ? -35.95519 -15.74233 -7.07671 1.000 52.91169 181 TYR A C 1
ATOM 1165 O O . TYR A 1 154 ? -36.15761 -16.16328 -5.93332 1.000 57.14333 181 TYR A O 1
ATOM 1174 N N . ILE A 1 155 ? -35.87484 -14.44893 -7.37558 1.000 49.09796 182 ILE A N 1
ATOM 1175 C CA . ILE A 1 155 ? -36.19517 -13.38833 -6.42863 1.000 46.16464 182 ILE A CA 1
ATOM 1176 C C . ILE A 1 155 ? -37.42562 -12.67094 -6.96054 1.000 50.19994 182 ILE A C 1
ATOM 1177 O O . ILE A 1 155 ? -37.35787 -11.99185 -7.99231 1.000 57.89563 182 ILE A O 1
ATOM 1182 N N . ASP A 1 156 ? -38.55182 -12.82780 -6.27235 1.000 48.36794 183 ASP A N 1
ATOM 1183 C CA . ASP A 1 156 ? -39.75586 -12.06963 -6.59647 1.000 46.03673 183 ASP A CA 1
ATOM 1184 C C . ASP A 1 156 ? -39.58791 -10.68509 -5.98804 1.000 48.87788 183 ASP A C 1
ATOM 1185 O O . ASP A 1 156 ? -39.78838 -10.49057 -4.78497 1.000 60.35264 183 ASP A O 1
ATOM 1190 N N . ALA A 1 157 ? -39.19693 -9.72134 -6.82574 1.000 52.46478 184 ALA A N 1
ATOM 1191 C CA . ALA A 1 157 ? -38.93680 -8.36715 -6.35625 1.000 52.20424 184 ALA A CA 1
ATOM 1192 C C . ALA A 1 157 ? -40.21468 -7.60018 -6.05296 1.000 52.48000 184 ALA A C 1
ATOM 1193 O O . ALA A 1 157 ? -40.17165 -6.62647 -5.29381 1.000 55.33980 184 ALA A O 1
ATOM 1195 N N . ARG A 1 158 ? -41.34586 -8.00778 -6.62811 1.000 48.57328 185 ARG A N 1
ATOM 1196 C CA . ARG A 1 158 ? -42.59675 -7.31170 -6.35456 1.000 47.03910 185 ARG A CA 1
ATOM 1197 C C . ARG A 1 158 ? -43.19767 -7.75862 -5.02750 1.000 55.15264 185 ARG A C 1
ATOM 1198 O O . ARG A 1 158 ? -43.60349 -6.92590 -4.20937 1.000 60.25749 185 ARG A O 1
ATOM 1206 N N . ASN A 1 159 ? -43.26383 -9.06851 -4.79845 1.000 55.74037 186 ASN A N 1
ATOM 1207 C CA . ASN A 1 159 ? -43.71456 -9.60336 -3.52182 1.000 54.22849 186 ASN A CA 1
ATOM 1208 C C . ASN A 1 159 ? -42.58523 -9.74439 -2.51040 1.000 54.07273 186 ASN A C 1
ATOM 1209 O O . ASN A 1 159 ? -42.85060 -10.09782 -1.35614 1.000 61.36096 186 ASN A O 1
ATOM 1214 N N . GLN A 1 160 ? -41.34282 -9.48015 -2.91929 1.000 57.48092 187 GLN A N 1
ATOM 1215 C CA . GLN A 1 160 ? -40.17710 -9.49509 -2.03547 1.000 56.41103 187 GLN A CA 1
ATOM 1216 C C . GLN A 1 160 ? -40.01134 -10.85744 -1.35785 1.000 51.33282 187 GLN A C 1
ATOM 1217 O O . GLN A 1 160 ? -40.06699 -10.98730 -0.13323 1.000 71.54120 187 GLN A O 1
ATOM 1223 N N . THR A 1 161 ? -39.80220 -11.88134 -2.18459 1.000 50.01477 188 THR A N 1
ATOM 1224 C CA . THR A 1 161 ? -39.58509 -13.23644 -1.69286 1.000 52.50727 188 THR A CA 1
ATOM 1225 C C . THR A 1 161 ? -38.46700 -13.88844 -2.49472 1.000 54.00235 188 THR A C 1
ATOM 1226 O O . THR A 1 161 ? -38.00097 -13.35070 -3.50086 1.000 57.66179 188 THR A O 1
ATOM 1230 N N . ALA A 1 162 ? -38.04320 -15.06959 -2.04718 1.000 52.87786 189 ALA A N 1
ATOM 1231 C CA . ALA A 1 162 ? -36.95245 -15.78772 -2.69428 1.000 55.68582 189 ALA A CA 1
ATOM 1232 C C . ALA A 1 162 ? -37.22307 -17.28372 -2.66157 1.000 59.60054 189 ALA A C 1
ATOM 1233 O O . ALA A 1 162 ? -37.58856 -17.82874 -1.61604 1.000 56.40430 189 ALA A O 1
ATOM 1235 N N . LYS A 1 163 ? -37.03887 -17.93983 -3.80724 1.000 67.07054 190 LYS A N 1
ATOM 1236 C CA . LYS A 1 163 ? -37.17875 -19.38395 -3.92923 1.000 65.63779 190 LYS A CA 1
ATOM 1237 C C . LYS A 1 163 ? -35.91583 -19.96720 -4.54755 1.000 65.59538 190 LYS A C 1
ATOM 1238 O O . LYS A 1 163 ? -35.26962 -19.33609 -5.38832 1.000 69.21218 190 LYS A O 1
ATOM 1244 N N . ASP A 1 164 ? -35.57129 -21.18362 -4.12586 1.000 70.34079 191 ASP A N 1
ATOM 1245 C CA . ASP A 1 164 ? -34.38088 -21.87098 -4.61041 1.000 72.60633 191 ASP A CA 1
ATOM 1246 C C . ASP A 1 164 ? -34.67437 -22.87715 -5.71547 1.000 89.66018 191 ASP A C 1
ATOM 1247 O O . ASP A 1 164 ? -33.73630 -23.47555 -6.25148 1.000 103.35467 191 ASP A O 1
ATOM 1252 N N . GLY A 1 165 ? -35.94253 -23.08459 -6.06325 1.000 84.60614 192 GLY A N 1
ATOM 1253 C CA . GLY A 1 165 ? -36.29650 -23.96116 -7.16401 1.000 77.56245 192 GLY A CA 1
ATOM 1254 C C . GLY A 1 165 ? -36.00518 -25.42861 -6.92311 1.000 72.43489 192 GLY A C 1
ATOM 1255 O O . GLY A 1 165 ? -35.38063 -25.79404 -5.92250 1.000 80.89290 192 GLY A O 1
ATOM 1256 N N . THR A 1 166 ? -36.45879 -26.28551 -7.84303 1.000 57.96748 193 THR A N 1
ATOM 1257 C CA . THR A 1 166 ? -36.25853 -27.73528 -7.76096 1.000 65.48069 193 THR A CA 1
ATOM 1258 C C . THR A 1 166 ? -35.73897 -28.21132 -9.11676 1.000 70.50043 193 THR A C 1
ATOM 1259 O O . THR A 1 166 ? -36.50681 -28.66042 -9.97084 1.000 69.70540 193 THR A O 1
ATOM 1263 N N . GLY A 1 167 ? -34.42631 -28.11050 -9.30893 1.000 72.78537 194 GLY A N 1
ATOM 1264 C CA . GLY A 1 167 ? -33.81078 -28.53425 -10.55065 1.000 65.30446 194 GLY A CA 1
ATOM 1265 C C . GLY A 1 167 ? -33.01947 -29.81856 -10.41653 1.000 65.84215 194 GLY A C 1
ATOM 1266 O O . GLY A 1 167 ? -32.91491 -30.59481 -11.37154 1.000 65.65379 194 GLY A O 1
ATOM 1267 N N . ALA A 1 168 ? -32.45587 -30.05420 -9.22919 1.000 54.69604 195 ALA A N 1
ATOM 1268 C CA . ALA A 1 168 ? -31.66617 -31.25853 -9.00389 1.000 56.92710 195 ALA A CA 1
ATOM 1269 C C . ALA A 1 168 ? -32.52240 -32.51696 -8.96730 1.000 49.86826 195 ALA A C 1
ATOM 1270 O O . ALA A 1 168 ? -32.00397 -33.61058 -9.21641 1.000 51.19231 195 ALA A O 1
ATOM 1272 N N . GLY A 1 169 ? -33.81177 -32.39016 -8.66466 1.000 44.65742 196 GLY A N 1
ATOM 1273 C CA . GLY A 1 169 ? -34.69642 -33.53760 -8.62729 1.000 61.22549 196 GLY A CA 1
ATOM 1274 C C . GLY A 1 169 ? -35.49311 -33.70792 -9.90386 1.000 71.60253 196 GLY A C 1
ATOM 1275 O O . GLY A 1 169 ? -35.95296 -34.81012 -10.21832 1.000 66.32951 196 GLY A O 1
ATOM 1276 N N . ASP A 1 170 ? -35.66311 -32.61882 -10.64850 1.000 68.43312 197 ASP A N 1
ATOM 1277 C CA . ASP A 1 170 ? -36.39227 -32.65888 -11.90888 1.000 51.34572 197 ASP A CA 1
ATOM 1278 C C . ASP A 1 170 ? -35.44985 -33.10567 -13.02000 1.000 53.92288 197 ASP A C 1
ATOM 1279 O O . ASP A 1 170 ? -34.40355 -32.48605 -13.24145 1.000 49.81629 197 ASP A O 1
ATOM 1284 N N . ILE A 1 171 ? -35.81835 -34.18480 -13.71549 1.000 59.60471 198 ILE A N 1
ATOM 1285 C CA . ILE A 1 171 ? -35.00233 -34.66917 -14.82169 1.000 61.34442 198 ILE A CA 1
ATOM 1286 C C . ILE A 1 171 ? -35.13125 -33.76763 -16.04230 1.000 53.45516 198 ILE A C 1
ATOM 1287 O O . ILE A 1 171 ? -34.25026 -33.77235 -16.91012 1.000 53.19843 198 ILE A O 1
ATOM 1292 N N . ARG A 1 172 ? -36.20536 -32.97873 -16.12656 1.000 45.56893 199 ARG A N 1
ATOM 1293 C CA . ARG A 1 172 ? -36.38203 -32.07140 -17.25305 1.000 50.65288 199 ARG A CA 1
ATOM 1294 C C . ARG A 1 172 ? -35.37523 -30.92989 -17.24024 1.000 53.36850 199 ARG A C 1
ATOM 1295 O O . ARG A 1 172 ? -35.15879 -30.30002 -18.28095 1.000 66.96572 199 ARG A O 1
ATOM 1303 N N . LEU A 1 173 ? -34.75858 -30.64844 -16.09212 1.000 45.65165 200 LEU A N 1
ATOM 1304 C CA . LEU A 1 173 ? -33.73954 -29.61293 -15.97816 1.000 53.19566 200 LEU A CA 1
ATOM 1305 C C . LEU A 1 173 ? -32.32930 -30.19249 -15.97199 1.000 51.28024 200 LEU A C 1
ATOM 1306 O O . LEU A 1 173 ? -31.40933 -29.58405 -15.41483 1.000 56.51652 200 LEU A O 1
ATOM 1311 N N . ARG A 1 174 ? -32.14109 -31.35922 -16.58272 1.000 46.00167 201 ARG A N 1
ATOM 1312 C CA . ARG A 1 174 ? -30.83561 -32.00565 -16.60927 1.000 50.69773 201 ARG A CA 1
ATOM 1313 C C . ARG A 1 174 ? -29.97592 -31.38454 -17.70330 1.000 58.67625 201 ARG A C 1
ATOM 1314 O O . ARG A 1 174 ? -30.34337 -31.41227 -18.88306 1.000 56.60753 201 ARG A O 1
ATOM 1322 N N . ALA A 1 175 ? -28.83132 -30.82357 -17.31108 1.000 58.14600 202 ALA A N 1
ATOM 1323 C CA . ALA A 1 175 ? -27.91149 -30.23580 -18.27521 1.000 55.56098 202 ALA A CA 1
ATOM 1324 C C . ALA A 1 175 ? -27.11696 -31.28280 -19.04119 1.000 58.29313 202 ALA A C 1
ATOM 1325 O O . ALA A 1 175 ? -26.54920 -30.96297 -20.09036 1.000 59.41291 202 ALA A O 1
ATOM 1327 N N . GLU A 1 176 ? -27.06692 -32.51698 -18.54754 1.000 62.94164 203 GLU A N 1
ATOM 1328 C CA . GLU A 1 176 ? -26.28300 -33.55596 -19.20029 1.000 62.40887 203 GLU A CA 1
ATOM 1329 C C . GLU A 1 176 ? -26.90061 -33.91917 -20.54545 1.000 56.01230 203 GLU A C 1
ATOM 1330 O O . GLU A 1 176 ? -28.11908 -34.09337 -20.65352 1.000 48.17933 203 GLU A O 1
ATOM 1336 N N . ASN A 1 177 ? -26.05144 -34.03097 -21.57074 1.000 65.32395 204 ASN A N 1
ATOM 1337 C CA . ASN A 1 177 ? -26.48173 -34.38429 -22.92549 1.000 68.88223 204 ASN A CA 1
ATOM 1338 C C . ASN A 1 177 ? -27.54219 -33.41070 -23.43746 1.000 70.79020 204 ASN A C 1
ATOM 1339 O O . ASN A 1 177 ? -28.54421 -33.80715 -24.03600 1.000 73.61746 204 ASN A O 1
ATOM 1344 N N . PHE A 1 178 ? -27.32075 -32.11896 -23.19300 1.000 69.49588 205 PHE A N 1
ATOM 1345 C CA . PHE A 1 178 ? -28.28659 -31.10148 -23.58415 1.000 58.98527 205 PHE A CA 1
ATOM 1346 C C . PHE A 1 178 ? -28.27023 -30.82060 -25.08007 1.000 57.97274 205 PHE A C 1
ATOM 1347 O O . PHE A 1 178 ? -29.28314 -30.36565 -25.62256 1.000 52.03575 205 PHE A O 1
ATOM 1355 N N . LEU A 1 179 ? -27.15308 -31.08711 -25.75681 1.000 61.05037 206 LEU A N 1
ATOM 1356 C CA . LEU A 1 179 ? -27.02325 -30.81685 -27.18025 1.000 56.99463 206 LEU A CA 1
ATOM 1357 C C . LEU A 1 179 ? -27.07668 -32.06846 -28.04400 1.000 55.51941 206 LEU A C 1
ATOM 1358 O O . LEU A 1 179 ? -27.13422 -31.94788 -29.27261 1.000 58.77459 206 LEU A O 1
ATOM 1363 N N . GLY A 1 180 ? -27.06067 -33.25721 -27.44498 1.000 59.93765 207 GLY A N 1
ATOM 1364 C CA . GLY A 1 180 ? -27.09778 -34.49666 -28.19062 1.000 48.42151 207 GLY A CA 1
ATOM 1365 C C . GLY A 1 180 ? -25.76569 -35.19515 -28.34889 1.000 47.16749 207 GLY A C 1
ATOM 1366 O O . GLY A 1 180 ? -25.70621 -36.22629 -29.02979 1.000 48.29434 207 GLY A O 1
ATOM 1367 N N . ASN A 1 181 ? -24.69802 -34.67250 -27.74449 1.000 52.96195 208 ASN A N 1
ATOM 1368 C CA . ASN A 1 181 ? -23.37206 -35.27059 -27.84589 1.000 47.91642 208 ASN A CA 1
ATOM 1369 C C . ASN A 1 181 ? -22.82545 -35.72178 -26.49667 1.000 55.34508 208 ASN A C 1
ATOM 1370 O O . ASN A 1 181 ? -21.64888 -36.09368 -26.41013 1.000 53.44270 208 ASN A O 1
ATOM 1375 N N . GLY A 1 182 ? -23.64120 -35.69729 -25.44316 1.000 55.36171 209 GLY A N 1
ATOM 1376 C CA . GLY A 1 182 ? -23.24115 -36.15401 -24.13349 1.000 53.20569 209 GLY A CA 1
ATOM 1377 C C . GLY A 1 182 ? -22.71988 -35.07085 -23.20945 1.000 63.06101 209 GLY A C 1
ATOM 1378 O O . GLY A 1 182 ? -22.88127 -35.18217 -21.98882 1.000 69.75980 209 GLY A O 1
ATOM 1379 N N . GLU A 1 183 ? -22.09407 -34.03163 -23.75597 1.000 55.19421 210 GLU A N 1
ATOM 1380 C CA . GLU A 1 183 ? -21.57155 -32.95742 -22.92558 1.000 54.00470 210 GLU A CA 1
ATOM 1381 C C . GLU A 1 183 ? -22.70665 -32.19806 -22.24864 1.000 54.70202 210 GLU A C 1
ATOM 1382 O O . GLU A 1 183 ? -23.81645 -32.09103 -22.77741 1.000 59.76718 210 GLU A O 1
ATOM 1388 N N . TYR A 1 184 ? -22.41859 -31.67036 -21.06313 1.000 60.48073 211 TYR A N 1
ATOM 1389 C CA . TYR A 1 184 ? -23.35389 -30.81878 -20.34543 1.000 59.50863 211 TYR A CA 1
ATOM 1390 C C . TYR A 1 184 ? -23.00820 -29.35634 -20.59657 1.000 59.46622 211 TYR A C 1
ATOM 1391 O O . TYR A 1 184 ? -21.85293 -29.00771 -20.85376 1.000 54.56223 211 TYR A O 1
ATOM 1400 N N . VAL A 1 185 ? -24.02515 -28.49999 -20.52690 1.000 59.13042 212 VAL A N 1
ATOM 1401 C CA . VAL A 1 185 ? -23.87952 -27.10552 -20.91570 1.000 57.74063 212 VAL A CA 1
ATOM 1402 C C . VAL A 1 185 ? -24.17428 -26.20117 -19.72698 1.000 56.57014 212 VAL A C 1
ATOM 1403 O O . VAL A 1 185 ? -24.82986 -26.58790 -18.75524 1.000 59.37739 212 VAL A O 1
ATOM 1407 N N . THR A 1 186 ? -23.66575 -24.97710 -19.82208 1.000 49.60645 213 THR A N 1
ATOM 1408 C CA . THR A 1 186 ? -23.96058 -23.90729 -18.88269 1.000 49.15847 213 THR A CA 1
ATOM 1409 C C . THR A 1 186 ? -24.74585 -22.81948 -19.60154 1.000 47.78252 213 THR A C 1
ATOM 1410 O O . THR A 1 186 ? -24.41330 -22.44346 -20.73040 1.000 59.76204 213 THR A O 1
ATOM 1414 N N . LEU A 1 187 ? -25.79979 -22.33163 -18.95562 1.000 42.07328 214 LEU A N 1
ATOM 1415 C CA . LEU A 1 187 ? -26.61294 -21.27574 -19.53758 1.000 43.78370 214 LEU A CA 1
ATOM 1416 C C . LEU A 1 187 ? -25.93584 -19.92572 -19.34150 1.000 46.64113 214 LEU A C 1
ATOM 1417 O O . LEU A 1 187 ? -25.53930 -19.57551 -18.22587 1.000 47.33632 214 LEU A O 1
ATOM 1422 N N . ALA A 1 188 ? -25.79377 -19.17556 -20.43073 1.000 44.35792 215 ALA A N 1
ATOM 1423 C CA . ALA A 1 188 ? -25.29077 -17.81030 -20.39640 1.000 42.12056 215 ALA A CA 1
ATOM 1424 C C . ALA A 1 188 ? -26.40260 -16.87835 -20.85111 1.000 45.12638 215 ALA A C 1
ATOM 1425 O O . ALA A 1 188 ? -26.97264 -17.06747 -21.93207 1.000 53.34013 215 ALA A O 1
ATOM 1427 N N . GLY A 1 189 ? -26.71811 -15.89260 -20.02248 1.000 44.56319 216 GLY A N 1
ATOM 1428 C CA . GLY A 1 189 ? -27.80689 -14.98405 -20.30024 1.000 37.75548 216 GLY A CA 1
ATOM 1429 C C . GLY A 1 189 ? -29.16745 -15.61360 -20.05463 1.000 39.28907 216 GLY A C 1
ATOM 1430 O O . GLY A 1 189 ? -29.34324 -16.83063 -20.07214 1.000 38.41708 216 GLY A O 1
ATOM 1431 N N . LEU A 1 190 ? -30.15620 -14.74265 -19.80957 1.000 42.29540 217 LEU A N 1
ATOM 1432 C CA . LEU A 1 190 ? -31.54018 -15.14418 -19.57088 1.000 38.36000 217 LEU A CA 1
ATOM 1433 C C . LEU A 1 190 ? -32.44528 -14.07772 -20.19454 1.000 38.61933 217 LEU A C 1
ATOM 1434 O O . LEU A 1 190 ? -33.10287 -13.29358 -19.51203 1.000 42.92381 217 LEU A O 1
ATOM 1439 N N . GLU A 1 191 ? -32.47968 -14.04575 -21.52500 1.000 39.91506 218 GLU A N 1
ATOM 1440 C CA . GLU A 1 191 ? -33.20058 -13.00155 -22.24696 1.000 42.04067 218 GLU A CA 1
ATOM 1441 C C . GLU A 1 191 ? -34.66661 -13.39728 -22.37649 1.000 43.32856 218 GLU A C 1
ATOM 1442 O O . GLU A 1 191 ? -34.99238 -14.38817 -23.03555 1.000 42.37503 218 GLU A O 1
ATOM 1448 N N . GLN A 1 192 ? -35.55341 -12.62940 -21.74805 1.000 43.85233 219 GLN A N 1
ATOM 1449 C CA . GLN A 1 192 ? -36.98140 -12.89293 -21.85206 1.000 38.65231 219 GLN A CA 1
ATOM 1450 C C . GLN A 1 192 ? -37.52730 -12.29904 -23.14384 1.000 42.62531 219 GLN A C 1
ATOM 1451 O O . GLN A 1 192 ? -37.33664 -11.11066 -23.42063 1.000 39.63168 219 GLN A O 1
ATOM 1457 N N . VAL A 1 193 ? -38.20235 -13.12909 -23.93534 1.000 48.53044 220 VAL A N 1
ATOM 1458 C CA . VAL A 1 193 ? -38.84093 -12.70306 -25.17879 1.000 43.69357 220 VAL A CA 1
ATOM 1459 C C . VAL A 1 193 ? -40.28353 -13.18815 -25.11491 1.000 41.58651 220 VAL A C 1
ATOM 1460 O O . VAL A 1 193 ? -40.55685 -14.37540 -25.32614 1.000 41.52571 220 VAL A O 1
ATOM 1464 N N . GLY A 1 194 ? -41.20949 -12.27558 -24.82859 1.000 43.64634 221 GLY A N 1
ATOM 1465 C CA . GLY A 1 194 ? -42.59516 -12.64733 -24.62549 1.000 48.91547 221 GLY A CA 1
ATOM 1466 C C . GLY A 1 194 ? -42.75294 -13.54314 -23.41577 1.000 48.63434 221 GLY A C 1
ATOM 1467 O O . GLY A 1 194 ? -42.84322 -13.06109 -22.28293 1.000 58.15211 221 GLY A O 1
ATOM 1468 N N . ASN A 1 195 ? -42.78261 -14.85514 -23.64515 1.000 43.31077 222 ASN A N 1
ATOM 1469 C CA . ASN A 1 195 ? -42.76613 -15.83088 -22.56812 1.000 42.77903 222 ASN A CA 1
ATOM 1470 C C . ASN A 1 195 ? -41.54015 -16.73008 -22.59530 1.000 44.31595 222 ASN A C 1
ATOM 1471 O O . ASN A 1 195 ? -41.25923 -17.39260 -21.58995 1.000 39.96465 222 ASN A O 1
ATOM 1476 N N . TYR A 1 196 ? -40.80253 -16.76454 -23.70125 1.000 47.95608 223 TYR A N 1
ATOM 1477 C CA . TYR A 1 196 ? -39.63754 -17.62281 -23.82824 1.000 44.51654 223 TYR A CA 1
ATOM 1478 C C . TYR A 1 196 ? -38.44168 -17.03850 -23.08374 1.000 45.67487 223 TYR A C 1
ATOM 1479 O O . TYR A 1 196 ? -38.34815 -15.83051 -22.84407 1.000 44.53376 223 TYR A O 1
ATOM 1488 N N . LEU A 1 197 ? -37.50646 -17.92199 -22.74176 1.000 42.58342 224 LEU A N 1
ATOM 1489 C CA . LEU A 1 197 ? -36.20171 -17.54648 -22.20746 1.000 41.54092 224 LEU A CA 1
ATOM 1490 C C . LEU A 1 197 ? -35.13980 -18.02570 -23.18854 1.000 43.38481 224 LEU A C 1
ATOM 1491 O O . LEU A 1 197 ? -34.93387 -19.23397 -23.34469 1.000 45.33782 224 LEU A O 1
ATOM 1496 N N . TYR A 1 198 ? -34.49387 -17.08358 -23.86937 1.000 40.29420 225 TYR A N 1
ATOM 1497 C CA . TYR A 1 198 ? -33.37610 -17.38426 -24.75027 1.000 41.39453 225 TYR A CA 1
ATOM 1498 C C . TYR A 1 198 ? -32.08042 -17.32781 -23.95275 1.000 39.02199 225 TYR A C 1
ATOM 1499 O O . TYR A 1 198 ? -31.86072 -16.39011 -23.17644 1.000 37.91317 225 TYR A O 1
ATOM 1508 N N . SER A 1 199 ? -31.23093 -18.33471 -24.14307 1.000 41.29796 226 SER A N 1
ATOM 1509 C CA . SER A 1 199 ? -29.93534 -18.38161 -23.48413 1.000 36.23283 226 SER A CA 1
ATOM 1510 C C . SER A 1 199 ? -28.93828 -19.04023 -24.42340 1.000 40.27717 226 SER A C 1
ATOM 1511 O O . SER A 1 199 ? -29.31577 -19.67572 -25.40934 1.000 43.79683 226 SER A O 1
ATOM 1514 N N . ALA A 1 200 ? -27.65616 -18.88367 -24.11145 1.000 36.85806 227 ALA A N 1
ATOM 1515 C CA . ALA A 1 200 ? -26.59117 -19.53641 -24.86006 1.000 33.60847 227 ALA A CA 1
ATOM 1516 C C . ALA A 1 200 ? -26.12901 -20.75952 -24.07932 1.000 39.95488 227 ALA A C 1
ATOM 1517 O O . ALA A 1 200 ? -25.70219 -20.63707 -22.92627 1.000 41.30333 227 ALA A O 1
ATOM 1519 N N . ALA A 1 201 ? -26.23069 -21.93710 -24.69832 1.000 39.05762 228 ALA A N 1
ATOM 1520 C CA . ALA A 1 201 ? -25.84542 -23.18549 -24.04189 1.000 39.97792 228 ALA A CA 1
ATOM 1521 C C . ALA A 1 201 ? -24.36309 -23.43004 -24.30590 1.000 48.09886 228 ALA A C 1
ATOM 1522 O O . ALA A 1 201 ? -23.96767 -24.14286 -25.23110 1.000 51.75396 228 ALA A O 1
ATOM 1524 N N . VAL A 1 202 ? -23.52997 -22.81324 -23.47229 1.000 43.16797 229 VAL A N 1
ATOM 1525 C CA . VAL A 1 202 ? -22.08015 -22.92590 -23.60090 1.000 44.87326 229 VAL A CA 1
ATOM 1526 C C . VAL A 1 202 ? -21.67046 -24.34797 -23.23852 1.000 53.49889 229 VAL A C 1
ATOM 1527 O O . VAL A 1 202 ? -21.89896 -24.78457 -22.10143 1.000 55.26931 229 VAL A O 1
ATOM 1531 N N . PRO A 1 203 ? -21.08026 -25.10552 -24.16264 1.000 58.39576 230 PRO A N 1
ATOM 1532 C CA . PRO A 1 203 ? -20.67615 -26.48052 -23.83889 1.000 61.26561 230 PRO A CA 1
ATOM 1533 C C . PRO A 1 203 ? -19.50525 -26.48981 -22.86571 1.000 65.36125 230 PRO A C 1
ATOM 1534 O O . PRO A 1 203 ? -18.48036 -25.84367 -23.09583 1.000 60.85282 230 PRO A O 1
ATOM 1538 N N . MET A 1 204 ? -19.67027 -27.22821 -21.76839 1.000 59.23341 231 MET A N 1
ATOM 1539 C CA . MET A 1 204 ? -18.65762 -27.32094 -20.72631 1.000 55.71151 231 MET A CA 1
ATOM 1540 C C . MET A 1 204 ? -17.79211 -28.56824 -20.83805 1.000 54.01564 231 MET A C 1
ATOM 1541 O O . MET A 1 204 ? -16.80632 -28.68557 -20.10264 1.000 52.64858 231 MET A O 1
ATOM 1546 N N . GLY A 1 205 ? -18.12778 -29.48985 -21.72900 1.000 52.41533 232 GLY A N 1
ATOM 1547 C CA . GLY A 1 205 ? -17.41093 -30.73954 -21.84509 1.000 50.14806 232 GLY A CA 1
ATOM 1548 C C . GLY A 1 205 ? -18.12458 -31.87890 -21.14768 1.000 56.44885 232 GLY A C 1
ATOM 1549 O O . GLY A 1 205 ? -19.31026 -31.80981 -20.81635 1.000 63.41139 232 GLY A O 1
ATOM 1550 N N . LEU A 1 206 ? -17.37306 -32.95212 -20.92085 1.000 61.95334 233 LEU A N 1
ATOM 1551 C CA . LEU A 1 206 ? -17.90334 -34.13735 -20.26172 1.000 71.12376 233 LEU A CA 1
ATOM 1552 C C . LEU A 1 206 ? -17.65795 -34.05510 -18.76109 1.000 59.91770 233 LEU A C 1
ATOM 1553 O O . LEU A 1 206 ? -16.52898 -33.81527 -18.32094 1.000 59.79110 233 LEU A O 1
ATOM 1558 N N . SER A 1 207 ? -18.71810 -34.25277 -17.98247 1.000 54.00117 234 SER A N 1
ATOM 1559 C CA . SER A 1 207 ? -18.61863 -34.27216 -16.53397 1.000 61.73672 234 SER A CA 1
ATOM 1560 C C . SER A 1 207 ? -18.24960 -35.67595 -16.05929 1.000 65.07170 234 SER A C 1
ATOM 1561 O O . SER A 1 207 ? -18.10129 -36.60962 -16.85154 1.000 63.31663 234 SER A O 1
ATOM 1564 N N . GLN A 1 208 ? -18.09433 -35.82814 -14.74178 1.000 59.94586 235 GLN A N 1
ATOM 1565 C CA . GLN A 1 208 ? -17.79299 -37.14318 -14.18581 1.000 53.59889 235 GLN A CA 1
ATOM 1566 C C . GLN A 1 208 ? -18.92525 -38.12491 -14.45382 1.000 55.88924 235 GLN A C 1
ATOM 1567 O O . GLN A 1 208 ? -18.68200 -39.28053 -14.82110 1.000 56.53530 235 GLN A O 1
ATOM 1573 N N . TRP A 1 209 ? -20.17194 -37.68142 -14.27953 1.000 59.42213 236 TRP A N 1
ATOM 1574 C CA . TRP A 1 209 ? -21.30809 -38.55599 -14.54714 1.000 62.95908 236 TRP A CA 1
ATOM 1575 C C . TRP A 1 209 ? -21.43108 -38.85738 -16.03522 1.000 63.83748 236 TRP A C 1
ATOM 1576 O O . TRP A 1 209 ? -21.79994 -39.97284 -16.41997 1.000 65.49982 236 TRP A O 1
ATOM 1587 N N . GLY A 1 210 ? -21.12149 -37.87812 -16.88771 1.000 62.41572 237 GLY A N 1
ATOM 1588 C CA . GLY A 1 210 ? -21.22575 -38.09594 -18.31971 1.000 63.96296 237 GLY A CA 1
ATOM 1589 C C . GLY A 1 210 ? -20.09520 -38.92724 -18.88785 1.000 61.13747 237 GLY A C 1
ATOM 1590 O O . GLY A 1 210 ? -20.26373 -39.58740 -19.91765 1.000 66.60575 237 GLY A O 1
ATOM 1591 N N . TYR A 1 211 ? -18.93369 -38.91297 -18.23141 1.000 64.66002 238 TYR A N 1
ATOM 1592 C CA . TYR A 1 211 ? -17.79214 -39.66848 -18.73622 1.000 70.39215 238 TYR A CA 1
ATOM 1593 C C . TYR A 1 211 ? -17.98317 -41.17100 -18.56713 1.000 71.14736 238 TYR A C 1
ATOM 1594 O O . TYR A 1 211 ? -17.48133 -41.95313 -19.38326 1.000 67.76967 238 TYR A O 1
ATOM 1603 N N . ILE A 1 212 ? -18.70295 -41.59363 -17.52891 1.000 74.10885 239 ILE A N 1
ATOM 1604 C CA . ILE A 1 212 ? -18.86434 -43.01325 -17.23283 1.000 73.86125 239 ILE A CA 1
ATOM 1605 C C . ILE A 1 212 ? -20.08040 -43.56565 -17.96553 1.000 71.93248 239 ILE A C 1
ATOM 1606 O O . ILE A 1 212 ? -20.50788 -44.69811 -17.71406 1.000 75.58876 239 ILE A O 1
ATOM 1611 N N . GLN A 1 213 ? -20.64183 -42.77641 -18.87809 1.000 71.22187 240 GLN A N 1
ATOM 1612 C CA . GLN A 1 213 ? -21.82054 -43.19732 -19.62283 1.000 73.37580 240 GLN A CA 1
ATOM 1613 C C . GLN A 1 213 ? -21.42445 -44.11342 -20.77347 1.000 75.26112 240 GLN A C 1
ATOM 1614 O O . GLN A 1 213 ? -20.53915 -43.78224 -21.56892 1.000 71.29212 240 GLN A O 1
ATOM 1620 N N . THR A 1 214 ? -22.08311 -45.26620 -20.85714 1.000 84.13730 241 THR A N 1
ATOM 1621 C CA . THR A 1 214 ? -21.87563 -46.20741 -21.94974 1.000 86.88902 241 THR A CA 1
ATOM 1622 C C . THR A 1 214 ? -22.84946 -45.87511 -23.07338 1.000 87.82585 241 THR A C 1
ATOM 1623 O O . THR A 1 214 ? -24.06404 -45.81867 -22.85158 1.000 92.43632 241 THR A O 1
ATOM 1627 N N . VAL A 1 215 ? -22.31887 -45.65359 -24.27190 1.000 80.15401 242 VAL A N 1
ATOM 1628 C CA . VAL A 1 215 ? -23.11005 -45.23381 -25.42297 1.000 76.08443 242 VAL A CA 1
ATOM 1629 C C . VAL A 1 215 ? -23.04295 -46.35623 -26.44983 1.000 80.24571 242 VAL A C 1
ATOM 1630 O O . VAL A 1 215 ? -22.01833 -46.53620 -27.12044 1.000 78.46587 242 VAL A O 1
ATOM 1634 N N . ASP A 1 216 ? -24.13580 -47.11407 -26.57263 1.000 83.74701 243 ASP A N 1
ATOM 1635 C CA . ASP A 1 216 ? -24.26144 -48.18335 -27.56518 1.000 97.95661 243 ASP A CA 1
ATOM 1636 C C . ASP A 1 216 ? -23.13610 -49.20828 -27.41757 1.000 96.08739 243 ASP A C 1
ATOM 1637 O O . ASP A 1 216 ? -22.49166 -49.60740 -28.38999 1.000 100.78512 243 ASP A O 1
ATOM 1642 N N . GLY A 1 217 ? -22.90098 -49.63527 -26.17770 1.000 91.14836 244 GLY A N 1
ATOM 1643 C CA . GLY A 1 217 ? -21.86505 -50.59055 -25.86476 1.000 93.64671 244 GLY A CA 1
ATOM 1644 C C . GLY A 1 217 ? -20.49473 -49.98437 -25.63496 1.000 90.56718 244 GLY A C 1
ATOM 1645 O O . GLY A 1 217 ? -19.70577 -50.53625 -24.86086 1.000 94.62674 244 GLY A O 1
ATOM 1646 N N . ARG A 1 218 ? -20.19157 -48.86452 -26.28763 1.000 85.93592 245 ARG A N 1
ATOM 1647 C CA . ARG A 1 218 ? -18.90191 -48.20435 -26.11430 1.000 92.48255 245 ARG A CA 1
ATOM 1648 C C . ARG A 1 218 ? -18.85726 -47.53428 -24.74648 1.000 95.85698 245 ARG A C 1
ATOM 1649 O O . ARG A 1 218 ? -19.54669 -46.53568 -24.51449 1.000 90.85996 245 ARG A O 1
ATOM 1657 N N . GLU A 1 219 ? -18.05569 -48.08264 -23.83565 1.000 93.79384 246 GLU A N 1
ATOM 1658 C CA . GLU A 1 219 ? -17.85847 -47.43856 -22.54482 1.000 83.59793 246 GLU A CA 1
ATOM 1659 C C . GLU A 1 219 ? -17.16251 -46.09811 -22.73976 1.000 81.75071 246 GLU A C 1
ATOM 1660 O O . GLU A 1 219 ? -16.21957 -45.98050 -23.52774 1.000 88.78298 246 GLU A O 1
ATOM 1666 N N . HIS A 1 220 ? -17.64081 -45.08195 -22.01788 1.000 79.00365 247 HIS A N 1
ATOM 1667 C CA . HIS A 1 220 ? -17.20913 -43.69848 -22.22403 1.000 77.43040 247 HIS A CA 1
ATOM 1668 C C . HIS A 1 220 ? -17.44590 -43.27443 -23.67199 1.000 73.59031 247 HIS A C 1
ATOM 1669 O O . HIS A 1 220 ? -16.61002 -42.61312 -24.29170 1.000 66.37105 247 HIS A O 1
ATOM 1676 N N . GLY A 1 221 ? -18.60156 -43.66634 -24.21498 1.000 71.30284 248 GLY A N 1
ATOM 1677 C CA . GLY A 1 221 ? -18.90160 -43.43104 -25.61675 1.000 66.46441 248 GLY A CA 1
ATOM 1678 C C . GLY A 1 221 ? -18.97009 -41.96988 -26.00468 1.000 61.34041 248 GLY A C 1
ATOM 1679 O O . GLY A 1 221 ? -18.79499 -41.64275 -27.18301 1.000 76.25464 248 GLY A O 1
ATOM 1680 N N . TYR A 1 222 ? -19.22042 -41.08154 -25.04555 1.000 64.54416 249 TYR A N 1
ATOM 1681 C CA . TYR A 1 222 ? -19.25933 -39.65211 -25.32450 1.000 62.85924 249 TYR A CA 1
ATOM 1682 C C . TYR A 1 222 ? -17.87459 -39.04590 -25.51226 1.000 61.06546 249 TYR A C 1
ATOM 1683 O O . TYR A 1 222 ? -17.77589 -37.85351 -25.82201 1.000 53.75709 249 TYR A O 1
ATOM 1692 N N . VAL A 1 223 ? -16.81386 -39.82684 -25.33411 1.000 58.19003 250 VAL A N 1
ATOM 1693 C CA . VAL A 1 223 ? -15.45810 -39.38383 -25.63578 1.000 54.11674 250 VAL A CA 1
ATOM 1694 C C . VAL A 1 223 ? -15.18982 -39.66556 -27.10788 1.000 71.60197 250 VAL A C 1
ATOM 1695 O O . VAL A 1 223 ? -15.28390 -40.81381 -27.55532 1.000 78.71150 250 VAL A O 1
ATOM 1699 N N . ARG A 1 224 ? -14.85995 -38.62072 -27.86163 1.000 75.77058 251 ARG A N 1
ATOM 1700 C CA . ARG A 1 224 ? -14.62356 -38.77529 -29.28771 1.000 66.02632 251 ARG A CA 1
ATOM 1701 C C . ARG A 1 224 ? -13.33218 -39.54830 -29.54411 1.000 72.37598 251 ARG A C 1
ATOM 1702 O O . ARG A 1 224 ? -12.49089 -39.72454 -28.65818 1.000 76.99317 251 ARG A O 1
ATOM 1710 N N . GLU A 1 225 ? -13.18725 -40.01640 -30.78244 1.000 72.06218 252 GLU A N 1
ATOM 1711 C CA . GLU A 1 225 ? -11.98890 -40.74698 -31.17298 1.000 79.42910 252 GLU A CA 1
ATOM 1712 C C . GLU A 1 225 ? -10.76515 -39.84552 -31.07865 1.000 82.17924 252 GLU A C 1
ATOM 1713 O O . GLU A 1 225 ? -10.75258 -38.73436 -31.61646 1.000 86.60602 252 GLU A O 1
ATOM 1719 N N . GLY A 1 226 ? -9.73334 -40.32924 -30.39204 1.000 77.42584 253 GLY A N 1
ATOM 1720 C CA . GLY A 1 226 ? -8.53739 -39.54255 -30.18182 1.000 80.57500 253 GLY A CA 1
ATOM 1721 C C . GLY A 1 226 ? -8.65479 -38.47525 -29.11992 1.000 78.35512 253 GLY A C 1
ATOM 1722 O O . GLY A 1 226 ? -7.78318 -37.60237 -29.04312 1.000 75.96487 253 GLY A O 1
ATOM 1723 N N . TYR A 1 227 ? -9.70454 -38.51205 -28.30080 1.000 76.16620 254 TYR A N 1
ATOM 1724 C CA . TYR A 1 227 ? -9.90306 -37.54600 -27.22886 1.000 82.94114 254 TYR A CA 1
ATOM 1725 C C . TYR A 1 227 ? -9.72240 -38.16242 -25.84685 1.000 82.83192 254 TYR A C 1
ATOM 1726 O O . TYR A 1 227 ? -10.11588 -37.54922 -24.84875 1.000 79.47207 254 TYR A O 1
ATOM 1735 N N . GLU A 1 228 ? -9.13422 -39.35802 -25.76238 1.000 79.65105 255 GLU A N 1
ATOM 1736 C CA . GLU A 1 228 ? -8.96028 -40.01168 -24.47037 1.000 69.22833 255 GLU A CA 1
ATOM 1737 C C . GLU A 1 228 ? -7.82305 -39.39760 -23.66382 1.000 74.01741 255 GLU A C 1
ATOM 1738 O O . GLU A 1 228 ? -7.86058 -39.42873 -22.42858 1.000 81.36052 255 GLU A O 1
ATOM 1744 N N . ASP A 1 229 ? -6.81240 -38.83810 -24.33382 1.000 78.08046 256 ASP A N 1
ATOM 1745 C CA . ASP A 1 229 ? -5.67694 -38.24930 -23.63423 1.000 75.57498 256 ASP A CA 1
ATOM 1746 C C . ASP A 1 229 ? -6.00993 -36.91045 -22.99006 1.000 74.18850 256 ASP A C 1
ATOM 1747 O O . ASP A 1 229 ? -5.24563 -36.44102 -22.14010 1.000 81.11739 256 ASP A O 1
ATOM 1752 N N . LEU A 1 230 ? -7.12471 -36.28701 -23.37133 1.000 74.94750 257 LEU A N 1
ATOM 1753 C CA . LEU A 1 230 ? -7.52920 -35.02087 -22.77511 1.000 83.19983 257 LEU A CA 1
ATOM 1754 C C . LEU A 1 230 ? -8.25667 -35.19356 -21.44816 1.000 82.61724 257 LEU A C 1
ATOM 1755 O O . LEU A 1 230 ? -8.43558 -34.20542 -20.72724 1.000 81.00230 257 LEU A O 1
ATOM 1760 N N . VAL A 1 231 ? -8.67618 -36.41313 -21.10982 1.000 76.91615 258 VAL A N 1
ATOM 1761 C CA . VAL A 1 231 ? -9.37542 -36.64720 -19.85250 1.000 70.89649 258 VAL A CA 1
ATOM 1762 C C . VAL A 1 231 ? -8.40600 -36.46379 -18.69382 1.000 71.87042 258 VAL A C 1
ATOM 1763 O O . VAL A 1 231 ? -7.30874 -37.03706 -18.68278 1.000 75.03630 258 VAL A O 1
ATOM 1767 N N . LYS A 1 232 ? -8.80650 -35.65975 -17.71245 1.000 75.81869 259 LYS A N 1
ATOM 1768 C CA . LYS A 1 232 ? -7.95165 -35.39929 -16.56257 1.000 82.12985 259 LYS A CA 1
ATOM 1769 C C . LYS A 1 232 ? -7.92602 -36.61373 -15.64270 1.000 78.86416 259 LYS A C 1
ATOM 1770 O O . LYS A 1 232 ? -8.97246 -37.18255 -15.31687 1.000 80.21650 259 LYS A O 1
ATOM 1776 N N . THR A 1 233 ? -6.72466 -37.00962 -15.22218 1.000 76.30107 260 THR A N 1
ATOM 1777 C CA . THR A 1 233 ? -6.55160 -38.22793 -14.44225 1.000 75.56428 260 THR A CA 1
ATOM 1778 C C . THR A 1 233 ? -6.63277 -38.00527 -12.93777 1.000 81.70804 260 THR A C 1
ATOM 1779 O O . THR A 1 233 ? -6.81296 -38.97667 -12.19445 1.000 86.84544 260 THR A O 1
ATOM 1783 N N . GLU A 1 234 ? -6.50213 -36.76582 -12.46904 1.000 76.37026 261 GLU A N 1
ATOM 1784 C CA . GLU A 1 234 ? -6.61313 -36.46593 -11.04933 1.000 70.29727 261 GLU A CA 1
ATOM 1785 C C . GLU A 1 234 ? -7.28320 -35.11063 -10.87511 1.000 74.29768 261 GLU A C 1
ATOM 1786 O O . GLU A 1 234 ? -7.52497 -34.38083 -11.84032 1.000 78.25178 261 GLU A O 1
ATOM 1792 N N . SER A 1 235 ? -7.58392 -34.77895 -9.62132 1.000 75.55469 262 SER A N 1
ATOM 1793 C CA . SER A 1 235 ? -8.24740 -33.52222 -9.27834 1.000 83.62932 262 SER A CA 1
ATOM 1794 C C . SER A 1 235 ? -7.18016 -32.45228 -9.08385 1.000 91.97058 262 SER A C 1
ATOM 1795 O O . SER A 1 235 ? -6.55465 -32.36651 -8.02436 1.000 83.08691 262 SER A O 1
ATOM 1798 N N . GLY A 1 236 ? -6.97185 -31.62869 -10.11216 1.000 93.42134 263 GLY A N 1
ATOM 1799 C CA . GLY A 1 236 ? -5.99896 -30.56276 -10.07234 1.000 88.02663 263 GLY A CA 1
ATOM 1800 C C . GLY A 1 236 ? -6.64066 -29.19808 -10.26756 1.000 97.61056 263 GLY A C 1
ATOM 1801 O O . GLY A 1 236 ? -7.86320 -29.06071 -10.35721 1.000 92.00544 263 GLY A O 1
ATOM 1802 N N . GLY A 1 237 ? -5.77997 -28.18797 -10.33131 1.000 104.68672 264 GLY A N 1
ATOM 1803 C CA . GLY A 1 237 ? -6.23016 -26.82261 -10.51110 1.000 97.77450 264 GLY A CA 1
ATOM 1804 C C . GLY A 1 237 ? -6.45929 -26.09969 -9.19900 1.000 107.08796 264 GLY A C 1
ATOM 1805 O O . GLY A 1 237 ? -6.18563 -26.60090 -8.10389 1.000 115.64046 264 GLY A O 1
ATOM 1806 N N . SER A 1 238 ? -6.98328 -24.88202 -9.32506 1.000 99.95560 265 SER A N 1
ATOM 1807 C CA . SER A 1 238 ? -7.26495 -24.04488 -8.16873 1.000 106.10340 265 SER A CA 1
ATOM 1808 C C . SER A 1 238 ? -8.40646 -23.09091 -8.49389 1.000 103.44541 265 SER A C 1
ATOM 1809 O O . SER A 1 238 ? -8.65506 -22.76706 -9.65995 1.000 99.99171 265 SER A O 1
ATOM 1812 N N . GLY A 1 239 ? -9.09808 -22.64961 -7.44406 1.000 104.24232 266 GLY A N 1
ATOM 1813 C CA . GLY A 1 239 ? -10.14657 -21.65194 -7.58806 1.000 100.50451 266 GLY A CA 1
ATOM 1814 C C . GLY A 1 239 ? -11.23270 -22.09256 -8.54703 1.000 92.93661 266 GLY A C 1
ATOM 1815 O O . GLY A 1 239 ? -11.63873 -23.26000 -8.57966 1.000 91.27680 266 GLY A O 1
ATOM 1816 N N . SER A 1 240 ? -11.71382 -21.13925 -9.34746 1.000 98.39198 267 SER A N 1
ATOM 1817 C CA . SER A 1 240 ? -12.70781 -21.43720 -10.36995 1.000 92.13017 267 SER A CA 1
ATOM 1818 C C . SER A 1 240 ? -12.15095 -22.29451 -11.49776 1.000 88.02304 267 SER A C 1
ATOM 1819 O O . SER A 1 240 ? -12.93504 -22.83303 -12.28659 1.000 81.66270 267 SER A O 1
ATOM 1822 N N . GLY A 1 241 ? -10.83059 -22.43136 -11.59622 1.000 93.19957 268 GLY A N 1
ATOM 1823 C CA . GLY A 1 241 ? -10.23853 -23.28875 -12.60228 1.000 88.67630 268 GLY A CA 1
ATOM 1824 C C . GLY A 1 241 ? -9.72375 -24.57678 -11.99833 1.000 92.69340 268 GLY A C 1
ATOM 1825 O O . GLY A 1 241 ? -8.52452 -24.71676 -11.74886 1.000 91.04680 268 GLY A O 1
ATOM 1826 N N . SER A 1 242 ? -10.62611 -25.51705 -11.73068 1.000 89.44573 269 SER A N 1
ATOM 1827 C CA . SER A 1 242 ? -10.26730 -26.77391 -11.09346 1.000 88.43968 269 SER A CA 1
ATOM 1828 C C . SER A 1 242 ? -11.00759 -27.91247 -11.77657 1.000 87.51256 269 SER A C 1
ATOM 1829 O O . SER A 1 242 ? -12.10054 -27.72709 -12.31803 1.000 90.09691 269 SER A O 1
ATOM 1832 N N . TYR A 1 243 ? -10.40083 -29.09645 -11.74278 1.000 88.82167 270 TYR A N 1
ATOM 1833 C CA . TYR A 1 243 ? -10.95491 -30.26710 -12.40372 1.000 90.24492 270 TYR A CA 1
ATOM 1834 C C . TYR A 1 243 ? -10.76943 -31.49304 -11.52271 1.000 83.90597 270 TYR A C 1
ATOM 1835 O O . TYR A 1 243 ? -9.80443 -31.59074 -10.75870 1.000 83.66395 270 TYR A O 1
ATOM 1844 N N . LYS A 1 244 ? -11.70907 -32.42576 -11.63943 1.000 84.00226 271 LYS A N 1
ATOM 1845 C CA . LYS A 1 244 ? -11.66486 -33.68858 -10.92113 1.000 72.06798 271 LYS A CA 1
ATOM 1846 C C . LYS A 1 244 ? -11.22812 -34.81007 -11.85776 1.000 72.13691 271 LYS A C 1
ATOM 1847 O O . LYS A 1 244 ? -11.04433 -34.61935 -13.06192 1.000 81.79613 271 LYS A O 1
ATOM 1853 N N . ALA A 1 245 ? -11.06415 -35.99748 -11.28399 1.000 71.21501 272 ALA A N 1
ATOM 1854 C CA . ALA A 1 245 ? -10.70100 -37.16192 -12.07446 1.000 69.42727 272 ALA A CA 1
ATOM 1855 C C . ALA A 1 245 ? -11.90544 -37.66708 -12.86426 1.000 78.42218 272 ALA A C 1
ATOM 1856 O O . ALA A 1 245 ? -13.06269 -37.44294 -12.49645 1.000 79.98901 272 ALA A O 1
ATOM 1858 N N . ASN A 1 246 ? -11.61359 -38.35919 -13.96857 1.000 71.05107 273 ASN A N 1
ATOM 1859 C CA . ASN A 1 246 ? -12.64167 -38.88412 -14.87025 1.000 63.39417 273 ASN A CA 1
ATOM 1860 C C . ASN A 1 246 ? -13.57309 -37.77457 -15.35339 1.000 68.89105 273 ASN A C 1
ATOM 1861 O O . ASN A 1 246 ? -14.79336 -37.94133 -15.41031 1.000 67.09522 273 ASN A O 1
ATOM 1866 N N . GLU A 1 247 ? -12.99206 -36.62925 -15.70258 1.000 68.76390 274 GLU A N 1
ATOM 1867 C CA . GLU A 1 247 ? -13.75720 -35.48136 -16.16756 1.000 57.84465 274 GLU A CA 1
ATOM 1868 C C . GLU A 1 247 ? -13.01173 -34.83088 -17.32070 1.000 68.44625 274 GLU A C 1
ATOM 1869 O O . GLU A 1 247 ? -11.80098 -34.60642 -17.23151 1.000 75.18218 274 GLU A O 1
ATOM 1875 N N . LEU A 1 248 ? -13.73396 -34.53379 -18.39791 1.000 76.33685 275 LEU A N 1
ATOM 1876 C CA . LEU A 1 248 ? -13.15134 -33.95491 -19.60663 1.000 70.60725 275 LEU A CA 1
ATOM 1877 C C . LEU A 1 248 ? -13.41590 -32.45330 -19.59483 1.000 67.12939 275 LEU A C 1
ATOM 1878 O O . LEU A 1 248 ? -14.51657 -32.00082 -19.91946 1.000 58.32511 275 LEU A O 1
ATOM 1883 N N . GLN A 1 249 ? -12.39681 -31.68283 -19.22630 1.000 66.29505 276 GLN A N 1
ATOM 1884 C CA . GLN A 1 249 ? -12.54985 -30.24054 -19.10687 1.000 65.58837 276 GLN A CA 1
ATOM 1885 C C . GLN A 1 249 ? -12.66140 -29.59859 -20.48494 1.000 69.49433 276 GLN A C 1
ATOM 1886 O O . GLN A 1 249 ? -12.04563 -30.05696 -21.45277 1.000 75.88673 276 GLN A O 1
ATOM 1892 N N . TRP A 1 250 ? -13.47081 -28.53789 -20.56562 1.000 65.25721 277 TRP A N 1
ATOM 1893 C CA . TRP A 1 250 ? -13.71304 -27.77713 -21.79003 1.000 70.30289 277 TRP A CA 1
ATOM 1894 C C . TRP A 1 250 ? -14.41180 -28.61826 -22.85510 1.000 68.92516 277 TRP A C 1
ATOM 1895 O O . TRP A 1 250 ? -14.48661 -29.84599 -22.74317 1.000 74.35298 277 TRP A O 1
ATOM 1906 N N . THR A 1 251 ? -14.92738 -27.96367 -23.89199 1.000 65.99090 278 THR A N 1
ATOM 1907 C CA . THR A 1 251 ? -15.76873 -28.63205 -24.87171 1.000 56.89922 278 THR A CA 1
ATOM 1908 C C . THR A 1 251 ? -14.93232 -29.35693 -25.92273 1.000 54.77141 278 THR A C 1
ATOM 1909 O O . THR A 1 251 ? -13.77405 -29.01980 -26.18268 1.000 61.11974 278 THR A O 1
ATOM 1913 N N . GLN A 1 252 ? -15.54683 -30.37105 -26.53115 1.000 59.35901 279 GLN A N 1
ATOM 1914 C CA . GLN A 1 252 ? -14.95232 -31.09716 -27.64469 1.000 63.12030 279 GLN A CA 1
ATOM 1915 C C . GLN A 1 252 ? -15.35764 -30.53718 -29.00083 1.000 61.26105 279 GLN A C 1
ATOM 1916 O O . GLN A 1 252 ? -14.74762 -30.90269 -30.01161 1.000 54.43849 279 GLN A O 1
ATOM 1922 N N . TYR A 1 253 ? -16.36638 -29.66789 -29.04772 1.000 58.33006 280 TYR A N 1
ATOM 1923 C CA . TYR A 1 253 ? -16.89240 -29.11596 -30.29563 1.000 54.67973 280 TYR A CA 1
ATOM 1924 C C . TYR A 1 253 ? -16.88755 -27.59689 -30.19228 1.000 55.44380 280 TYR A C 1
ATOM 1925 O O . TYR A 1 253 ? -17.91640 -26.97886 -29.88650 1.000 60.01350 280 TYR A O 1
ATOM 1934 N N . PRO A 1 254 ? -15.74009 -26.95811 -30.44092 1.000 47.24715 281 PRO A N 1
ATOM 1935 C CA . PRO A 1 254 ? -15.66667 -25.49547 -30.31907 1.000 53.73846 281 PRO A CA 1
ATOM 1936 C C . PRO A 1 254 ? -16.18024 -24.73582 -31.53196 1.000 59.94858 281 PRO A C 1
ATOM 1937 O O . PRO A 1 254 ? -16.39550 -23.52012 -31.42790 1.000 60.04512 281 PRO A O 1
ATOM 1941 N N . ASP A 1 255 ? -16.38399 -25.39978 -32.66818 1.000 62.00695 282 ASP A N 1
ATOM 1942 C CA . ASP A 1 255 ? -16.81114 -24.73925 -33.90269 1.000 58.40901 282 ASP A CA 1
ATOM 1943 C C . ASP A 1 255 ? -18.32548 -24.69257 -34.04953 1.000 50.82733 282 ASP A C 1
ATOM 1944 O O . ASP A 1 255 ? -18.84999 -24.83043 -35.15841 1.000 53.07068 282 ASP A O 1
ATOM 1949 N N . GLU A 1 256 ? -19.05644 -24.49935 -32.95352 1.000 46.95206 283 GLU A N 1
ATOM 1950 C CA . GLU A 1 256 ? -20.51114 -24.47053 -32.98250 1.000 45.64645 283 GLU A CA 1
ATOM 1951 C C . GLU A 1 256 ? -21.00951 -23.36749 -32.05946 1.000 55.46205 283 GLU A C 1
ATOM 1952 O O . GLU A 1 256 ? -20.25816 -22.81155 -31.25404 1.000 56.61603 283 GLU A O 1
ATOM 1958 N N . CYS A 1 257 ? -22.29824 -23.05514 -32.18325 1.000 48.09820 284 CYS A N 1
ATOM 1959 C CA . CYS A 1 257 ? -22.95476 -22.07973 -31.31918 1.000 42.31377 284 CYS A CA 1
ATOM 1960 C C . CYS A 1 257 ? -24.38002 -22.54502 -31.07406 1.000 42.77188 284 CYS A C 1
ATOM 1961 O O . CYS A 1 257 ? -25.17390 -22.62557 -32.01447 1.000 50.93717 284 CYS A O 1
ATOM 1964 N N . TRP A 1 258 ? -24.70528 -22.84682 -29.82142 1.000 46.29389 285 TRP A N 1
ATOM 1965 C CA . TRP A 1 258 ? -25.99767 -23.41386 -29.46249 1.000 39.67681 285 TRP A CA 1
ATOM 1966 C C . TRP A 1 258 ? -26.80127 -22.41921 -28.63753 1.000 40.77164 285 TRP A C 1
ATOM 1967 O O . TRP A 1 258 ? -26.32334 -21.92120 -27.61176 1.000 52.56170 285 TRP A O 1
ATOM 1978 N N . VAL A 1 259 ? -28.02546 -22.14841 -29.08028 1.000 36.85577 286 VAL A N 1
ATOM 1979 C CA . VAL A 1 259 ? -28.95967 -21.28796 -28.36535 1.000 34.06414 286 VAL A CA 1
ATOM 1980 C C . VAL A 1 259 ? -30.12292 -22.14244 -27.88330 1.000 38.77527 286 VAL A C 1
ATOM 1981 O O . VAL A 1 259 ? -30.73433 -22.87767 -28.67043 1.000 37.25302 286 VAL A O 1
ATOM 1985 N N . ALA A 1 260 ? -30.41604 -22.05236 -26.58939 1.000 49.06626 287 ALA A N 1
ATOM 1986 C CA . ALA A 1 260 ? -31.50121 -22.79326 -25.96459 1.000 47.66956 287 ALA A CA 1
ATOM 1987 C C . ALA A 1 260 ? -32.67743 -21.85965 -25.71374 1.000 46.16546 287 ALA A C 1
ATOM 1988 O O . ALA A 1 260 ? -32.50816 -20.76957 -25.15330 1.000 47.71661 287 ALA A O 1
ATOM 1990 N N . ILE A 1 261 ? -33.86383 -22.29270 -26.12959 1.000 43.95353 288 ILE A N 1
ATOM 1991 C CA . ILE A 1 261 ? -35.09585 -21.52931 -25.97800 1.000 43.01988 288 ILE A CA 1
ATOM 1992 C C . ILE A 1 261 ? -36.00947 -22.30671 -25.04333 1.000 50.95599 288 ILE A C 1
ATOM 1993 O O . ILE A 1 261 ? -36.43478 -23.42125 -25.37200 1.000 53.23075 288 ILE A O 1
ATOM 1998 N N . PHE A 1 262 ? -36.30325 -21.72729 -23.88335 1.000 52.86679 289 PHE A N 1
ATOM 1999 C CA . PHE A 1 262 ? -37.20685 -22.31985 -22.90990 1.000 43.26030 289 PHE A CA 1
ATOM 2000 C C . PHE A 1 262 ? -38.58522 -21.67923 -23.02071 1.000 48.72760 289 PHE A C 1
ATOM 2001 O O . PHE A 1 262 ? -38.71525 -20.49234 -23.33138 1.000 48.88156 289 PHE A O 1
ATOM 2009 N N . LYS A 1 263 ? -39.62081 -22.48045 -22.75889 1.000 47.75187 290 LYS A N 1
ATOM 2010 C CA . LYS A 1 263 ? -40.98422 -21.97836 -22.89550 1.000 47.94801 290 LYS A CA 1
ATOM 2011 C C . LYS A 1 263 ? -41.35138 -21.01219 -21.77609 1.000 51.47309 290 LYS A C 1
ATOM 2012 O O . LYS A 1 263 ? -42.13824 -20.08474 -21.99788 1.000 53.97578 290 LYS A O 1
ATOM 2018 N N . ASP A 1 264 ? -40.80303 -21.20430 -20.57961 1.000 46.91990 291 ASP A N 1
ATOM 2019 C CA . ASP A 1 264 ? -41.10841 -20.33371 -19.45090 1.000 45.91293 291 ASP A CA 1
ATOM 2020 C C . ASP A 1 264 ? -39.93561 -20.36941 -18.47669 1.000 47.45496 291 ASP A C 1
ATOM 2021 O O . ASP A 1 264 ? -38.87318 -20.92278 -18.77543 1.000 45.10164 291 ASP A O 1
ATOM 2026 N N . GLU A 1 265 ? -40.13505 -19.77497 -17.29842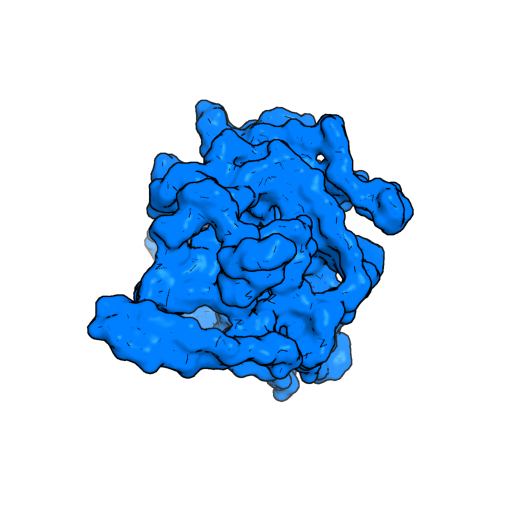 1.000 49.36433 292 GLU A N 1
ATOM 2027 C CA . GLU A 1 265 ? -39.07130 -19.66526 -16.30730 1.000 52.56615 292 GLU A CA 1
ATOM 2028 C C . GLU A 1 265 ? -38.78028 -20.97926 -15.59530 1.000 54.54851 292 GLU A C 1
ATOM 2029 O O . GLU A 1 265 ? -37.73781 -21.08754 -14.94023 1.000 46.30159 292 GLU A O 1
ATOM 2035 N N . THR A 1 266 ? -39.66524 -21.97298 -15.70384 1.000 51.39640 293 THR A N 1
ATOM 2036 C CA . THR A 1 266 ? -39.43143 -23.25346 -15.04705 1.000 46.50523 293 THR A CA 1
ATOM 2037 C C . THR A 1 266 ? -38.29672 -24.03729 -15.69169 1.000 52.21567 293 THR A C 1
ATOM 2038 O O . THR A 1 266 ? -37.79984 -24.99204 -15.08411 1.000 53.45441 293 THR A O 1
ATOM 2042 N N . LEU A 1 267 ? -37.88525 -23.65893 -16.90399 1.000 55.09439 294 LEU A N 1
ATOM 2043 C CA . LEU A 1 267 ? -36.80464 -24.32715 -17.63018 1.000 55.17957 294 LEU A CA 1
ATOM 2044 C C . LEU A 1 267 ? -37.11300 -25.80205 -17.87545 1.000 61.34983 294 LEU A C 1
ATOM 2045 O O . LEU A 1 267 ? -36.20419 -26.62917 -17.98038 1.000 70.13993 294 LEU A O 1
ATOM 2050 N N . THR A 1 268 ? -38.39786 -26.14218 -17.97172 1.000 61.88987 295 THR A N 1
ATOM 2051 C CA . THR A 1 268 ? -38.80729 -27.51784 -18.22538 1.000 64.55463 295 THR A CA 1
ATOM 2052 C C . THR A 1 268 ? -38.72988 -27.83243 -19.71385 1.000 70.03836 295 THR A C 1
ATOM 2053 O O . THR A 1 268 ? -37.73695 -28.39728 -20.18452 1.000 71.52020 295 THR A O 1
ATOM 2057 N N . GLU A 1 269 ? -39.77057 -27.47190 -20.46009 1.000 68.78545 296 GLU A N 1
ATOM 2058 C CA . GLU A 1 269 ? -39.76442 -27.68275 -21.90037 1.000 64.31957 296 GLU A CA 1
ATOM 2059 C C . GLU A 1 269 ? -38.80878 -26.70281 -22.56880 1.000 64.36764 296 GLU A C 1
ATOM 2060 O O . GLU A 1 269 ? -38.72879 -25.53134 -22.18807 1.000 60.28557 296 GLU A O 1
ATOM 2066 N N . HIS A 1 270 ? -38.08221 -27.18459 -23.57377 1.000 66.94922 297 HIS A N 1
ATOM 2067 C CA . HIS A 1 270 ? -37.07125 -26.36296 -24.22398 1.000 59.95804 297 HIS A CA 1
ATOM 2068 C C . HIS A 1 270 ? -36.78009 -26.91763 -25.61047 1.000 53.73681 297 HIS A C 1
ATOM 2069 O O . HIS A 1 270 ? -37.18754 -28.02693 -25.96232 1.000 55.82050 297 HIS A O 1
ATOM 2076 N N . LYS A 1 271 ? -36.06333 -26.11590 -26.39372 1.000 51.07868 298 LYS A N 1
ATOM 2077 C CA . LYS A 1 271 ? -35.51813 -26.54147 -27.67351 1.000 46.50017 298 LYS A CA 1
ATOM 2078 C C . LYS A 1 271 ? -34.12804 -25.94180 -27.82865 1.000 44.64415 298 LYS A C 1
ATOM 2079 O O . LYS A 1 271 ? -33.75206 -25.00573 -27.11953 1.000 43.48308 298 LYS A O 1
ATOM 2085 N N . VAL A 1 272 ? -33.36038 -26.49559 -28.76337 1.000 43.01384 299 VAL A N 1
ATOM 2086 C CA . VAL A 1 272 ? -32.00180 -26.03926 -29.02253 1.000 45.15423 299 VAL A CA 1
ATOM 2087 C C . VAL A 1 272 ? -31.82875 -25.81514 -30.51678 1.000 40.75112 299 VAL A C 1
ATOM 2088 O O . VAL A 1 272 ? -32.40403 -26.52967 -31.34326 1.000 37.82723 299 VAL A O 1
ATOM 2092 N N . ILE A 1 273 ? -31.02939 -24.80749 -30.86057 1.000 35.14116 300 ILE A N 1
ATOM 2093 C CA . ILE A 1 273 ? -30.71616 -24.49997 -32.25020 1.000 32.79263 300 ILE A CA 1
ATOM 2094 C C . ILE A 1 273 ? -29.21925 -24.25757 -32.37635 1.000 38.86370 300 ILE A C 1
ATOM 2095 O O . ILE A 1 273 ? -28.59057 -23.69494 -31.47291 1.000 36.84675 300 ILE A O 1
ATOM 2100 N N . LYS A 1 274 ? -28.65136 -24.68455 -33.50206 1.000 48.17259 301 LYS A N 1
ATOM 2101 C CA . LYS A 1 274 ? -27.21409 -24.65951 -33.72797 1.000 39.22079 301 LYS A CA 1
ATOM 2102 C C . LYS A 1 274 ? -26.87974 -23.76854 -34.91579 1.000 40.52415 301 LYS A C 1
ATOM 2103 O O . LYS A 1 274 ? -27.60894 -23.74258 -35.91225 1.000 44.61088 301 LYS A O 1
ATOM 2109 N N . SER A 1 275 ? -25.77543 -23.03504 -34.79497 1.000 39.59265 302 SER A N 1
ATOM 2110 C CA . SER A 1 275 ? -25.20662 -22.25511 -35.88495 1.000 45.01534 302 SER A CA 1
ATOM 2111 C C . SER A 1 275 ? -23.71242 -22.53190 -35.94384 1.000 50.44108 302 SER A C 1
ATOM 2112 O O . SER A 1 275 ? -23.01584 -22.41216 -34.92999 1.000 52.36947 302 SER A O 1
ATOM 2115 N N . ASP A 1 276 ? -23.22474 -22.90659 -37.12763 1.000 44.25020 303 ASP A N 1
ATOM 2116 C CA . ASP A 1 276 ? -21.82369 -23.25503 -37.32952 1.000 40.79155 303 ASP A CA 1
ATOM 2117 C C . ASP A 1 276 ? -21.00084 -22.08221 -37.85353 1.000 42.07167 303 ASP A C 1
ATOM 2118 O O . ASP A 1 276 ? -19.97182 -22.28911 -38.50570 1.000 37.12155 303 ASP A O 1
ATOM 2123 N N . ARG A 1 277 ? -21.43017 -20.85151 -37.57836 1.000 46.56566 304 ARG A N 1
ATOM 2124 C CA . ARG A 1 277 ? -20.71041 -19.66988 -38.03645 1.000 47.80721 304 ARG A CA 1
ATOM 2125 C C . ARG A 1 277 ? -19.82576 -19.04593 -36.96693 1.000 57.87634 304 ARG A C 1
ATOM 2126 O O . ARG A 1 277 ? -18.83597 -18.38899 -37.30701 1.000 57.18290 304 ARG A O 1
ATOM 2134 N N . ILE A 1 278 ? -20.15385 -19.22904 -35.68691 1.000 55.74339 305 ILE A N 1
ATOM 2135 C CA . ILE A 1 278 ? -19.39063 -18.66012 -34.58264 1.000 51.62080 305 ILE A CA 1
ATOM 2136 C C . ILE A 1 278 ? -19.24769 -19.71251 -33.49021 1.000 56.28156 305 ILE A C 1
ATOM 2137 O O . ILE A 1 278 ? -19.82047 -20.80138 -33.56231 1.000 52.16923 305 ILE A O 1
ATOM 2142 N N . SER A 1 279 ? -18.46685 -19.36964 -32.46799 1.000 66.09526 306 SER A N 1
ATOM 2143 C CA . SER A 1 279 ? -18.26407 -20.23354 -31.31521 1.000 54.03729 306 SER A CA 1
ATOM 2144 C C . SER A 1 279 ? -19.37949 -19.98896 -30.29834 1.000 50.93869 306 SER A C 1
ATOM 2145 O O . SER A 1 279 ? -20.39487 -19.35689 -30.60109 1.000 46.98387 306 SER A O 1
ATOM 2148 N N . TYR A 1 280 ? -19.20303 -20.48567 -29.07547 1.000 55.55700 307 TYR A N 1
ATOM 2149 C CA . TYR A 1 280 ? -20.21960 -20.29664 -28.05171 1.000 50.47043 307 TYR A CA 1
ATOM 2150 C C . TYR A 1 280 ? -20.29541 -18.82978 -27.62993 1.000 49.21336 307 TYR A C 1
ATOM 2151 O O . TYR A 1 280 ? -19.34657 -18.05560 -27.78669 1.000 49.17034 307 TYR A O 1
ATOM 2160 N N . ALA A 1 281 ? -21.44958 -18.45593 -27.08360 1.000 43.80180 308 ALA A N 1
ATOM 2161 C CA . ALA A 1 281 ? -21.80400 -17.06182 -26.82131 1.000 41.13370 308 ALA A CA 1
ATOM 2162 C C . ALA A 1 281 ? -21.76996 -16.79621 -25.31843 1.000 52.55759 308 ALA A C 1
ATOM 2163 O O . ALA A 1 281 ? -22.76784 -16.97671 -24.61985 1.000 56.42733 308 ALA A O 1
ATOM 2165 N N . CYS A 1 282 ? -20.62050 -16.34145 -24.82760 1.000 57.01370 309 CYS A N 1
ATOM 2166 C CA . CYS A 1 282 ? -20.49533 -15.97820 -23.42331 1.000 51.08965 309 CYS A CA 1
ATOM 2167 C C . CYS A 1 282 ? -19.24037 -15.14219 -23.24090 1.000 53.03820 309 CYS A C 1
ATOM 2168 O O . CYS A 1 282 ? -18.34262 -15.14057 -24.08669 1.000 62.31729 309 CYS A O 1
ATOM 2171 N N . GLY A 1 283 ? -19.19602 -14.42298 -22.12268 1.000 52.23530 310 GLY A N 1
ATOM 2172 C CA . GLY A 1 283 ? -17.98788 -13.75207 -21.67238 1.000 54.95712 310 GLY A CA 1
ATOM 2173 C C . GLY A 1 283 ? -17.49848 -14.38458 -20.37757 1.000 68.29454 310 GLY A C 1
ATOM 2174 O O . GLY A 1 283 ? -18.25464 -14.50026 -19.41544 1.000 74.71475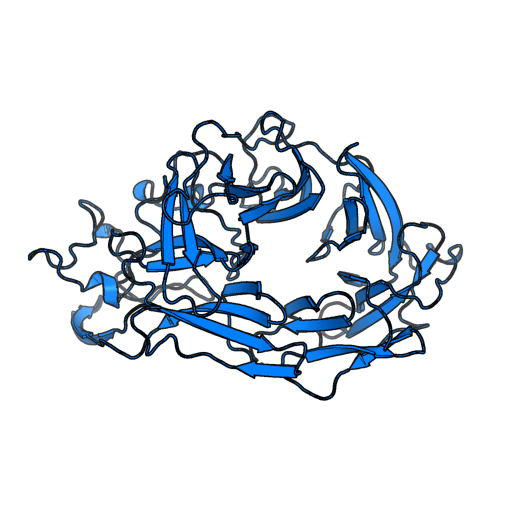 310 GLY A O 1
ATOM 2175 N N . ARG A 1 284 ? -16.23443 -14.79707 -20.37366 1.000 70.17113 311 ARG A N 1
ATOM 2176 C CA A ARG A 1 284 ? -15.62955 -15.44674 -19.21472 0.562 73.87166 311 ARG A CA 1
ATOM 2177 C CA B ARG A 1 284 ? -15.62834 -15.44953 -19.21605 0.438 72.30310 311 ARG A CA 1
ATOM 2178 C C . ARG A 1 284 ? -14.46496 -14.60301 -18.71719 1.000 79.54781 311 ARG A C 1
ATOM 2179 O O . ARG A 1 284 ? -13.44500 -14.47473 -19.40466 1.000 87.27362 311 ARG A O 1
ATOM 2194 N N . ASN A 1 285 ? -14.62279 -14.03035 -17.52447 1.000 81.68911 312 ASN A N 1
ATOM 2195 C CA . ASN A 1 285 ? -13.55663 -13.31567 -16.83691 1.000 84.32911 312 ASN A CA 1
ATOM 2196 C C . ASN A 1 285 ? -12.85400 -14.20972 -15.82388 1.000 79.49208 312 ASN A C 1
ATOM 2197 O O . ASN A 1 285 ? -11.62109 -14.24040 -15.76522 1.000 76.90621 312 ASN A O 1
ATOM 2202 N N . ARG A 1 286 ? -13.62661 -14.95745 -15.03530 1.000 75.42784 313 ARG A N 1
ATOM 2203 C CA . ARG A 1 286 ? -13.07827 -15.89824 -14.06849 1.000 77.63094 313 ARG A CA 1
ATOM 2204 C C . ARG A 1 286 ? -14.07770 -17.01662 -13.79873 1.000 75.12047 313 ARG A C 1
ATOM 2205 O O . ARG A 1 286 ? -13.80483 -18.18513 -14.09230 1.000 76.53857 313 ARG A O 1
ATOM 2213 N N . SER A 1 287 ? -15.24370 -16.66709 -13.24723 1.000 69.62048 314 SER A N 1
ATOM 2214 C CA . SER A 1 287 ? -16.25089 -17.65432 -12.88717 1.000 75.60522 314 SER A CA 1
ATOM 2215 C C . SER A 1 287 ? -17.66567 -17.28014 -13.30938 1.000 68.89214 314 SER A C 1
ATOM 2216 O O . SER A 1 287 ? -18.57803 -18.09377 -13.12776 1.000 69.01736 314 SER A O 1
ATOM 2219 N N . GLN A 1 288 ? -17.87937 -16.08915 -13.86167 1.000 64.63213 315 GLN A N 1
ATOM 2220 C CA . GLN A 1 288 ? -19.20319 -15.63663 -14.26525 1.000 66.54335 315 GLN A CA 1
ATOM 2221 C C . GLN A 1 288 ? -19.32559 -15.65969 -15.78296 1.000 70.12688 315 GLN A C 1
ATOM 2222 O O . GLN A 1 288 ? -18.38256 -15.30503 -16.49753 1.000 72.61562 315 GLN A O 1
ATOM 2228 N N . TYR A 1 289 ? -20.49379 -16.07581 -16.26899 1.000 70.46609 316 TYR A N 1
ATOM 2229 C CA . TYR A 1 289 ? -20.78638 -16.12910 -17.70023 1.000 58.56290 316 TYR A CA 1
ATOM 2230 C C . TYR A 1 289 ? -21.59977 -14.89108 -18.06415 1.000 58.73842 316 TYR A C 1
ATOM 2231 O O . TYR A 1 289 ? -22.79801 -14.81486 -17.78125 1.000 57.91782 316 TYR A O 1
ATOM 2240 N N . TYR A 1 290 ? -20.94090 -13.92051 -18.69051 1.000 53.73773 317 TYR A N 1
ATOM 2241 C CA . TYR A 1 290 ? -21.59225 -12.68970 -19.10950 1.000 56.18480 317 TYR A CA 1
ATOM 2242 C C . TYR A 1 290 ? -22.38990 -12.91507 -20.38575 1.000 55.61947 317 TYR A C 1
ATOM 2243 O O . TYR A 1 290 ? -21.91124 -13.55285 -21.33092 1.000 52.61825 317 TYR A O 1
ATOM 2252 N N . GLN A 1 291 ? -23.59725 -12.35302 -20.40522 1.000 51.80521 318 GLN A N 1
ATOM 2253 C CA . GLN A 1 291 ? -24.57159 -12.60760 -21.45688 1.000 40.51136 318 GLN A CA 1
ATOM 2254 C C . GLN A 1 291 ? -24.10490 -12.06032 -22.80042 1.000 43.61370 318 GLN A C 1
ATOM 2255 O O . GLN A 1 291 ? -23.48669 -10.99481 -22.87843 1.000 38.03601 318 GLN A O 1
ATOM 2261 N N . MET A 1 292 ? -24.41318 -12.80413 -23.86682 1.000 42.81981 319 MET A N 1
ATOM 2262 C CA . MET A 1 292 ? -24.11246 -12.38465 -25.22643 1.000 36.51998 319 MET A CA 1
ATOM 2263 C C . MET A 1 292 ? -25.31412 -12.44210 -26.16026 1.000 41.42194 319 MET A C 1
ATOM 2264 O O . MET A 1 292 ? -25.16521 -12.13263 -27.34718 1.000 48.86558 319 MET A O 1
ATOM 2269 N N . VAL A 1 293 ? -26.48874 -12.83239 -25.67133 1.000 40.18780 320 VAL A N 1
ATOM 2270 C CA . VAL A 1 293 ? -27.71089 -12.87518 -26.46719 1.000 36.16395 320 VAL A CA 1
ATOM 2271 C C . VAL A 1 293 ? -28.59087 -11.70524 -26.04898 1.000 40.32571 320 VAL A C 1
ATOM 2272 O O . VAL A 1 293 ? -28.85238 -11.51272 -24.85538 1.000 42.99172 320 VAL A O 1
ATOM 2276 N N . TRP A 1 294 ? -29.03780 -10.91635 -27.02493 1.000 37.94847 321 TRP A N 1
ATOM 2277 C CA . TRP A 1 294 ? -29.81207 -9.71662 -26.72429 1.000 37.03732 321 TRP A CA 1
ATOM 2278 C C . TRP A 1 294 ? -30.89392 -9.50854 -27.77068 1.000 39.42408 321 TRP A C 1
ATOM 2279 O O . TRP A 1 294 ? -30.60574 -9.50993 -28.96906 1.000 44.17681 321 TRP A O 1
ATOM 2290 N N . GLN A 1 295 ? -32.13126 -9.31969 -27.31840 1.000 42.08672 322 GLN A N 1
ATOM 2291 C CA . GLN A 1 295 ? -33.22451 -8.99960 -28.22603 1.000 46.32873 322 GLN A CA 1
ATOM 2292 C C . GLN A 1 295 ? -33.18332 -7.51801 -28.57713 1.000 45.50097 322 GLN A C 1
ATOM 2293 O O . GLN A 1 295 ? -33.11564 -6.66241 -27.68903 1.000 53.31756 322 GLN A O 1
ATOM 2299 N N . ALA A 1 296 ? -33.22527 -7.21681 -29.87128 1.000 45.72199 323 ALA A N 1
ATOM 2300 C CA . ALA A 1 296 ? -33.14375 -5.84952 -30.35511 1.000 50.36134 323 ALA A CA 1
ATOM 2301 C C . ALA A 1 296 ? -34.52870 -5.34399 -30.75408 1.000 50.41811 323 ALA A C 1
ATOM 2302 O O . ALA A 1 296 ? -35.53202 -6.05661 -30.67067 1.000 51.92520 323 ALA A O 1
ATOM 2304 N N . ASP A 1 297 ? -34.57637 -4.08531 -31.19914 1.000 49.21602 324 ASP A N 1
ATOM 2305 C CA . ASP A 1 297 ? -35.84995 -3.47364 -31.56499 1.000 54.54238 324 ASP A CA 1
ATOM 2306 C C . ASP A 1 297 ? -36.44131 -4.09704 -32.82260 1.000 58.83227 324 ASP A C 1
ATOM 2307 O O . ASP A 1 297 ? -37.66756 -4.12980 -32.97653 1.000 56.28737 324 ASP A O 1
ATOM 2312 N N . ASP A 1 298 ? -35.59793 -4.59646 -33.72623 1.000 53.57126 325 ASP A N 1
ATOM 2313 C CA . ASP A 1 298 ? -36.05623 -5.18102 -34.97973 1.000 40.97915 325 ASP A CA 1
ATOM 2314 C C . ASP A 1 298 ? -36.61709 -6.59192 -34.81414 1.000 49.51046 325 ASP A C 1
ATOM 2315 O O . ASP A 1 298 ? -36.76002 -7.30784 -35.81228 1.000 55.61990 325 ASP A O 1
ATOM 2320 N N . GLY A 1 299 ? -36.93721 -7.00641 -33.59036 1.000 49.95110 326 GLY A N 1
ATOM 2321 C CA . GLY A 1 299 ? -37.47048 -8.33546 -33.37314 1.000 52.55965 326 GLY A CA 1
ATOM 2322 C C . GLY A 1 299 ? -36.48132 -9.45778 -33.57792 1.000 56.05676 326 GLY A C 1
ATOM 2323 O O . GLY A 1 299 ? -36.89239 -10.60629 -33.76129 1.000 56.77566 326 GLY A O 1
ATOM 2324 N N . TYR A 1 300 ? -35.18447 -9.16144 -33.55241 1.000 55.97553 327 TYR A N 1
ATOM 2325 C CA . TYR A 1 300 ? -34.14086 -10.15881 -33.74358 1.000 51.09693 327 TYR A CA 1
ATOM 2326 C C . TYR A 1 300 ? -33.29903 -10.26943 -32.48187 1.000 47.78444 327 TYR A C 1
ATOM 2327 O O . TYR A 1 300 ? -32.86453 -9.25391 -31.92821 1.000 50.98246 327 TYR A O 1
ATOM 2336 N N . LEU A 1 301 ? -33.07379 -11.50093 -32.03294 1.000 41.44964 328 LEU A N 1
ATOM 2337 C CA . LEU A 1 301 ? -32.13886 -11.78056 -30.95035 1.000 41.85594 328 LEU A CA 1
ATOM 2338 C C . LEU A 1 301 ? -30.75344 -11.94839 -31.56066 1.000 41.12377 328 LEU A C 1
ATOM 2339 O O . LEU A 1 301 ? -30.49807 -12.92067 -32.27748 1.000 44.01837 328 LEU A O 1
ATOM 2344 N N . TYR A 1 302 ? -29.87048 -10.99246 -31.29639 1.000 36.43731 329 TYR A N 1
ATOM 2345 C CA . TYR A 1 302 ? -28.50051 -11.05185 -31.77631 1.000 34.39603 329 TYR A CA 1
ATOM 2346 C C . TYR A 1 302 ? -27.63614 -11.82316 -30.78988 1.000 37.00759 329 TYR A C 1
ATOM 2347 O O . TYR A 1 302 ? -27.76582 -11.66734 -29.56994 1.000 45.99095 329 TYR A O 1
ATOM 2356 N N . VAL A 1 303 ? -26.75759 -12.66154 -31.33426 1.000 35.23355 330 VAL A N 1
ATOM 2357 C CA . VAL A 1 303 ? -25.93903 -13.59159 -30.56931 1.000 39.18960 330 VAL A CA 1
ATOM 2358 C C . VAL A 1 303 ? -24.48607 -13.31747 -30.93162 1.000 40.69353 330 VAL A C 1
ATOM 2359 O O . VAL A 1 303 ? -24.06421 -13.58911 -32.06285 1.000 35.56432 330 VAL A O 1
ATOM 2363 N N . PHE A 1 304 ? -23.72573 -12.78104 -29.98101 1.000 39.19862 331 PHE A N 1
ATOM 2364 C CA . PHE A 1 304 ? -22.32167 -12.45047 -30.18215 1.000 40.19826 331 PHE A CA 1
ATOM 2365 C C . PHE A 1 304 ? -21.43028 -13.58289 -29.68925 1.000 42.46119 331 PHE A C 1
ATOM 2366 O O . PHE A 1 304 ? -21.81515 -14.36678 -28.81952 1.000 40.68160 331 PHE A O 1
ATOM 2374 N N . SER A 1 305 ? -20.22072 -13.65133 -30.24282 1.000 44.58660 332 SER A N 1
ATOM 2375 C CA . SER A 1 305 ? -19.25146 -14.64174 -29.79568 1.000 41.69453 332 SER A CA 1
ATOM 2376 C C . SER A 1 305 ? -17.83341 -14.13784 -30.02891 1.000 49.00368 332 SER A C 1
ATOM 2377 O O . SER A 1 305 ? -17.44985 -13.84705 -31.17091 1.000 55.07945 332 SER A O 1
ATOM 2380 N N . PRO A 1 306 ? -17.03211 -14.01464 -28.97018 1.000 54.75267 333 PRO A N 1
ATOM 2381 C CA . PRO A 1 306 ? -15.63676 -13.58557 -29.11346 1.000 57.73356 333 PRO A CA 1
ATOM 2382 C C . PRO A 1 306 ? -14.65921 -14.70434 -29.43661 1.000 57.31080 333 PRO A C 1
ATOM 2383 O O . PRO A 1 306 ? -13.45403 -14.43758 -29.50707 1.000 64.55220 333 PRO A O 1
ATOM 2387 N N . SER A 1 307 ? -15.14619 -15.93174 -29.62921 1.000 58.70178 334 SER A N 1
ATOM 2388 C CA . SER A 1 307 ? -14.30542 -17.09966 -29.89158 1.000 71.94108 334 SER A CA 1
ATOM 2389 C C . SER A 1 307 ? -13.26069 -17.27731 -28.78750 1.000 76.05185 334 SER A C 1
ATOM 2390 O O . SER A 1 307 ? -12.05100 -17.26920 -29.02381 1.000 83.72249 334 SER A O 1
ATOM 2393 N N . TYR A 1 308 ? -13.76005 -17.43681 -27.55986 1.000 71.59572 335 TYR A N 1
ATOM 2394 C CA . TYR A 1 308 ? -12.88063 -17.63633 -26.41454 1.000 74.90919 335 TYR A CA 1
ATOM 2395 C C . TYR A 1 308 ? -12.16086 -18.97815 -26.46535 1.000 74.67009 335 TYR A C 1
ATOM 2396 O O . TYR A 1 308 ? -11.13888 -19.14586 -25.79117 1.000 77.97055 335 TYR A O 1
ATOM 2405 N N . ALA A 1 309 ? -12.65868 -19.92879 -27.25924 1.000 72.96199 336 ALA A N 1
ATOM 2406 C CA . ALA A 1 309 ? -12.04858 -21.25012 -27.34132 1.000 72.62147 336 ALA A CA 1
ATOM 2407 C C . ALA A 1 309 ? -10.68795 -21.23965 -28.02607 1.000 78.30007 336 ALA A C 1
ATOM 2408 O O . ALA A 1 309 ? -10.01537 -22.27591 -28.03697 1.000 82.38488 336 ALA A O 1
ATOM 2410 N N . LYS A 1 310 ? -10.26628 -20.10926 -28.59408 1.000 76.14707 337 LYS A N 1
ATOM 2411 C CA . LYS A 1 310 ? -8.95721 -20.02420 -29.22802 1.000 72.36414 337 LYS A CA 1
ATOM 2412 C C . LYS A 1 310 ? -7.81742 -19.90986 -28.22454 1.000 79.86366 337 LYS A C 1
ATOM 2413 O O . LYS A 1 310 ? -6.65179 -19.99552 -28.62584 1.000 82.36540 337 LYS A O 1
ATOM 2419 N N . THR A 1 311 ? -8.11932 -19.72021 -26.94205 1.000 78.87781 338 THR A N 1
ATOM 2420 C CA . THR A 1 311 ? -7.10542 -19.65340 -25.89944 1.000 76.40441 338 THR A CA 1
ATOM 2421 C C . THR A 1 311 ? -6.84054 -21.00622 -25.24999 1.000 77.87893 338 THR A C 1
ATOM 2422 O O . THR A 1 311 ? -6.10058 -21.07223 -24.26305 1.000 82.61310 338 THR A O 1
ATOM 2426 N N . MET A 1 312 ? -7.42493 -22.07887 -25.77670 1.000 84.00447 339 MET A N 1
ATOM 2427 C CA . MET A 1 312 ? -7.20633 -23.40257 -25.21778 1.000 86.45158 339 MET A CA 1
ATOM 2428 C C . MET A 1 312 ? -5.80419 -23.90390 -25.55351 1.000 89.28261 339 MET A C 1
ATOM 2429 O O . MET A 1 312 ? -5.18163 -23.49101 -26.53620 1.000 85.69907 339 MET A O 1
ATOM 2434 N N . SER A 1 313 ? -5.30858 -24.81307 -24.71284 1.000 88.52597 340 SER A N 1
ATOM 2435 C CA . SER A 1 313 ? -3.97193 -25.36287 -24.91401 1.000 89.60247 340 SER A CA 1
ATOM 2436 C C . SER A 1 313 ? -3.94056 -26.30266 -26.11417 1.000 83.54507 340 SER A C 1
ATOM 2437 O O . SER A 1 313 ? -3.18200 -26.09012 -27.06709 1.000 78.56903 340 SER A O 1
ATOM 2440 N N . ASP A 1 314 ? -4.76080 -27.34869 -26.08629 1.000 85.20240 341 ASP A N 1
ATOM 2441 C CA . ASP A 1 314 ? -4.79821 -28.30831 -27.17862 1.000 79.74245 341 ASP A CA 1
ATOM 2442 C C . ASP A 1 314 ? -5.56114 -27.73507 -28.36708 1.000 78.34156 341 ASP A C 1
ATOM 2443 O O . ASP A 1 314 ? -6.46753 -26.91137 -28.21486 1.000 81.89612 341 ASP A O 1
ATOM 2448 N N . ALA A 1 315 ? -5.18199 -28.18691 -29.56436 1.000 81.49706 342 ALA A N 1
ATOM 2449 C CA . ALA A 1 315 ? -5.81564 -27.71649 -30.78929 1.000 70.68627 342 ALA A CA 1
ATOM 2450 C C . ALA A 1 315 ? -7.19391 -28.32298 -31.01298 1.000 69.51095 342 ALA A C 1
ATOM 2451 O O . ALA A 1 315 ? -8.00574 -27.72977 -31.73141 1.000 76.75114 342 ALA A O 1
ATOM 2453 N N . ARG A 1 316 ? -7.47546 -29.48666 -30.42090 1.000 71.28051 343 ARG A N 1
ATOM 2454 C CA . ARG A 1 316 ? -8.78834 -30.10203 -30.58664 1.000 63.97513 343 ARG A CA 1
ATOM 2455 C C . ARG A 1 316 ? -9.88337 -29.28425 -29.91447 1.000 70.51201 343 ARG A C 1
ATOM 2456 O O . ARG A 1 316 ? -11.04860 -29.36001 -30.32076 1.000 64.99461 343 ARG A O 1
ATOM 2464 N N . GLN A 1 317 ? -9.53461 -28.50274 -28.89456 1.000 75.25497 344 GLN A N 1
ATOM 2465 C CA . GLN A 1 317 ? -10.48354 -27.63749 -28.20900 1.000 70.80605 344 GLN A CA 1
ATOM 2466 C C . GLN A 1 317 ? -10.43694 -26.19928 -28.70523 1.000 71.36565 344 GLN A C 1
ATOM 2467 O O . GLN A 1 317 ? -11.17844 -25.35638 -28.19093 1.000 80.45979 344 GLN A O 1
ATOM 2473 N N . GLN A 1 318 ? -9.58644 -25.89884 -29.68259 1.000 71.58762 345 GLN A N 1
ATOM 2474 C CA . GLN A 1 318 ? -9.51338 -24.56707 -30.26444 1.000 78.49419 345 GLN A CA 1
ATOM 2475 C C . GLN A 1 318 ? -10.44134 -24.47058 -31.46707 1.000 75.67568 345 GLN A C 1
ATOM 2476 O O . GLN A 1 318 ? -10.60405 -25.43424 -32.22126 1.000 74.32658 345 GLN A O 1
ATOM 2482 N N . THR A 1 319 ? -11.04813 -23.30139 -31.64167 1.000 70.29072 346 THR A N 1
ATOM 2483 C CA . THR A 1 319 ? -11.97010 -23.06301 -32.74146 1.000 63.53481 346 THR A CA 1
ATOM 2484 C C . THR A 1 319 ? -11.29961 -22.22375 -33.82097 1.000 62.21914 346 THR A C 1
ATOM 2485 O O . THR A 1 319 ? -10.48375 -21.34472 -33.52692 1.000 62.35016 346 THR A O 1
ATOM 2489 N N . ARG A 1 320 ? -11.63892 -22.51305 -35.07437 1.000 60.93341 347 ARG A N 1
ATOM 2490 C CA . ARG A 1 320 ? -11.17379 -21.73316 -36.21129 1.000 63.76935 347 ARG A CA 1
ATOM 2491 C C . ARG A 1 320 ? -12.17387 -20.66551 -36.62723 1.000 61.65808 347 ARG A C 1
ATOM 2492 O O . ARG A 1 320 ? -11.90219 -19.90754 -37.56356 1.000 60.15442 347 ARG A O 1
ATOM 2500 N N . LEU A 1 321 ? -13.31446 -20.58918 -35.95281 1.000 61.60013 348 LEU A N 1
ATOM 2501 C CA . LEU A 1 321 ? -14.33357 -19.60171 -36.28050 1.000 58.81224 348 LEU A CA 1
ATOM 2502 C C . LEU A 1 321 ? -13.99352 -18.27606 -35.61605 1.000 60.81454 348 LEU A C 1
ATOM 2503 O O . LEU A 1 321 ? -13.89048 -18.22007 -34.38410 1.000 60.36340 348 LEU A O 1
ATOM 2508 N N . PRO A 1 322 ? -13.80456 -17.19752 -36.37275 1.000 63.06301 349 PRO A N 1
ATOM 2509 C CA . PRO A 1 322 ? -13.46657 -15.90759 -35.76276 1.000 61.28449 349 PRO A CA 1
ATOM 2510 C C . PRO A 1 322 ? -14.62297 -15.35919 -34.93909 1.000 58.88696 349 PRO A C 1
ATOM 2511 O O . PRO A 1 322 ? -15.74821 -15.86162 -34.96446 1.000 65.59070 349 PRO A O 1
ATOM 2515 N N . ALA A 1 323 ? -14.32111 -14.30084 -34.19211 1.000 48.66127 350 ALA A N 1
ATOM 2516 C CA . ALA A 1 323 ? -15.33806 -13.63603 -33.38995 1.000 57.25853 350 ALA A CA 1
ATOM 2517 C C . ALA A 1 323 ? -16.37943 -12.99216 -34.29630 1.000 52.76003 350 ALA A C 1
ATOM 2518 O O . ALA A 1 323 ? -16.03838 -12.23422 -35.20944 1.000 56.08949 350 ALA A O 1
ATOM 2520 N N . GLY A 1 324 ? -17.65081 -13.29421 -34.04668 1.000 48.64892 351 GLY A N 1
ATOM 2521 C CA . GLY A 1 324 ? -18.70120 -12.78527 -34.90693 1.000 45.49817 351 GLY A CA 1
ATOM 2522 C C . GLY A 1 324 ? -20.04993 -12.85440 -34.22667 1.000 48.85609 351 GLY A C 1
ATOM 2523 O O . GLY A 1 324 ? -20.18707 -13.37002 -33.11568 1.000 58.43604 351 GLY A O 1
ATOM 2524 N N . VAL A 1 325 ? -21.05933 -12.33333 -34.92001 1.000 46.29950 352 VAL A N 1
ATOM 2525 C CA . VAL A 1 325 ? -22.41360 -12.25584 -34.38845 1.000 51.70566 352 VAL A CA 1
ATOM 2526 C C . VAL A 1 325 ? -23.39241 -12.78121 -35.42914 1.000 42.78165 352 VAL A C 1
ATOM 2527 O O . VAL A 1 325 ? -23.28156 -12.46847 -36.61975 1.000 41.72523 352 VAL A O 1
ATOM 2531 N N . VAL A 1 326 ? -24.34136 -13.59715 -34.97464 1.000 43.54757 353 VAL A N 1
ATOM 2532 C CA . VAL A 1 326 ? -25.44859 -14.05078 -35.80994 1.000 39.84872 353 VAL A CA 1
ATOM 2533 C C . VAL A 1 326 ? -26.74294 -13.55415 -35.17999 1.000 41.69353 353 VAL A C 1
ATOM 2534 O O . VAL A 1 326 ? -26.71246 -12.79002 -34.21027 1.000 46.04337 353 VAL A O 1
ATOM 2538 N N . ARG A 1 327 ? -27.88845 -13.97753 -35.71049 1.000 34.60834 354 ARG A N 1
ATOM 2539 C CA . ARG A 1 327 ? -29.15500 -13.51775 -35.15876 1.000 36.44958 354 ARG A CA 1
ATOM 2540 C C . ARG A 1 327 ? -30.24086 -14.55699 -35.39591 1.000 38.18449 354 ARG A C 1
ATOM 2541 O O . ARG A 1 327 ? -30.12684 -15.42529 -36.26483 1.000 41.80877 354 ARG A O 1
ATOM 2549 N N . ILE A 1 328 ? -31.30054 -14.44905 -34.59650 1.000 34.14911 355 ILE A N 1
ATOM 2550 C CA . ILE A 1 328 ? -32.44506 -15.35076 -34.63698 1.000 35.99726 355 ILE A CA 1
ATOM 2551 C C . ILE A 1 328 ? -33.71431 -14.51068 -34.66895 1.000 41.61204 355 ILE A C 1
ATOM 2552 O O . ILE A 1 328 ? -33.82770 -13.51632 -33.94459 1.000 40.40088 355 ILE A O 1
ATOM 2557 N N . ASP A 1 329 ? -34.66966 -14.90635 -35.50728 1.000 47.62274 356 ASP A N 1
ATOM 2558 C CA . ASP A 1 329 ? -35.93624 -14.18749 -35.61447 1.000 47.84472 356 ASP A CA 1
ATOM 2559 C C . ASP A 1 329 ? -36.88329 -14.68876 -34.52982 1.000 46.29002 356 ASP A C 1
ATOM 2560 O O . ASP A 1 329 ? -37.38964 -15.81282 -34.60788 1.000 52.44332 356 ASP A O 1
ATOM 2565 N N . THR A 1 330 ? -37.12878 -13.85418 -33.51835 1.000 45.95773 357 THR A N 1
ATOM 2566 C CA . THR A 1 330 ? -37.97860 -14.23951 -32.39822 1.000 52.93198 357 THR A CA 1
ATOM 2567 C C . THR A 1 330 ? -39.46585 -14.12970 -32.70717 1.000 51.32739 357 THR A C 1
ATOM 2568 O O . THR A 1 330 ? -40.28070 -14.61670 -31.91585 1.000 56.19023 357 THR A O 1
ATOM 2572 N N . ARG A 1 331 ? -39.83914 -13.50897 -33.82380 1.000 49.42684 358 ARG A N 1
ATOM 2573 C CA . ARG A 1 331 ? -41.24623 -13.34868 -34.18790 1.000 53.17236 358 ARG A CA 1
ATOM 2574 C C . ARG A 1 331 ? -41.65245 -14.44087 -35.17682 1.000 56.05834 358 ARG A C 1
ATOM 2575 O O . ARG A 1 331 ? -41.84229 -14.21389 -36.37277 1.000 62.40678 358 ARG A O 1
ATOM 2583 N N . ALA A 1 332 ? -41.78865 -15.65000 -34.64141 1.000 47.99031 359 ALA A N 1
ATOM 2584 C CA . ALA A 1 332 ? -42.18972 -16.80776 -35.42952 1.000 47.93646 359 ALA A CA 1
ATOM 2585 C C . ALA A 1 332 ? -42.79730 -17.83877 -34.48744 1.000 55.68965 359 ALA A C 1
ATOM 2586 O O . ALA A 1 332 ? -42.83778 -17.64859 -33.26879 1.000 64.25041 359 ALA A O 1
ATOM 2588 N N . SER A 1 333 ? -43.27378 -18.93727 -35.06448 1.000 55.98019 360 SER A N 1
ATOM 2589 C CA . SER A 1 333 ? -43.83408 -20.01644 -34.26962 1.000 55.91744 360 SER A CA 1
ATOM 2590 C C . SER A 1 333 ? -42.72239 -20.80826 -33.58722 1.000 60.62439 360 SER A C 1
ATOM 2591 O O . SER A 1 333 ? -41.55156 -20.74850 -33.97339 1.000 58.89165 360 SER A O 1
ATOM 2594 N N . TRP A 1 334 ? -43.10967 -21.55838 -32.55152 1.000 67.63728 361 TRP A N 1
ATOM 2595 C CA . TRP A 1 334 ? -42.14207 -22.35961 -31.80776 1.000 62.51274 361 TRP A CA 1
ATOM 2596 C C . TRP A 1 334 ? -41.46376 -23.39284 -32.69758 1.000 64.53139 361 TRP A C 1
ATOM 2597 O O . TRP A 1 334 ? -40.29216 -23.72450 -32.48266 1.000 63.06052 361 TRP A O 1
ATOM 2608 N N . GLU A 1 335 ? -42.17578 -23.90514 -33.70157 1.000 62.33607 362 GLU A N 1
ATOM 2609 C CA . GLU A 1 335 ? -41.60908 -24.89946 -34.60192 1.000 58.65304 362 GLU A CA 1
ATOM 2610 C C . GLU A 1 335 ? -40.66585 -24.29525 -35.63318 1.000 61.95041 362 GLU A C 1
ATOM 2611 O O . GLU A 1 335 ? -39.87269 -25.03056 -36.23071 1.000 72.31479 362 GLU A O 1
ATOM 2617 N N . ALA A 1 336 ? -40.72801 -22.98247 -35.85364 1.000 59.69344 363 ALA A N 1
ATOM 2618 C CA . ALA A 1 336 ? -39.94724 -22.32752 -36.89502 1.000 59.62749 363 ALA A CA 1
ATOM 2619 C C . ALA A 1 336 ? -38.81993 -21.46466 -36.34155 1.000 59.37936 363 ALA A C 1
ATOM 2620 O O . ALA A 1 336 ? -38.24595 -20.66294 -37.08604 1.000 55.58045 363 ALA A O 1
ATOM 2622 N N . LEU A 1 337 ? -38.48617 -21.60553 -35.06134 1.000 64.35410 364 LEU A N 1
ATOM 2623 C CA . LEU A 1 337 ? -37.41194 -20.82023 -34.46555 1.000 59.99912 364 LEU A CA 1
ATOM 2624 C C . LEU A 1 337 ? -36.06397 -21.40063 -34.87659 1.000 49.65238 364 LEU A C 1
ATOM 2625 O O . LEU A 1 337 ? -35.74311 -22.54462 -34.53620 1.000 46.11202 364 LEU A O 1
ATOM 2630 N N . ASP A 1 338 ? -35.27847 -20.61286 -35.60628 1.000 44.10829 365 ASP A N 1
ATOM 2631 C CA . ASP A 1 338 ? -33.96510 -21.04412 -36.06440 1.000 40.41866 365 ASP A CA 1
ATOM 2632 C C . ASP A 1 338 ? -33.14726 -19.80587 -36.40681 1.000 42.72701 365 ASP A C 1
ATOM 2633 O O . ASP A 1 338 ? -33.67010 -18.69068 -36.47258 1.000 45.87258 365 ASP A O 1
ATOM 2638 N N . PHE A 1 339 ? -31.85083 -20.01679 -36.62061 1.000 39.31793 366 PHE A N 1
ATOM 2639 C CA . PHE A 1 339 ? -30.95529 -18.91634 -36.94670 1.000 37.01668 366 PHE A CA 1
ATOM 2640 C C . PHE A 1 339 ? -31.28018 -18.33534 -38.31925 1.000 46.99084 366 PHE A C 1
ATOM 2641 O O . PHE A 1 339 ? -31.78584 -19.02374 -39.20982 1.000 49.02332 366 PHE A O 1
ATOM 2649 N N . ASP A 1 340 ? -30.98032 -17.04753 -38.48175 1.000 46.28893 367 ASP A N 1
ATOM 2650 C CA . ASP A 1 340 ? -31.16581 -16.35495 -39.75030 1.000 35.73368 367 ASP A CA 1
ATOM 2651 C C . ASP A 1 340 ? -30.04297 -16.74184 -40.70515 1.000 35.79045 367 ASP A C 1
ATOM 2652 O O . ASP A 1 340 ? -28.87858 -16.39581 -40.46691 1.000 41.30619 367 ASP A O 1
ATOM 2657 N N . PRO A 1 341 ? -30.34815 -17.45300 -41.79546 1.000 39.81392 368 PRO A N 1
ATOM 2658 C CA . PRO A 1 341 ? -29.28210 -17.90504 -42.70354 1.000 47.08375 368 PRO A CA 1
ATOM 2659 C C . PRO A 1 341 ? -28.67540 -16.79628 -43.54513 1.000 40.95047 368 PRO A C 1
ATOM 2660 O O . PRO A 1 341 ? -27.68591 -17.05138 -44.24401 1.000 46.13305 368 PRO A O 1
ATOM 2664 N N . SER A 1 342 ? -29.22430 -15.58340 -43.50371 1.000 40.18797 369 SER A N 1
ATOM 2665 C CA . SER A 1 342 ? -28.74242 -14.48135 -44.32486 1.000 42.36720 369 SER A CA 1
ATOM 2666 C C . SER A 1 342 ? -28.01200 -13.41710 -43.51757 1.000 42.82018 369 SER A C 1
ATOM 2667 O O . SER A 1 342 ? -27.70275 -12.35048 -44.05847 1.000 46.11166 369 SER A O 1
ATOM 2670 N N . TYR A 1 343 ? -27.72835 -13.67181 -42.24317 1.000 42.50818 370 TYR A N 1
ATOM 2671 C CA . TYR A 1 343 ? -27.06197 -12.70021 -41.38811 1.000 40.23107 370 TYR A CA 1
ATOM 2672 C C . TYR A 1 343 ? -25.77845 -13.29546 -40.82923 1.000 39.17764 370 TYR A C 1
ATOM 2673 O O . TYR A 1 343 ? -25.79356 -14.38843 -40.25259 1.000 40.23113 370 TYR A O 1
ATOM 2682 N N . TYR A 1 344 ? -24.67555 -12.57004 -41.00201 1.000 38.71789 371 TYR A N 1
ATOM 2683 C CA . TYR A 1 344 ? -23.39699 -12.92589 -40.40502 1.000 40.43299 371 TYR A CA 1
ATOM 2684 C C . TYR A 1 344 ? -22.49079 -11.70590 -40.45011 1.000 46.91677 371 TYR A C 1
ATOM 2685 O O . TYR A 1 344 ? -22.41400 -11.02215 -41.47371 1.000 53.27836 371 TYR A O 1
ATOM 2694 N N . GLN A 1 345 ? -21.81258 -11.44003 -39.33763 1.000 46.54330 372 GLN A N 1
ATOM 2695 C CA . GLN A 1 345 ? -20.86520 -10.34149 -39.24491 1.000 43.28834 372 GLN A CA 1
ATOM 2696 C C . GLN A 1 345 ? -19.55073 -10.85319 -38.67692 1.000 49.98451 372 GLN A C 1
ATOM 2697 O O . GLN A 1 345 ? -19.52848 -11.74782 -37.82747 1.000 51.45629 372 GLN A O 1
ATOM 2703 N N . ALA A 1 346 ? -18.45386 -10.27934 -39.16187 1.000 55.22543 373 ALA A N 1
ATOM 2704 C CA . ALA A 1 346 ? -17.11458 -10.58369 -38.66558 1.000 49.20489 373 ALA A CA 1
ATOM 2705 C C . ALA A 1 346 ? -16.69019 -9.42872 -37.76595 1.000 54.32697 373 ALA A C 1
ATOM 2706 O O . ALA A 1 346 ? -16.25550 -8.37937 -38.24741 1.000 62.14650 373 ALA A O 1
ATOM 2708 N N . LEU A 1 347 ? -16.83093 -9.62181 -36.45592 1.000 56.73564 374 LEU A N 1
ATOM 2709 C CA . LEU A 1 347 ? -16.50117 -8.58521 -35.48206 1.000 55.46917 374 LEU A CA 1
ATOM 2710 C C . LEU A 1 347 ? -15.00482 -8.30368 -35.52582 1.000 56.29234 374 LEU A C 1
ATOM 2711 O O . LEU A 1 347 ? -14.19108 -9.16541 -35.17822 1.000 60.09038 374 LEU A O 1
ATOM 2716 N N . LYS A 1 348 ? -14.64036 -7.09724 -35.95430 1.000 54.65097 375 LYS A N 1
ATOM 2717 C CA . LYS A 1 348 ? -13.24878 -6.71556 -36.13234 1.000 59.98592 375 LYS A CA 1
ATOM 2718 C C . LYS A 1 348 ? -12.98809 -5.36828 -35.47478 1.000 68.19739 375 LYS A C 1
ATOM 2719 O O . LYS A 1 348 ? -13.87161 -4.50906 -35.40646 1.000 65.05077 375 LYS A O 1
ATOM 2725 N N . ASN A 1 349 ? -11.75948 -5.19540 -34.99080 1.000 63.84552 376 ASN A N 1
ATOM 2726 C CA . ASN A 1 349 ? -11.33611 -3.92169 -34.43939 1.000 53.71519 376 ASN A CA 1
ATOM 2727 C C . ASN A 1 349 ? -11.20975 -2.88420 -35.55377 1.000 61.49794 376 ASN A C 1
ATOM 2728 O O . ASN A 1 349 ? -11.16101 -3.23406 -36.73567 1.000 69.45391 376 ASN A O 1
ATOM 2733 N N . PRO A 1 350 ? -11.17026 -1.59441 -35.20245 1.000 62.74498 377 PRO A N 1
ATOM 2734 C CA . PRO A 1 350 ? -11.00028 -0.56053 -36.23796 1.000 68.78474 377 PRO A CA 1
ATOM 2735 C C . PRO A 1 350 ? -9.75677 -0.73868 -37.09450 1.000 63.90037 377 PRO A C 1
ATOM 2736 O O . PRO A 1 350 ? -9.73515 -0.24873 -38.23044 1.000 57.20601 377 PRO A O 1
ATOM 2740 N N . ASP A 1 351 ? -8.72445 -1.42194 -36.59734 1.000 61.27107 378 ASP A N 1
ATOM 2741 C CA . ASP A 1 351 ? -7.52118 -1.64237 -37.38891 1.000 60.48172 378 ASP A CA 1
ATOM 2742 C C . ASP A 1 351 ? -7.63493 -2.84047 -38.32278 1.000 64.54343 378 ASP A C 1
ATOM 2743 O O . ASP A 1 351 ? -6.72073 -3.06814 -39.12232 1.000 74.08437 378 ASP A O 1
ATOM 2748 N N . GLY A 1 352 ? -8.72064 -3.60889 -38.24088 1.000 61.45939 379 GLY A N 1
ATOM 2749 C CA . GLY A 1 352 ? -8.96212 -4.73063 -39.12294 1.000 58.83317 379 GLY A CA 1
ATOM 2750 C C . GLY A 1 352 ? -8.81178 -6.08966 -38.47309 1.000 62.57731 379 GLY A C 1
ATOM 2751 O O . GLY A 1 352 ? -9.40669 -7.06099 -38.95928 1.000 57.97917 379 GLY A O 1
ATOM 2752 N N . SER A 1 353 ? -8.03929 -6.19011 -37.39399 1.000 61.79564 380 SER A N 1
ATOM 2753 C CA . SER A 1 353 ? -7.82269 -7.47042 -36.73937 1.000 60.22914 380 SER A CA 1
ATOM 2754 C C . SER A 1 353 ? -9.09896 -7.93889 -36.04075 1.000 52.55424 380 SER A C 1
ATOM 2755 O O . SER A 1 353 ? -10.07636 -7.19856 -35.90274 1.000 54.05695 380 SER A O 1
ATOM 2758 N N . GLU A 1 354 ? -9.08027 -9.19370 -35.59736 1.000 56.17764 381 GLU A N 1
ATOM 2759 C CA . GLU A 1 354 ? -10.22618 -9.75639 -34.89804 1.000 56.60234 381 GLU A CA 1
ATOM 2760 C C . GLU A 1 354 ? -10.44370 -9.04889 -33.56502 1.000 60.99800 381 GLU A C 1
ATOM 2761 O O . GLU A 1 354 ? -9.51184 -8.51439 -32.95771 1.000 61.11252 381 GLU A O 1
ATOM 2767 N N . ALA A 1 355 ? -11.69341 -9.05233 -33.11063 1.000 59.06389 382 ALA A N 1
ATOM 2768 C CA . ALA A 1 355 ? -12.09989 -8.33858 -31.90712 1.000 59.65157 382 ALA A CA 1
ATOM 2769 C C . ALA A 1 355 ? -12.34645 -9.33665 -30.78449 1.000 69.60582 382 ALA A C 1
ATOM 2770 O O . ALA A 1 355 ? -13.17496 -10.24252 -30.92437 1.000 69.81281 382 ALA A O 1
ATOM 2772 N N . ALA A 1 356 ? -11.62785 -9.16835 -29.67844 1.000 66.34520 383 ALA A N 1
ATOM 2773 C CA . ALA A 1 356 ? -11.81551 -9.96917 -28.47593 1.000 63.85005 383 ALA A CA 1
ATOM 2774 C C . ALA A 1 356 ? -12.46065 -9.08977 -27.41439 1.000 69.83311 383 ALA A C 1
ATOM 2775 O O . ALA A 1 356 ? -11.89492 -8.06033 -27.03105 1.000 73.16611 383 ALA A O 1
ATOM 2777 N N . PHE A 1 357 ? -13.63980 -9.49116 -26.94671 1.000 71.00700 384 PHE A N 1
ATOM 2778 C CA . PHE A 1 357 ? -14.41645 -8.70226 -26.00256 1.000 66.62310 384 PHE A CA 1
ATOM 2779 C C . PHE A 1 357 ? -14.83167 -9.56908 -24.82064 1.000 66.27570 384 PHE A C 1
ATOM 2780 O O . PHE A 1 357 ? -14.68824 -10.79484 -24.83419 1.000 60.47763 384 PHE A O 1
ATOM 2788 N N . LEU A 1 358 ? -15.34987 -8.91114 -23.78682 1.000 62.36118 385 LEU A N 1
ATOM 2789 C CA . LEU A 1 358 ? -15.77049 -9.57288 -22.55726 1.000 52.69980 385 LEU A CA 1
ATOM 2790 C C . LEU A 1 358 ? -17.24434 -9.37721 -22.24376 1.000 55.37211 385 LEU A C 1
ATOM 2791 O O . LEU A 1 358 ? -17.91939 -10.33601 -21.86012 1.000 58.21271 385 LEU A O 1
ATOM 2796 N N . ARG A 1 359 ? -17.76177 -8.16153 -22.38977 1.000 53.80862 386 ARG A N 1
ATOM 2797 C CA . ARG A 1 359 ? -19.17145 -7.86594 -22.18541 1.000 54.76163 386 ARG A CA 1
ATOM 2798 C C . ARG A 1 359 ? -19.74642 -7.20613 -23.43215 1.000 54.74561 386 ARG A C 1
ATOM 2799 O O . ARG A 1 359 ? -19.01852 -6.74221 -24.31358 1.000 56.62877 386 ARG A O 1
ATOM 2807 N N . SER A 1 360 ? -21.07552 -7.16520 -23.49430 1.000 55.94317 387 SER A N 1
ATOM 2808 C CA . SER A 1 360 ? -21.76892 -6.55096 -24.62402 1.000 55.43133 387 SER A CA 1
ATOM 2809 C C . SER A 1 360 ? -23.18868 -6.22134 -24.19684 1.000 53.21679 387 SER A C 1
ATOM 2810 O O . SER A 1 360 ? -23.96223 -7.12836 -23.87366 1.000 59.40157 387 SER A O 1
ATOM 2813 N N . TRP A 1 361 ? -23.52825 -4.93710 -24.19247 1.000 54.54394 388 TRP A N 1
ATOM 2814 C CA . TRP A 1 361 ? -24.86288 -4.46882 -23.85269 1.000 52.78214 388 TRP A CA 1
ATOM 2815 C C . TRP A 1 361 ? -25.57483 -3.97785 -25.10698 1.000 53.26417 388 TRP A C 1
ATOM 2816 O O . TRP A 1 361 ? -24.97241 -3.80754 -26.17044 1.000 64.17275 388 TRP A O 1
ATOM 2827 N N . TYR A 1 362 ? -26.87812 -3.74948 -24.97073 1.000 42.94496 389 TYR A N 1
ATOM 2828 C CA . TYR A 1 362 ? -27.70914 -3.26133 -26.06217 1.000 43.40079 389 TYR A CA 1
ATOM 2829 C C . TYR A 1 362 ? -28.31188 -1.91945 -25.67844 1.000 47.39797 389 TYR A C 1
ATOM 2830 O O . TYR A 1 362 ? -28.94492 -1.79672 -24.62471 1.000 48.99024 389 TYR A O 1
ATOM 2839 N N . THR A 1 363 ? -28.11396 -0.91920 -26.53476 1.000 49.10610 390 THR A N 1
ATOM 2840 C CA . THR A 1 363 ? -28.68762 0.40076 -26.31115 1.000 51.51688 390 THR A CA 1
ATOM 2841 C C . THR A 1 363 ? -30.09505 0.46445 -26.88851 1.000 48.91782 390 THR A C 1
ATOM 2842 O O . THR A 1 363 ? -31.07156 0.15347 -26.19883 1.000 50.96252 390 THR A O 1
ATOM 2846 N N . SER A 1 364 ? -30.20489 0.86201 -28.15289 1.000 51.77018 391 SER A N 1
ATOM 2847 C CA . SER A 1 364 ? -31.48730 0.90880 -28.84104 1.000 51.95019 391 SER A CA 1
ATOM 2848 C C . SER A 1 364 ? -31.22632 0.91859 -30.33989 1.000 57.14687 391 SER A C 1
ATOM 2849 O O . SER A 1 364 ? -30.09735 1.12095 -30.79375 1.000 54.24964 391 SER A O 1
ATOM 2852 N N . GLY A 1 365 ? -32.29190 0.69716 -31.10478 1.000 54.85996 392 GLY A N 1
ATOM 2853 C CA . GLY A 1 365 ? -32.19749 0.70138 -32.55055 1.000 56.78975 392 GLY A CA 1
ATOM 2854 C C . GLY A 1 365 ? -31.35331 -0.42599 -33.10747 1.000 56.40806 392 GLY A C 1
ATOM 2855 O O . GLY A 1 365 ? -31.72285 -1.59911 -33.00024 1.000 57.82381 392 GLY A O 1
ATOM 2856 N N . ASN A 1 366 ? -30.20969 -0.08070 -33.70285 1.000 54.81951 393 ASN A N 1
ATOM 2857 C CA . ASN A 1 366 ? -29.33406 -1.05158 -34.34937 1.000 54.57920 393 ASN A CA 1
ATOM 2858 C C . ASN A 1 366 ? -27.90759 -0.95545 -33.82216 1.000 50.17824 393 ASN A C 1
ATOM 2859 O O . ASN A 1 366 ? -26.95197 -1.21492 -34.55835 1.000 47.83696 393 ASN A O 1
ATOM 2864 N N . TYR A 1 367 ? -27.74059 -0.59290 -32.55234 1.000 49.99816 394 TYR A N 1
ATOM 2865 C CA . TYR A 1 367 ? -26.41863 -0.34460 -31.99380 1.000 56.18856 394 TYR A CA 1
ATOM 2866 C C . TYR A 1 367 ? -26.22675 -1.13193 -30.70699 1.000 53.30701 394 TYR A C 1
ATOM 2867 O O . TYR A 1 367 ? -27.09824 -1.12763 -29.83152 1.000 52.46492 394 TYR A O 1
ATOM 2876 N N . PHE A 1 368 ? -25.08318 -1.80451 -30.60503 1.000 52.55262 395 PHE A N 1
ATOM 2877 C CA . PHE A 1 368 ? -24.65899 -2.50425 -29.40286 1.000 53.74602 395 PHE A CA 1
ATOM 2878 C C . PHE A 1 368 ? -23.37567 -1.87450 -28.87940 1.000 57.20059 395 PHE A C 1
ATOM 2879 O O . PHE A 1 368 ? -22.56358 -1.35450 -29.64966 1.000 58.74517 395 PHE A O 1
ATOM 2887 N N . LEU A 1 369 ? -23.19259 -1.93340 -27.56411 1.000 59.91694 396 LEU A N 1
ATOM 2888 C CA . LEU A 1 369 ? -21.99739 -1.41656 -26.90883 1.000 56.42386 396 LEU A CA 1
ATOM 2889 C C . LEU A 1 369 ? -21.18585 -2.59104 -26.37962 1.000 52.55231 396 LEU A C 1
ATOM 2890 O O . LEU A 1 369 ? -21.66055 -3.33755 -25.51680 1.000 62.76338 396 LEU A O 1
ATOM 2895 N N . LEU A 1 370 ? -19.97074 -2.75407 -26.89466 1.000 45.68257 397 LEU A N 1
ATOM 2896 C CA . LEU A 1 370 ? -19.10097 -3.85621 -26.51666 1.000 61.09914 397 LEU A CA 1
ATOM 2897 C C . LEU A 1 370 ? -17.89363 -3.34249 -25.74270 1.000 66.00897 397 LEU A C 1
ATOM 2898 O O . LEU A 1 370 ? -17.43349 -2.21455 -25.94643 1.000 67.59416 397 LEU A O 1
ATOM 2903 N N . LEU A 1 371 ? -17.38578 -4.18933 -24.85110 1.000 57.84236 398 LEU A N 1
ATOM 2904 C CA . LEU A 1 371 ? -16.20571 -3.89622 -24.04203 1.000 60.70781 398 LEU A CA 1
ATOM 2905 C C . LEU A 1 371 ? -15.10968 -4.87605 -24.44972 1.000 60.29136 398 LEU A C 1
ATOM 2906 O O . LEU A 1 371 ? -15.09354 -6.02673 -24.00254 1.000 57.78717 398 LEU A O 1
ATOM 2911 N N . ALA A 1 372 ? -14.19409 -4.41295 -25.29287 1.000 61.57120 399 ALA A N 1
ATOM 2912 C CA . ALA A 1 372 ? -13.12599 -5.23701 -25.83343 1.000 63.97669 399 ALA A CA 1
ATOM 2913 C C . ALA A 1 372 ? -11.81626 -4.99355 -25.08935 1.000 71.25654 399 ALA A C 1
ATOM 2914 O O . ALA A 1 372 ? -11.65932 -4.02869 -24.33266 1.000 75.41179 399 ALA A O 1
ATOM 2916 N N . TYR A 1 373 ? -10.86468 -5.89344 -25.32787 1.000 72.78042 400 TYR A N 1
ATOM 2917 C CA . TYR A 1 373 ? -9.54308 -5.82088 -24.72108 1.000 78.40032 400 TYR A CA 1
ATOM 2918 C C . TYR A 1 373 ? -8.66280 -4.86082 -25.51955 1.000 86.72540 400 TYR A C 1
ATOM 2919 O O . TYR A 1 373 ? -9.11459 -4.18166 -26.44573 1.000 80.95314 400 TYR A O 1
ATOM 2928 N N . ASP A 1 374 ? -7.38034 -4.80071 -25.16469 1.000 94.14393 401 ASP A N 1
ATOM 2929 C CA . ASP A 1 374 ? -6.42855 -3.96002 -25.87857 1.000 97.80292 401 ASP A CA 1
ATOM 2930 C C . ASP A 1 374 ? -5.72372 -4.75784 -26.96867 1.000 99.00116 401 ASP A C 1
ATOM 2931 O O . ASP A 1 374 ? -6.33575 -5.61697 -27.61187 1.000 87.49946 401 ASP A O 1
ATOM 2936 N N . ALA A 1 375 ? -4.43874 -4.48166 -27.18300 1.000 104.11351 402 ALA A N 1
ATOM 2937 C CA . ALA A 1 375 ? -3.65893 -5.17975 -28.19650 1.000 95.78283 402 ALA A CA 1
ATOM 2938 C C . ALA A 1 375 ? -3.12701 -6.52380 -27.71771 1.000 94.86242 402 ALA A C 1
ATOM 2939 O O . ALA A 1 375 ? -2.52918 -7.25339 -28.51631 1.000 85.53310 402 ALA A O 1
ATOM 2941 N N . GLN A 1 376 ? -3.32588 -6.86841 -26.44770 1.000 94.07410 403 GLN A N 1
ATOM 2942 C CA . GLN A 1 376 ? -2.84200 -8.12628 -25.89622 1.000 91.93631 403 GLN A CA 1
ATOM 2943 C C . GLN A 1 376 ? -3.86459 -9.25088 -25.99229 1.000 87.75673 403 GLN A C 1
ATOM 2944 O O . GLN A 1 376 ? -3.59004 -10.35787 -25.51750 1.000 78.90791 403 GLN A O 1
ATOM 2950 N N . GLY A 1 377 ? -5.02902 -8.99885 -26.59024 1.000 87.55158 404 GLY A N 1
ATOM 2951 C CA . GLY A 1 377 ? -6.04524 -10.02902 -26.68214 1.000 81.83628 404 GLY A CA 1
ATOM 2952 C C . GLY A 1 377 ? -6.63367 -10.35772 -25.32030 1.000 84.92646 404 GLY A C 1
ATOM 2953 O O . GLY A 1 377 ? -6.74826 -9.50417 -24.43614 1.000 93.14374 404 GLY A O 1
ATOM 2954 N N . PHE A 1 378 ? -7.00630 -11.62822 -25.14728 1.000 88.98679 405 PHE A N 1
ATOM 2955 C CA . PHE A 1 378 ? -7.53528 -12.08709 -23.86778 1.000 89.56196 405 PHE A CA 1
ATOM 2956 C C . PHE A 1 378 ? -6.50429 -12.02861 -22.74824 1.000 89.06022 405 PHE A C 1
ATOM 2957 O O . PHE A 1 378 ? -6.88059 -12.14460 -21.57692 1.000 94.73916 405 PHE A O 1
ATOM 2965 N N . LYS A 1 379 ? -5.22363 -11.85340 -23.07730 1.000 88.81270 406 LYS A N 1
ATOM 2966 C CA . LYS A 1 379 ? -4.18043 -11.73365 -22.06794 1.000 86.59013 406 LYS A CA 1
ATOM 2967 C C . LYS A 1 379 ? -4.15042 -10.35403 -21.41956 1.000 86.79980 406 LYS A C 1
ATOM 2968 O O . LYS A 1 379 ? -3.69808 -10.23004 -20.27607 1.000 86.95144 406 LYS A O 1
ATOM 2974 N N . GLY A 1 380 ? -4.63611 -9.32785 -22.10647 1.000 84.69512 407 GLY A N 1
ATOM 2975 C CA . GLY A 1 380 ? -4.63245 -7.96944 -21.59786 1.000 79.05165 407 GLY A CA 1
ATOM 2976 C C . GLY A 1 380 ? -5.85158 -7.63561 -20.76641 1.000 79.67974 407 GLY A C 1
ATOM 2977 O O . GLY A 1 380 ? -6.47403 -8.50537 -20.14900 1.000 83.65295 407 GLY A O 1
ATOM 2978 N N . THR A 1 381 ? -6.19759 -6.35100 -20.75186 1.000 79.00866 408 THR A N 1
ATOM 2979 C CA . THR A 1 381 ? -7.30369 -5.82952 -19.95963 1.000 78.03857 408 THR A CA 1
ATOM 2980 C C . THR A 1 381 ? -8.40378 -5.33208 -20.88724 1.000 78.98630 408 THR A C 1
ATOM 2981 O O . THR A 1 381 ? -8.12489 -4.64561 -21.87619 1.000 78.92678 408 THR A O 1
ATOM 2985 N N . ALA A 1 382 ? -9.64740 -5.68684 -20.57030 1.000 73.08829 409 ALA A N 1
ATOM 2986 C CA . ALA A 1 382 ? -10.80310 -5.27658 -21.36559 1.000 71.31152 409 ALA A CA 1
ATOM 2987 C C . ALA A 1 382 ? -11.20036 -3.87052 -20.94454 1.000 57.89079 409 ALA A C 1
ATOM 2988 O O . ALA A 1 382 ? -11.78993 -3.66991 -19.88147 1.000 52.97684 409 ALA A O 1
ATOM 2990 N N . ASN A 1 383 ? -10.88328 -2.88635 -21.78381 1.000 66.31549 410 ASN A N 1
ATOM 2991 C CA . ASN A 1 383 ? -11.11423 -1.49569 -21.41848 1.000 62.63959 410 ASN A CA 1
ATOM 2992 C C . ASN A 1 383 ? -11.24798 -0.62476 -22.66315 1.000 73.40367 410 ASN A C 1
ATOM 2993 O O . ASN A 1 383 ? -10.80715 0.53078 -22.67729 1.000 71.07827 410 ASN A O 1
ATOM 2998 N N . ARG A 1 384 ? -11.86560 -1.15811 -23.71943 1.000 73.18749 411 ARG A N 1
ATOM 2999 C CA . ARG A 1 384 ? -12.14733 -0.38633 -24.92604 1.000 75.96139 411 ARG A CA 1
ATOM 3000 C C . ARG A 1 384 ? -13.64203 -0.47124 -25.20435 1.000 66.17434 411 ARG A C 1
ATOM 3001 O O . ARG A 1 384 ? -14.15672 -1.54668 -25.52432 1.000 67.29722 411 ARG A O 1
ATOM 3009 N N . LEU A 1 385 ? -14.33857 0.65411 -25.06739 1.000 58.62902 412 LEU A N 1
ATOM 3010 C CA . LEU A 1 385 ? -15.76858 0.72627 -25.34964 1.000 60.80754 412 LEU A CA 1
ATOM 3011 C C . LEU A 1 385 ? -15.95396 0.99096 -26.83859 1.000 70.11201 412 LEU A C 1
ATOM 3012 O O . LEU A 1 385 ? -15.67468 2.09402 -27.31975 1.000 79.79300 412 LEU A O 1
ATOM 3017 N N . LEU A 1 386 ? -16.41856 -0.01968 -27.56780 1.000 66.16165 413 LEU A N 1
ATOM 3018 C CA . LEU A 1 386 ? -16.65179 0.09153 -28.99823 1.000 62.08941 413 LEU A CA 1
ATOM 3019 C C . LEU A 1 386 ? -18.13657 -0.07529 -29.29429 1.000 65.11774 413 LEU A C 1
ATOM 3020 O O . LEU A 1 386 ? -18.90883 -0.56087 -28.46265 1.000 64.04817 413 LEU A O 1
ATOM 3025 N N . ILE A 1 387 ? -18.53038 0.33533 -30.49696 1.000 57.88960 414 ILE A N 1
ATOM 3026 C CA . ILE A 1 387 ? -19.92783 0.34878 -30.91088 1.000 54.73505 414 ILE A CA 1
ATOM 3027 C C . ILE A 1 387 ? -20.08028 -0.52090 -32.14950 1.000 55.32466 414 ILE A C 1
ATOM 3028 O O . ILE A 1 387 ? -19.35000 -0.34736 -33.13229 1.000 63.10265 414 ILE A O 1
ATOM 3033 N N . PHE A 1 388 ? -21.02840 -1.45099 -32.09785 1.000 53.14481 415 PHE A N 1
ATOM 3034 C CA . PHE A 1 388 ? -21.32886 -2.35049 -33.20049 1.000 54.70871 415 PHE A CA 1
ATOM 3035 C C . PHE A 1 388 ? -22.66569 -1.97421 -33.82336 1.000 52.17552 415 PHE A C 1
ATOM 3036 O O . PHE A 1 388 ? -23.64001 -1.71067 -33.11241 1.000 52.17280 415 PHE A O 1
ATOM 3044 N N . ASP A 1 389 ? -22.70649 -1.95169 -35.15135 1.000 56.67812 416 ASP A N 1
ATOM 3045 C CA . ASP A 1 389 ? -23.92100 -1.66450 -35.90087 1.000 54.62515 416 ASP A CA 1
ATOM 3046 C C . ASP A 1 389 ? -24.44010 -2.96044 -36.50667 1.000 49.71533 416 ASP A C 1
ATOM 3047 O O . ASP A 1 389 ? -23.68578 -3.69153 -37.15718 1.000 51.28734 416 ASP A O 1
ATOM 3052 N N . THR A 1 390 ? -25.72663 -3.24359 -36.28974 1.000 48.46285 417 THR A N 1
ATOM 3053 C CA . THR A 1 390 ? -26.30514 -4.47221 -36.82401 1.000 50.36184 417 THR A CA 1
ATOM 3054 C C . THR A 1 390 ? -26.36068 -4.45204 -38.34554 1.000 45.67447 417 THR A C 1
ATOM 3055 O O . THR A 1 390 ? -26.36282 -5.51469 -38.97718 1.000 47.31688 417 THR A O 1
ATOM 3059 N N . GLN A 1 391 ? -26.40412 -3.26417 -38.94682 1.000 49.75166 418 GLN A N 1
ATOM 3060 C CA . GLN A 1 391 ? -26.44701 -3.11005 -40.39371 1.000 50.28462 418 GLN A CA 1
ATOM 3061 C C . GLN A 1 391 ? -25.08617 -2.76384 -40.98566 1.000 41.49476 418 GLN A C 1
ATOM 3062 O O . GLN A 1 391 ? -25.01341 -2.35002 -42.14707 1.000 48.48028 418 GLN A O 1
ATOM 3068 N N . GLY A 1 392 ? -24.01449 -2.92440 -40.22099 1.000 39.79833 419 GLY A N 1
ATOM 3069 C CA . GLY A 1 392 ? -22.67401 -2.60508 -40.67076 1.000 40.04517 419 GLY A CA 1
ATOM 3070 C C . GLY A 1 392 ? -21.97146 -3.78365 -41.30556 1.000 46.36019 419 GLY A C 1
ATOM 3071 O O . GLY A 1 392 ? -22.60075 -4.70667 -41.83205 1.000 57.59375 419 GLY A O 1
ATOM 3072 N N . ASP A 1 393 ? -20.63945 -3.75132 -41.25574 1.000 43.16996 420 ASP A N 1
ATOM 3073 C CA . ASP A 1 393 ? -19.80438 -4.79990 -41.82673 1.000 47.47107 420 ASP A CA 1
ATOM 3074 C C . ASP A 1 393 ? -19.02261 -5.55919 -40.76081 1.000 52.41896 420 ASP A C 1
ATOM 3075 O O . ASP A 1 393 ? -18.05773 -6.25914 -41.08425 1.000 48.70788 420 ASP A O 1
ATOM 3080 N N . GLY A 1 394 ? -19.41868 -5.43349 -39.49499 1.000 59.07163 421 GLY A N 1
ATOM 3081 C CA . GLY A 1 394 ? -18.72437 -6.06770 -38.40019 1.000 58.00674 421 GLY A CA 1
ATOM 3082 C C . GLY A 1 394 ? -17.57426 -5.26807 -37.82611 1.000 58.38707 421 GLY A C 1
ATOM 3083 O O . GLY A 1 394 ? -17.10764 -5.58321 -36.72540 1.000 58.08556 421 GLY A O 1
ATOM 3084 N N . THR A 1 395 ? -17.10346 -4.24599 -38.53586 1.000 56.90028 422 THR A N 1
ATOM 3085 C CA . THR A 1 395 ? -16.01269 -3.41940 -38.03642 1.000 64.50443 422 THR A CA 1
ATOM 3086 C C . THR A 1 395 ? -16.51834 -2.53228 -36.90524 1.000 65.32669 422 THR A C 1
ATOM 3087 O O . THR A 1 395 ? -17.42835 -1.71976 -37.10206 1.000 64.90240 422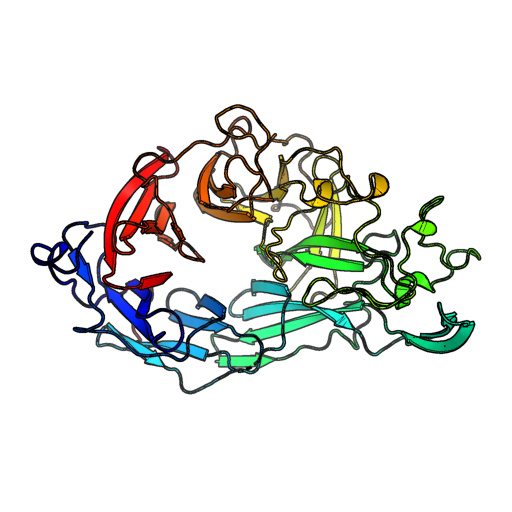 THR A O 1
ATOM 3091 N N . LEU A 1 396 ? -15.93227 -2.69076 -35.72197 1.000 61.95151 423 LEU A N 1
ATOM 3092 C CA . LEU A 1 396 ? -16.37328 -1.93052 -34.56177 1.000 59.12591 423 LEU A CA 1
ATOM 3093 C C . LEU A 1 396 ? -15.91295 -0.48188 -34.66211 1.000 60.81457 423 LEU A C 1
ATOM 3094 O O . LEU A 1 396 ? -14.80210 -0.19361 -35.11573 1.000 65.53998 423 LEU A O 1
ATOM 3099 N N . ARG A 1 397 ? -16.77889 0.43149 -34.23615 1.000 59.87130 424 ARG A N 1
ATOM 3100 C CA . ARG A 1 397 ? -16.50176 1.85934 -34.27664 1.000 63.02808 424 ARG A CA 1
ATOM 3101 C C . ARG A 1 397 ? -16.13847 2.35764 -32.88427 1.000 69.45018 424 ARG A C 1
ATOM 3102 O O . ARG A 1 397 ? -16.73711 1.94241 -31.88745 1.000 65.49689 424 ARG A O 1
ATOM 3110 N N . GLU A 1 398 ? -15.15342 3.24700 -32.82283 1.000 66.52983 425 GLU A N 1
ATOM 3111 C CA . GLU A 1 398 ? -14.66133 3.76394 -31.55627 1.000 65.06517 425 GLU A CA 1
ATOM 3112 C C . GLU A 1 398 ? -15.41058 5.03433 -31.17163 1.000 71.76772 425 GLU A C 1
ATOM 3113 O O . GLU A 1 398 ? -15.82542 5.81971 -32.02826 1.000 61.86141 425 GLU A O 1
ATOM 3119 N N . VAL A 1 399 ? -15.58305 5.22621 -29.86719 1.000 82.88116 426 VAL A N 1
ATOM 3120 C CA . VAL A 1 399 ? -16.34680 6.34980 -29.33685 1.000 75.34844 426 VAL A CA 1
ATOM 3121 C C . VAL A 1 399 ? -15.42528 7.55240 -29.18851 1.000 70.73885 426 VAL A C 1
ATOM 3122 O O . VAL A 1 399 ? -14.32977 7.44371 -28.62446 1.000 70.04193 426 VAL A O 1
ATOM 3126 N N . SER A 1 400 ? -15.86979 8.70120 -29.69157 1.000 70.83406 427 SER A N 1
ATOM 3127 C CA . SER A 1 400 ? -15.10420 9.93666 -29.60155 1.000 70.61139 427 SER A CA 1
ATOM 3128 C C . SER A 1 400 ? -15.54195 10.72409 -28.37330 1.000 74.16907 427 SER A C 1
ATOM 3129 O O . SER A 1 400 ? -16.73314 10.99858 -28.19507 1.000 79.57135 427 SER A O 1
ATOM 3132 N N . GLY A 1 401 ? -14.57823 11.08345 -27.53160 1.000 63.59596 428 GLY A N 1
ATOM 3133 C CA . GLY A 1 401 ? -14.84377 11.81400 -26.30532 1.000 66.63921 428 GLY A CA 1
ATOM 3134 C C . GLY A 1 401 ? -14.48542 11.07126 -25.03679 1.000 70.98314 428 GLY A C 1
ATOM 3135 O O . GLY A 1 401 ? -14.49011 11.68342 -23.95813 1.000 71.28400 428 GLY A O 1
ATOM 3136 N N . LEU A 1 402 ? -14.17504 9.76720 -25.11136 1.000 66.15531 429 LEU A N 1
ATOM 3137 C CA . LEU A 1 402 ? -13.77745 9.01197 -23.93475 1.000 73.45875 429 LEU A CA 1
ATOM 3138 C C . LEU A 1 402 ? -12.28447 9.18083 -23.66952 1.000 77.39762 429 LEU A C 1
ATOM 3139 O O . LEU A 1 402 ? -11.49226 9.31989 -24.60704 1.000 83.84350 429 LEU A O 1
ATOM 3144 N N . PRO A 1 403 ? -11.87522 9.17775 -22.40316 1.000 75.22936 430 PRO A N 1
ATOM 3145 C CA . PRO A 1 403 ? -10.45326 9.34658 -22.08409 1.000 93.05284 430 PRO A CA 1
ATOM 3146 C C . PRO A 1 403 ? -9.63637 8.14169 -22.52718 1.000 92.23657 430 PRO A C 1
ATOM 3147 O O . PRO A 1 403 ? -10.15858 7.07396 -22.85277 1.000 88.59458 430 PRO A O 1
ATOM 3151 N N . THR A 1 404 ? -8.31801 8.33516 -22.53665 1.000 95.04546 431 THR A N 1
ATOM 3152 C CA . THR A 1 404 ? -7.39411 7.27977 -22.93143 1.000 107.11260 431 THR A CA 1
ATOM 3153 C C . THR A 1 404 ? -6.89734 6.46111 -21.74925 1.000 96.64398 431 THR A C 1
ATOM 3154 O O . TH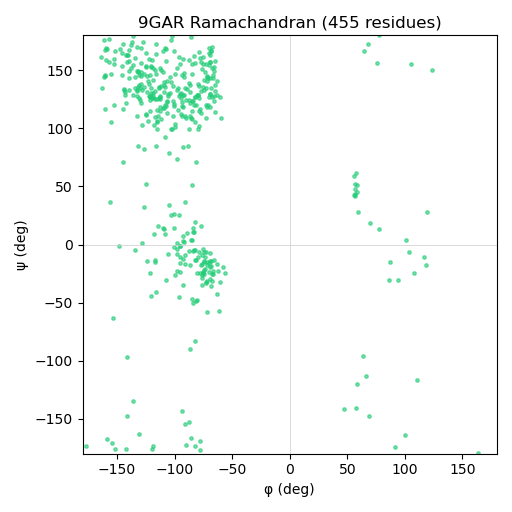R A 1 404 ? -6.68814 5.25016 -21.88772 1.000 90.49035 431 THR A O 1
ATOM 3158 N N . ASP A 1 405 ? -6.70830 7.08953 -20.59329 1.000 88.35718 432 ASP A N 1
ATOM 3159 C CA . ASP A 1 405 ? -6.20472 6.40432 -19.40360 1.000 96.22131 432 ASP A CA 1
ATOM 3160 C C . ASP A 1 405 ? -7.33524 5.73206 -18.62793 1.000 101.40259 432 ASP A C 1
ATOM 3161 O O . ASP A 1 405 ? -7.48759 5.91594 -17.42141 1.000 105.96569 432 ASP A O 1
ATOM 3166 N N . ILE A 1 406 ? -8.14143 4.93839 -19.33100 1.000 90.21612 433 ILE A N 1
ATOM 3167 C CA . ILE A 1 406 ? -9.26732 4.25265 -18.70602 1.000 88.43625 433 ILE A CA 1
ATOM 3168 C C . ILE A 1 406 ? -8.73779 3.13096 -17.82189 1.000 92.73836 433 ILE A C 1
ATOM 3169 O O . ILE A 1 406 ? -8.09412 2.19145 -18.30378 1.000 93.88947 433 ILE A O 1
ATOM 3174 N N . SER A 1 407 ? -9.01041 3.22412 -16.51884 1.000 94.08809 434 SER A N 1
ATOM 3175 C CA . SER A 1 407 ? -8.56180 2.22735 -15.55880 1.000 94.72386 434 SER A CA 1
ATOM 3176 C C . SER A 1 407 ? -9.69513 1.49477 -14.85500 1.000 93.24829 434 SER A C 1
ATOM 3177 O O . SER A 1 407 ? -9.43655 0.46822 -14.21582 1.000 88.79289 434 SER A O 1
ATOM 3180 N N . ALA A 1 408 ? -10.93067 1.98250 -14.94818 1.000 98.18871 435 ALA A N 1
ATOM 3181 C CA . ALA A 1 408 ? -12.06807 1.31964 -14.32674 1.000 99.46499 435 ALA A CA 1
ATOM 3182 C C . ALA A 1 408 ? -13.34574 1.81142 -14.99020 1.000 94.67793 435 ALA A C 1
ATOM 3183 O O . ALA A 1 408 ? -13.44259 2.98090 -15.37038 1.000 90.91343 435 ALA A O 1
ATOM 3185 N N . LEU A 1 409 ? -14.31805 0.91254 -15.12447 1.000 86.31686 436 LEU A N 1
ATOM 3186 C CA . LEU A 1 409 ? -15.59195 1.22234 -15.75395 1.000 83.04890 436 LEU A CA 1
ATOM 3187 C C . LEU A 1 409 ? -16.72918 0.66524 -14.90975 1.000 81.86428 436 LEU A C 1
ATOM 3188 O O . LEU A 1 409 ? -16.53632 -0.22427 -14.07712 1.000 86.85263 436 LEU A O 1
ATOM 3193 N N . SER A 1 410 ? -17.92446 1.20371 -15.13628 1.000 81.25886 437 SER A N 1
ATOM 3194 C CA . SER A 1 410 ? -19.10453 0.72493 -14.43118 1.000 72.92443 437 SER A CA 1
ATOM 3195 C C . SER A 1 410 ? -19.49736 -0.65804 -14.93512 1.000 82.50188 437 SER A C 1
ATOM 3196 O O . SER A 1 410 ? -19.37528 -0.96207 -16.12516 1.000 88.08365 437 SER A O 1
ATOM 3199 N N . ASN A 1 411 ? -19.97433 -1.50073 -14.01574 1.000 87.23254 438 ASN A N 1
ATOM 3200 C CA . ASN A 1 411 ? -20.33552 -2.86603 -14.38272 1.000 91.85075 438 ASN A CA 1
ATOM 3201 C C . ASN A 1 411 ? -21.54750 -2.90628 -15.30406 1.000 86.76461 438 ASN A C 1
ATOM 3202 O O . ASN A 1 411 ? -21.65572 -3.80974 -16.14093 1.000 97.12199 438 ASN A O 1
ATOM 3207 N N . THR A 1 412 ? -22.46218 -1.94955 -15.17213 1.000 72.30307 439 THR A N 1
ATOM 3208 C CA . THR A 1 412 ? -23.65128 -1.93955 -16.01333 1.000 79.44984 439 THR A CA 1
ATOM 3209 C C . THR A 1 412 ? -24.01848 -0.51357 -16.40461 1.000 83.52871 439 THR A C 1
ATOM 3210 O O . THR A 1 412 ? -24.24252 0.33468 -15.53119 1.000 79.64887 439 THR A O 1
ATOM 3214 N N . PRO A 1 413 ? -24.08712 -0.21187 -17.69693 1.000 78.02500 440 PRO A N 1
ATOM 3215 C CA . PRO A 1 413 ? -24.49877 1.12585 -18.12730 1.000 74.13761 440 PRO A CA 1
ATOM 3216 C C . PRO A 1 413 ? -26.00691 1.30635 -18.03479 1.000 67.25136 440 PRO A C 1
ATOM 3217 O O . PRO A 1 413 ? -26.77940 0.34753 -17.98680 1.000 71.84693 440 PRO A O 1
ATOM 3221 N N . TYR A 1 414 ? -26.41674 2.57117 -18.01306 1.000 58.75503 441 TYR A N 1
ATOM 3222 C CA . TYR A 1 414 ? -27.82361 2.94507 -17.94483 1.000 52.51865 441 TYR A CA 1
ATOM 3223 C C . TYR A 1 414 ? -28.25799 3.49969 -19.29356 1.000 60.37062 441 TYR A C 1
ATOM 3224 O O . TYR A 1 414 ? -27.71389 4.50713 -19.75845 1.000 66.44892 441 TYR A O 1
ATOM 3233 N N . ILE A 1 415 ? -29.23550 2.84650 -19.91222 1.000 65.23313 442 ILE A N 1
ATOM 3234 C CA . ILE A 1 415 ? -29.81339 3.31089 -21.16803 1.000 58.47479 442 ILE A CA 1
ATOM 3235 C C . ILE A 1 415 ? -31.03887 4.15320 -20.83935 1.000 61.86921 442 ILE A C 1
ATOM 3236 O O . ILE A 1 415 ? -31.96813 3.68019 -20.17569 1.000 68.05743 442 ILE A O 1
ATOM 3241 N N . ASP A 1 416 ? -31.04095 5.40196 -21.29725 1.000 61.31549 443 ASP A N 1
ATOM 3242 C CA . ASP A 1 416 ? -32.12660 6.32363 -20.99191 1.000 69.50305 443 ASP A CA 1
ATOM 3243 C C . ASP A 1 416 ? -33.33580 6.00676 -21.87135 1.000 67.87157 443 ASP A C 1
ATOM 3244 O O . ASP A 1 416 ? -33.39304 4.97915 -22.55223 1.000 68.61379 443 ASP A O 1
ATOM 3249 N N . ASP A 1 417 ? -34.32225 6.90128 -21.86775 1.000 70.97728 444 ASP A N 1
ATOM 3250 C CA . ASP A 1 417 ? -35.55261 6.71468 -22.62374 1.000 72.96012 444 ASP A CA 1
ATOM 3251 C C . ASP A 1 417 ? -35.41755 7.12254 -24.08985 1.000 70.08105 444 ASP A C 1
ATOM 3252 O O . ASP A 1 417 ? -36.43500 7.36197 -24.75126 1.000 71.48315 444 ASP A O 1
ATOM 3257 N N . GLU A 1 418 ? -34.19634 7.20613 -24.61487 1.000 63.02810 445 GLU A N 1
ATOM 3258 C CA . GLU A 1 418 ? -34.02050 7.59540 -26.00826 1.000 56.09112 445 GLU A CA 1
ATOM 3259 C C . GLU A 1 418 ? -32.80963 6.96422 -26.68091 1.000 58.39601 445 GLU A C 1
ATOM 3260 O O . GLU A 1 418 ? -32.59397 7.22678 -27.86704 1.000 66.16668 445 GLU A O 1
ATOM 3266 N N . GLY A 1 419 ? -32.01289 6.15477 -25.98705 1.000 49.13987 446 GLY A N 1
ATOM 3267 C CA . GLY A 1 419 ? -30.92933 5.40524 -26.59672 1.000 53.80946 446 GLY A CA 1
ATOM 3268 C C . GLY A 1 419 ? -29.54569 5.73862 -26.07996 1.000 62.38196 446 GLY A C 1
ATOM 3269 O O . GLY A 1 419 ? -28.61294 4.95149 -26.29748 1.000 65.04789 446 GLY A O 1
ATOM 3270 N N . HIS A 1 420 ? -29.37064 6.87502 -25.41141 1.000 65.93402 447 HIS A N 1
ATOM 3271 C CA . HIS A 1 420 ? -28.05847 7.24420 -24.89993 1.000 66.50224 447 HIS A CA 1
ATOM 3272 C C . HIS A 1 420 ? -27.61989 6.28306 -23.79993 1.000 64.99289 447 HIS A C 1
ATOM 3273 O O . HIS A 1 420 ? -28.43499 5.77630 -23.02419 1.000 62.46800 447 HIS A O 1
ATOM 3280 N N . ALA A 1 421 ? -26.31418 6.03205 -23.73788 1.000 55.02685 448 ALA A N 1
ATOM 3281 C CA . ALA A 1 421 ? -25.74074 5.09687 -22.77627 1.000 57.26077 448 ALA A CA 1
ATOM 3282 C C . ALA A 1 421 ? -24.89520 5.86424 -21.76830 1.000 66.79318 448 ALA A C 1
ATOM 3283 O O . ALA A 1 421 ? -23.91324 6.50965 -22.14300 1.000 66.89966 448 ALA A O 1
ATOM 3285 N N . TYR A 1 422 ? -25.27413 5.79610 -20.49580 1.000 61.75350 449 TYR A N 1
ATOM 3286 C CA . TYR A 1 422 ? -24.53514 6.47068 -19.43364 1.000 55.54690 449 TYR A CA 1
ATOM 3287 C C . TYR A 1 422 ? -23.54493 5.48375 -18.82658 1.000 59.69864 449 TYR A C 1
ATOM 3288 O O . TYR A 1 422 ? -23.94560 4.50289 -18.19122 1.000 61.18919 449 TYR A O 1
ATOM 3297 N N . VAL A 1 423 ? -22.25284 5.73748 -19.02580 1.000 58.70384 450 VAL A N 1
ATOM 3298 C CA . VAL A 1 423 ? -21.19306 4.86388 -18.53258 1.000 64.75502 450 VAL A CA 1
ATOM 3299 C C . VAL A 1 423 ? -20.25767 5.68860 -17.66103 1.000 71.88657 450 VAL A C 1
ATOM 3300 O O . VAL A 1 423 ? -19.82840 6.77456 -18.06151 1.000 79.45161 450 VAL A O 1
ATOM 3304 N N . VAL A 1 424 ? -19.94062 5.17811 -16.47608 1.000 65.40604 451 VAL A N 1
ATOM 3305 C CA . VAL A 1 424 ? -19.04569 5.87113 -15.55595 1.000 64.68370 451 VAL A CA 1
ATOM 3306 C C . VAL A 1 424 ? -17.62104 5.41455 -15.84844 1.000 72.17653 451 VAL A C 1
ATOM 3307 O O . VAL A 1 424 ? -17.25029 4.27581 -15.55230 1.000 77.50773 451 VAL A O 1
ATOM 3311 N N . VAL A 1 425 ? -16.81993 6.30555 -16.42746 1.000 71.40083 452 VAL A N 1
ATOM 3312 C CA . VAL A 1 425 ? -15.43361 6.01650 -16.77418 1.000 76.31407 452 VAL A CA 1
ATOM 3313 C C . VAL A 1 425 ? -14.53728 6.57168 -15.67751 1.000 75.58429 452 VAL A C 1
ATOM 3314 O O . VAL A 1 425 ? -14.70421 7.72088 -15.24978 1.000 72.93773 452 VAL A O 1
ATOM 3318 N N . SER A 1 426 ? -13.58902 5.75960 -15.21983 1.000 79.32816 453 SER A N 1
ATOM 3319 C CA . SER A 1 426 ? -12.67037 6.13738 -14.15169 1.000 88.00079 453 SER A CA 1
ATOM 3320 C C . SER A 1 426 ? -11.25951 6.19067 -14.72379 1.000 89.18094 453 SER A C 1
ATOM 3321 O O . SER A 1 426 ? -10.65205 5.14849 -14.99226 1.000 86.53780 453 SER A O 1
ATOM 3324 N N . THR A 1 427 ? -10.74359 7.40125 -14.91061 1.000 97.09653 454 THR A N 1
ATOM 3325 C CA . THR A 1 427 ? -9.38453 7.57026 -15.39439 1.000 100.77535 454 THR A CA 1
ATOM 3326 C C . THR A 1 427 ? -8.39376 7.50016 -14.23571 1.000 104.07375 454 THR A C 1
ATOM 3327 O O . THR A 1 427 ? -8.72797 7.76456 -13.07733 1.000 111.44510 454 THR A O 1
ATOM 3331 N N . SER A 1 428 ? -7.15456 7.13075 -14.56425 1.000 100.70515 455 SER A N 1
ATOM 3332 C CA . SER A 1 428 ? -6.10392 7.06593 -13.55643 1.000 104.62048 455 SER A CA 1
ATOM 3333 C C . SER A 1 428 ? -5.61172 8.44271 -13.13199 1.000 104.89789 455 SER A C 1
ATOM 3334 O O . SER A 1 428 ? -4.80504 8.53219 -12.20034 1.000 92.86385 455 SER A O 1
ATOM 3337 N N . THR A 1 429 ? -6.07037 9.50659 -13.78646 1.000 111.81001 456 THR A N 1
ATOM 3338 C CA . THR A 1 429 ? -5.71172 10.88094 -13.45013 1.000 110.82168 456 THR A CA 1
ATOM 3339 C C . THR A 1 429 ? -6.96825 11.70655 -13.20486 1.000 106.36624 456 THR A C 1
ATOM 3340 O O . THR A 1 429 ? -7.16886 12.77490 -13.78690 1.000 97.37455 456 THR A O 1
ATOM 3344 N N . GLY A 1 430 ? -7.83528 11.21196 -12.33550 1.000 97.26094 457 GLY A N 1
ATOM 3345 C CA . GLY A 1 430 ? -9.06157 11.91448 -12.02163 1.000 93.54432 457 GLY A CA 1
ATOM 3346 C C . GLY A 1 430 ? -10.05880 11.00026 -11.34405 1.000 89.25335 457 GLY A C 1
ATOM 3347 O O . GLY A 1 430 ? -9.80199 9.81980 -11.10588 1.000 84.37452 457 GLY A O 1
ATOM 3348 N N . TYR A 1 431 ? -11.21452 11.58425 -11.03635 1.000 87.02506 458 TYR A N 1
ATOM 3349 C CA . TYR A 1 431 ? -12.31890 10.89378 -10.39110 1.000 84.06347 458 TYR A CA 1
ATOM 3350 C C . TYR A 1 431 ? -13.21745 10.23120 -11.42613 1.000 85.10018 458 TYR A C 1
ATOM 3351 O O . TYR A 1 431 ? -13.21162 10.60693 -12.60271 1.000 87.52639 458 TYR A O 1
ATOM 3360 N N . PRO A 1 432 ? -13.99457 9.22590 -11.02180 1.000 81.29821 459 PRO A N 1
ATOM 3361 C CA . PRO A 1 432 ? -14.95832 8.62145 -11.95115 1.000 82.01435 459 PRO A CA 1
ATOM 3362 C C . PRO A 1 432 ? -15.97957 9.64410 -12.42789 1.000 77.37284 459 PRO A C 1
ATOM 3363 O O . PRO A 1 432 ? -16.63388 10.31617 -11.62738 1.000 74.68950 459 PRO A O 1
ATOM 3367 N N . THR A 1 433 ? -16.11194 9.75555 -13.74633 1.000 70.59722 460 THR A N 1
ATOM 3368 C CA . THR A 1 433 ? -17.00333 10.71904 -14.37280 1.000 70.38762 460 THR A CA 1
ATOM 3369 C C . THR A 1 433 ? -18.00140 9.99303 -15.26377 1.000 70.33833 460 THR A C 1
ATOM 3370 O O . THR A 1 433 ? -17.64217 9.05031 -15.97637 1.000 65.26040 460 THR A O 1
ATOM 3374 N N . VAL A 1 434 ? -19.25583 10.42870 -15.21022 1.000 70.70086 461 VAL A N 1
ATOM 3375 C CA . VAL A 1 434 ? -20.29696 9.87321 -16.06643 1.000 60.97641 461 VAL A CA 1
ATOM 3376 C C . VAL A 1 434 ? -20.14450 10.44984 -17.46665 1.000 71.76277 461 VAL A C 1
ATOM 3377 O O . VAL A 1 434 ? -19.99829 11.66568 -17.63885 1.000 77.23253 461 VAL A O 1
ATOM 3381 N N . TYR A 1 435 ? -20.17151 9.57790 -18.47074 1.000 74.06760 462 TYR A N 1
ATOM 3382 C CA . TYR A 1 435 ? -20.14005 9.96778 -19.87057 1.000 65.95742 462 TYR A CA 1
ATOM 3383 C C . TYR A 1 435 ? -21.41732 9.48617 -20.53969 1.000 63.13232 462 TYR A C 1
ATOM 3384 O O . TYR A 1 435 ? -21.79880 8.31643 -20.39679 1.000 64.79532 462 TYR A O 1
ATOM 3393 N N . LYS A 1 436 ? -22.07774 10.39442 -21.25195 1.000 62.95602 463 LYS A N 1
ATOM 3394 C CA . LYS A 1 436 ? -23.25510 10.06409 -22.04292 1.000 67.16484 463 LYS A CA 1
ATOM 3395 C C . LYS A 1 436 ? -22.81016 9.77231 -23.47055 1.000 69.48805 463 LYS A C 1
ATOM 3396 O O . LYS A 1 436 ? -22.23508 10.64069 -24.13508 1.000 79.27935 463 LYS A O 1
ATOM 3402 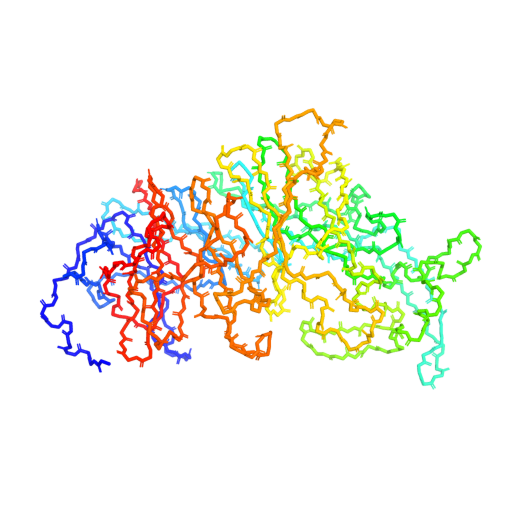N N . ILE A 1 437 ? -23.06260 8.55248 -23.93395 1.000 60.84769 464 ILE A N 1
ATOM 3403 C CA . ILE A 1 437 ? -22.59775 8.08029 -25.22998 1.000 65.55357 464 ILE A CA 1
ATOM 3404 C C . ILE A 1 437 ? -23.78912 8.01993 -26.17237 1.000 63.38903 464 ILE A C 1
ATOM 3405 O O . ILE A 1 437 ? -24.79709 7.36245 -25.87689 1.000 60.58373 464 ILE A O 1
ATOM 3410 N N . ASP A 1 438 ? -23.67173 8.72246 -27.29792 1.000 67.62898 465 ASP A N 1
ATOM 3411 C CA . ASP A 1 438 ? -24.59898 8.57636 -28.40773 1.000 68.22166 465 ASP A CA 1
ATOM 3412 C C . ASP A 1 438 ? -24.04963 7.49783 -29.33317 1.000 73.27427 465 ASP A C 1
ATOM 3413 O O . ASP A 1 438 ? -23.00896 7.72444 -29.97667 1.000 73.28553 465 ASP A O 1
ATOM 3418 N N . PRO A 1 439 ? -24.68251 6.32646 -29.42029 1.000 70.49244 466 PRO A N 1
ATOM 3419 C CA . PRO A 1 439 ? -24.12467 5.26075 -30.26611 1.000 64.91044 466 PRO A CA 1
ATOM 3420 C C . PRO A 1 439 ? -24.32444 5.50138 -31.75073 1.000 68.16581 466 PRO A C 1
ATOM 3421 O O . PRO A 1 439 ? -23.54785 4.97533 -32.55813 1.000 68.23932 466 PRO A O 1
ATOM 3425 N N . ALA A 1 440 ? -25.34523 6.27008 -32.13627 1.000 67.98960 467 ALA A N 1
ATOM 3426 C CA . ALA A 1 440 ? -25.56386 6.56892 -33.54758 1.000 62.60610 467 ALA A CA 1
ATOM 3427 C C . ALA A 1 440 ? -24.37971 7.32989 -34.13097 1.000 66.18545 467 ALA A C 1
ATOM 3428 O O . ALA A 1 440 ? -23.75460 6.88810 -35.10150 1.000 57.87368 467 ALA A O 1
ATOM 3430 N N . ALA A 1 441 ? -24.05352 8.48122 -33.54424 1.000 75.02610 468 ALA A N 1
ATOM 3431 C CA . ALA A 1 441 ? -22.89046 9.24634 -33.97149 1.000 71.82644 468 ALA A CA 1
ATOM 3432 C C . ALA A 1 441 ? -21.59448 8.75174 -33.34409 1.000 70.35717 468 ALA A C 1
ATOM 3433 O O . ALA A 1 441 ? -20.52499 9.26237 -33.69630 1.000 66.84503 468 ALA A O 1
ATOM 3435 N N . ALA A 1 442 ? -21.66787 7.77686 -32.43432 1.000 65.45192 469 ALA A N 1
ATOM 3436 C CA . ALA A 1 442 ? -20.49507 7.22788 -31.75231 1.000 66.01861 469 ALA A CA 1
ATOM 3437 C C . ALA A 1 442 ? -19.71039 8.32571 -31.03536 1.000 72.10899 469 ALA A C 1
ATOM 3438 O O . ALA A 1 442 ? -18.49720 8.46776 -31.20230 1.000 68.12781 469 ALA A O 1
ATOM 3440 N N . THR A 1 443 ? -20.41729 9.10738 -30.22385 1.000 73.91176 470 THR A N 1
ATOM 3441 C CA . THR A 1 443 ? -19.82248 10.23817 -29.52807 1.000 70.28615 470 THR A CA 1
ATOM 3442 C C . THR A 1 443 ? -20.01194 10.07748 -28.02485 1.000 79.32118 470 THR A C 1
ATOM 3443 O O . THR A 1 443 ? -20.88380 9.33777 -27.56612 1.000 82.23965 470 THR A O 1
ATOM 3447 N N . ALA A 1 444 ? -19.18137 10.77979 -27.25629 1.000 75.90118 471 ALA A N 1
ATOM 3448 C CA . ALA A 1 444 ? -19.24938 10.75406 -25.80123 1.000 72.94142 471 ALA A CA 1
ATOM 3449 C C . ALA A 1 444 ? -19.15827 12.17452 -25.26658 1.000 80.29485 471 ALA A C 1
ATOM 3450 O O . ALA A 1 444 ? -18.31225 12.95590 -25.71310 1.000 88.37448 471 ALA A O 1
ATOM 3452 N N . SER A 1 445 ? -20.02645 12.50341 -24.31276 1.000 73.88268 472 SER A N 1
ATOM 3453 C CA . SER A 1 445 ? -20.04867 13.81374 -23.67750 1.000 69.60516 472 SER A CA 1
ATOM 3454 C C . SER A 1 445 ? -19.82094 13.65080 -22.18196 1.000 76.49504 472 SER A C 1
ATOM 3455 O O . SER A 1 445 ? -20.43039 12.78195 -21.54760 1.000 70.03765 472 SER A O 1
ATOM 3458 N N . LYS A 1 446 ? -18.94669 14.48765 -21.62764 1.000 80.28856 473 LYS A N 1
ATOM 3459 C CA . LYS A 1 446 ? -18.64660 14.43918 -20.20342 1.000 73.51594 473 LYS A CA 1
ATOM 3460 C C . LYS A 1 446 ? -19.84376 14.91439 -19.38842 1.000 71.25649 473 LYS A C 1
ATOM 3461 O O . LYS A 1 446 ? -20.56635 15.83035 -19.79093 1.000 72.84114 473 LYS A O 1
ATOM 3467 N N . GLY A 1 447 ? -20.05214 14.28471 -18.23413 1.000 65.51375 474 GLY A N 1
ATOM 3468 C CA . GLY A 1 447 ? -21.17675 14.62838 -17.38675 1.000 65.98265 474 GLY A CA 1
ATOM 3469 C C . GLY A 1 447 ? -20.83447 14.74042 -15.91538 1.000 74.53714 474 GLY A C 1
ATOM 3470 O O . GLY A 1 447 ? -19.82465 15.34927 -15.54848 1.000 79.93129 474 GLY A O 1
ATOM 3471 N N . LEU A 1 448 ? -21.67267 14.14956 -15.06517 1.000 70.43949 475 LEU A N 1
ATOM 3472 C CA . LEU A 1 448 ? -21.49924 14.27299 -13.62396 1.000 63.08095 475 LEU A CA 1
ATOM 3473 C C . LEU A 1 448 ? -20.17940 13.65359 -13.17990 1.000 65.05149 475 LEU A C 1
ATOM 3474 O O . LEU A 1 448 ? -19.76144 12.60759 -13.68402 1.000 65.45179 475 LEU A O 1
ATOM 3479 N N . THR A 1 449 ? -19.52254 14.31054 -12.22780 1.000 65.52541 476 THR A N 1
ATOM 3480 C CA . THR A 1 449 ? -18.24583 13.86315 -11.68524 1.000 68.34507 476 THR A CA 1
ATOM 3481 C C . THR A 1 449 ? -18.46201 13.36583 -10.26190 1.000 65.28097 476 THR A C 1
ATOM 3482 O O . THR A 1 449 ? -18.85900 14.13977 -9.38379 1.000 65.46705 476 THR A O 1
ATOM 3486 N N . ILE A 1 450 ? -18.20055 12.08211 -10.03830 1.000 64.21613 477 ILE A N 1
ATOM 3487 C CA . ILE A 1 450 ? -18.37783 11.46569 -8.72840 1.000 61.93361 477 ILE A CA 1
ATOM 3488 C C . ILE A 1 450 ? -17.05445 11.53634 -7.97891 1.000 69.74637 477 ILE A C 1
ATOM 3489 O O . ILE A 1 450 ? -16.04913 10.97078 -8.42219 1.000 77.86158 477 ILE A O 1
ATOM 3494 N N . VAL A 1 451 ? -17.05355 12.22642 -6.84004 1.000 74.40396 478 VAL A N 1
ATOM 3495 C CA . VAL A 1 451 ? -15.85305 12.35626 -6.02221 1.000 75.57676 478 VAL A CA 1
ATOM 3496 C C . VAL A 1 451 ? -15.69590 11.10131 -5.17353 1.000 75.01830 478 VAL A C 1
ATOM 3497 O O . VAL A 1 451 ? -15.89077 11.13225 -3.95346 1.000 81.49644 478 VAL A O 1
ATOM 3501 N N . ALA A 1 452 ? -15.34702 9.98713 -5.81401 1.000 68.83924 479 ALA A N 1
ATOM 3502 C CA . ALA A 1 452 ? -15.16899 8.71609 -5.12856 1.000 75.21251 479 ALA A CA 1
ATOM 3503 C C . ALA A 1 452 ? -13.99195 7.98198 -5.75662 1.000 77.16326 479 ALA A C 1
ATOM 3504 O O . ALA A 1 452 ? -13.30519 8.50523 -6.63938 1.000 69.34229 479 ALA A O 1
ATOM 3506 N N . THR A 1 453 ? -13.75322 6.75584 -5.28827 1.000 76.25065 480 THR A N 1
ATOM 3507 C CA . THR A 1 453 ? -12.67672 5.94511 -5.84738 1.000 86.40336 480 THR A CA 1
ATOM 3508 C C . THR A 1 453 ? -13.11750 5.26379 -7.13680 1.000 86.29840 480 THR A C 1
ATOM 3509 O O . THR A 1 453 ? -12.40703 5.30731 -8.14739 1.000 89.00293 480 THR A O 1
ATOM 3513 N N . SER A 1 454 ? -14.28748 4.63107 -7.11676 1.000 82.73778 481 SER A N 1
ATOM 3514 C CA . SER A 1 454 ? -14.82889 3.97555 -8.29735 1.000 80.19976 481 SER A CA 1
ATOM 3515 C C . SER A 1 454 ? -16.33734 3.86407 -8.14299 1.000 85.16894 481 SER A C 1
ATOM 3516 O O . SER A 1 454 ? -16.87060 3.88521 -7.03018 1.000 83.89804 481 SER A O 1
ATOM 3519 N N . VAL A 1 455 ? -17.01619 3.74512 -9.28116 1.000 79.65610 482 VAL A N 1
ATOM 3520 C CA . VAL A 1 455 ? -18.46600 3.60582 -9.33874 1.000 75.37794 482 VAL A CA 1
ATOM 3521 C C . VAL A 1 455 ? -18.79423 2.28150 -10.01229 1.000 70.87303 482 VAL A C 1
ATOM 3522 O O . VAL A 1 455 ? -18.32282 2.01169 -11.12403 1.000 78.73224 482 VAL A O 1
ATOM 3526 N N . ALA A 1 456 ? -19.60535 1.46273 -9.33927 1.000 79.32258 483 ALA A N 1
ATOM 3527 C CA . ALA A 1 456 ? -19.99715 0.15331 -9.84585 1.000 77.86635 483 ALA A CA 1
ATOM 3528 C C . ALA A 1 456 ? -21.18862 0.23500 -10.79615 1.000 73.90945 483 ALA A C 1
ATOM 3529 O O . ALA A 1 456 ? -21.14239 -0.31507 -11.90092 1.000 75.78420 483 ALA A O 1
ATOM 3531 N N . GLY A 1 457 ? -22.26018 0.91398 -10.38544 1.000 75.08304 484 GLY A N 1
ATOM 3532 C CA . GLY A 1 457 ? -23.46222 0.97572 -11.18943 1.000 69.25669 484 GLY A CA 1
ATOM 3533 C C . GLY A 1 457 ? -24.10797 2.34567 -11.12859 1.000 62.07947 484 GLY A C 1
ATOM 3534 O O . GLY A 1 457 ? -23.91181 3.11716 -10.18436 1.000 57.91278 484 GLY A O 1
ATOM 3535 N N . VAL A 1 458 ? -24.89553 2.63005 -12.16398 1.000 58.11139 485 VAL A N 1
ATOM 3536 C CA . VAL A 1 458 ? -25.63019 3.88420 -12.28910 1.000 58.20811 485 VAL A CA 1
ATOM 3537 C C . VAL A 1 458 ? -26.96904 3.58791 -12.95122 1.000 56.45445 485 VAL A C 1
ATOM 3538 O O . VAL A 1 458 ? -27.02660 2.86101 -13.94874 1.000 61.63898 485 VAL A O 1
ATOM 3542 N N . GLY A 1 459 ? -28.04261 4.13584 -12.39346 1.000 50.39699 486 GLY A N 1
ATOM 3543 C CA . GLY A 1 459 ? -29.35830 3.90401 -12.94529 1.000 52.52921 486 GLY A CA 1
ATOM 3544 C C . GLY A 1 459 ? -30.33423 4.97952 -12.52630 1.000 50.83452 486 GLY A C 1
ATOM 3545 O O . GLY A 1 459 ? -29.95024 6.01696 -11.98619 1.000 56.86125 486 GLY A O 1
ATOM 3546 N N . LYS A 1 460 ? -31.61481 4.71159 -12.77214 1.000 52.08990 487 LYS A N 1
ATOM 3547 C CA . LYS A 1 460 ? -32.68360 5.64760 -12.44915 1.000 50.05748 487 LYS A CA 1
ATOM 3548 C C . LYS A 1 460 ? -33.77177 4.92407 -11.67085 1.000 46.45596 487 LYS A C 1
ATOM 3549 O O . LYS A 1 460 ? -34.17357 3.81672 -12.04220 1.000 51.60802 487 LYS A O 1
ATOM 3555 N N . LEU A 1 461 ? -34.24266 5.55023 -10.59364 1.000 46.25768 488 LEU A N 1
ATOM 3556 C CA . LEU A 1 461 ? -35.30760 4.99851 -9.76941 1.000 52.12016 488 LEU A CA 1
ATOM 3557 C C . LEU A 1 461 ? -36.30151 6.09862 -9.42930 1.000 52.55500 488 LEU A C 1
ATOM 3558 O O . LEU A 1 461 ? -35.95863 7.28320 -9.41447 1.000 54.07760 488 LEU A O 1
ATOM 3563 N N . GLN A 1 462 ? -37.53765 5.69487 -9.15357 1.000 51.22781 489 GLN A N 1
ATOM 3564 C CA . GLN A 1 462 ? -38.59538 6.61105 -8.75440 1.000 55.94707 489 GLN A CA 1
ATOM 3565 C C . GLN A 1 462 ? -38.92630 6.40289 -7.28283 1.000 64.37517 489 GLN A C 1
ATOM 3566 O O . GLN A 1 462 ? -38.96745 5.26655 -6.80009 1.000 70.21525 489 GLN A O 1
ATOM 3572 N N . ALA A 1 463 ? -39.15979 7.50504 -6.57537 1.000 62.49868 490 ALA A N 1
ATOM 3573 C CA . ALA A 1 463 ? -39.41879 7.44102 -5.14638 1.000 64.52664 490 ALA A CA 1
ATOM 3574 C C . ALA A 1 463 ? -40.77390 6.79617 -4.86702 1.000 79.42490 490 ALA A C 1
ATOM 3575 O O . ALA A 1 463 ? -41.67136 6.77105 -5.71391 1.000 86.89110 490 ALA A O 1
ATOM 3577 N N . ASN A 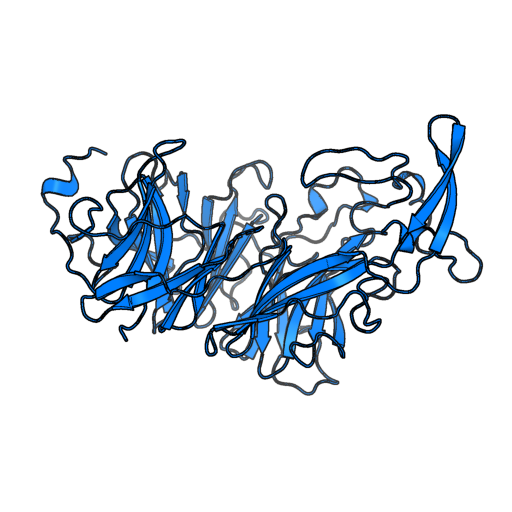1 464 ? -40.91240 6.26828 -3.65493 1.000 79.78498 491 ASN A N 1
ATOM 3578 C CA . ASN A 1 464 ? -42.15366 5.62632 -3.23841 1.000 88.38494 491 ASN A CA 1
ATOM 3579 C C . ASN A 1 464 ? -42.50984 6.00407 -1.80433 1.000 86.34627 491 ASN A C 1
ATOM 3580 O O . ASN A 1 464 ? -41.64082 6.36156 -1.00911 1.000 85.39643 491 ASN A O 1
#

Secondary structure (DSSP, 8-state):
--TTGGGGSEEPPP-SEEEEEEESSSSS-EEEEEEES-SS-TTEEE-TTTS-EEE---SEEEEETTTEEEEE----BEEEEE-TTS-EEE-S--B-----SEEEEETTEEEEE-EEE-SSS-EEEEEE-TTS-EEEEEE--EEE--EEEETTTTEEE----SS-GGGB-TTSSSSS--EEEEEEEEETTEEEEEEEE-EE-HHHHT--BTTBTTTTSPTT-STTSB-S-EEETTEEE-TTBEES-S--S-EEEEEESSTT--SEEEEEESSS----EESSS-EE--EEE-TTSEEEEEE--GGGG-SSGGG---PPSEEEEEE-SS-GGG--B-TT--EE-B-TTSSB--EEEEEE-STTEEEEEE--TTGGGS---EEEEEETTS-SBPEEPBT--S-EEEE-SB-EE-TTS-EEEEEEETTS--EEEEEETTTTEEEEEEEE-SSEEEEEEE----

Solvent-accessible surface area: 19808 Å² total; per-residue (Å²): 77,58,105,95,105,15,84,147,48,72,57,6,65,74,2,47,50,0,0,5,1,20,55,14,117,54,166,110,102,47,22,14,2,2,3,0,54,89,5,57,36,56,93,52,31,0,23,30,125,104,17,39,38,140,13,131,10,32,64,20,19,7,46,8,79,64,132,14,1,2,0,0,22,62,72,131,0,8,1,3,14,1,36,106,52,74,67,5,55,103,17,116,130,86,12,117,2,68,132,6,29,3,52,7,92,9,96,48,73,1,0,3,1,18,14,14,69,5,87,55,74,51,64,82,44,82,32,95,41,151,79,51,123,96,73,76,56,74,10,84,0,49,0,2,64,3,10,33,1,19,6,151,106,62,56,41,133,79,36,115,4,21,42,29,99,141,6,39,0,10,64,16,20,64,30,0,0,14,0,3,4,0,0,5,27,50,13,62,104,53,0,0,0,1,1,6,13,56,0,1,1,26,22,0,29,14,27,77,50,144,67,182,98,33,27,49,19,115,171,39,19,112,108,19,18,63,97,66,82,20,57,89,68,51,43,67,64,120,9,17,25,1,44,90,5,3,48,6,42,46,1,35,0,0,0,0,78,43,45,58,0,22,96,66,42,46,12,108,10,104,86,0,0,11,1,1,1,44,80,133,28,8,11,22,31,0,0,55,44,8,103,55,9,49,0,0,0,0,0,6,1,48,1,70,67,20,117,34,62,66,11,57,6,157,34,48,2,0,0,1,36,0,53,10,160,49,58,64,156,61,3,83,24,20,110,99,18,92,18,32,1,53,21,66,117,42,62,89,2,19,1,25,32,1,24,30,10,37,32,50,45,0,4,0,17,0,20,58,111,105,26,54,179,18,90,18,42,58,7,0,1,0,19,1,116,27,97,1,44,2,100,106,12,63,50,29,38,139,64,20,75,38,35,6,63,53,11,35,55,25,151,128,5,42,0,20,5,0,2,6,30,74,92,30,51,2,16,0,19,48,1,49,10,61,71,13,59,12,48,112,0,0,15,0,26,7,66,36,4,22,4,4,2,48,0,101,43,132

Foldseek 3Di:
DDPCPLVQAAEFAQAFKKFWFWFDDDPSTWIWIGGGNDAFAQRYAHEVVVATDTDPAAPAWDDQDQAWIWGHDAFWIWIWGAAPRNHIDTDPATDGDHDAQEWDDDDQKTKGKWKAFADPDKDWDWDAAPVGDIDIDIGGFIFMFMKIARPVVGDIDRAHTRHDPLRTQACVPVLGFGFIWAAFEQDPAKTKTWGATFFHAQVSQQDQDPNRGSVSQDVPRPVQFDRAWDDDDLPIHGHSTRGAHQCFQKTKMKMGRHPNSRDIDIEMDRQAGYAFFPDDRHTAGQWDQAPVQKTKGWHQQPQCPDDDPSSHYPRHTWIWIWRNPDDPVPTYTDPVAIAQAAELVGHTWHFGYKAFFHDFKIWTFTFDPVHPVGDGHFTWMDGRPDRNYTHGAAPDDDQFDDKAQDWEHDPPRWTWIFTQGPPFATWTWTADRVVRYIRTTYGYPRHGIHDMYGHDHD

InterPro domains:
  IPR025401 XusB [PF14298] (45-488)